Protein 9D2T (pdb70)

Sequence (659 aa):
EMKHYFILNFPQRPGALREFVNDVLGPQDDITKFEYLKSQNTGTVIIGIQLKDHDDLIQLKQRVNHFDPSNIYINENKMLYSLLIMKHYFILNFPQRPGALREFVNDVLGPQDDITKFEYGTVIIGIQLKDHDDLIQLKQRVNHFDPSNIYINENKMLYSLLIHEMKHYFILNFPQRPGALREFVNDVLGPQDDITKFEYLKKSTGTVIIGIQLKDHDDLIQLKQRVNHFDPSNIYINENKMLYSLLIRGSHEMKHYFILNFPQRPGALREFVNDVLGPQDDITKFEYTVIIGIQLKDHDDLIQLKQRVNHFDPSNIYINENKMLYSLLISHEMKHYFILNFPQRPGALREFVNDVLGPQDDITKFEYLKKSGTVIIGIQLKDHDDLIQLKQRVNHFDPSNIYINENKMLYSLLIHEMKHYFILNFPQRPGALREFVNDVLGPQDDITKFEYLTVIIGIQLKDHDDLIQLKQRVNHFDPSNIYINENKMLYSLLIMKHYFILNFPQRPGALREFVNDVLGPQDDITKFEYLKKSSGTVIIGIQLKDHDDLIQLKQRVNHFDPSNIYINENKMLYSLLIMKHYFILNFPQRPGALREFVNDVLGPQDDITKFEYLKKGTVIIGIQLKDHDDLIQLKQRVNHFDPSNIYINENKMLYSLLI

InterPro domains:
  IPR000634 Serine/threonine dehydratase, pyridoxal-phosphate-binding site [PS00165] (47-60)
  IPR001721 Threonine dehydratase, ACT-like domain [PF00585] (329-421)
  IPR001721 Threonine dehydratase, ACT-like domain [PS51672] (339-413)
  IPR001926 Tryptophan synthase beta chain-like, PALP domain [PF00291] (21-316)
  IPR011820 L-threonine dehydratase biosynthetic IlvA [TIGR02079] (10-422)
  IPR036052 Tryptophan synthase beta chain-like, PALP domain superfamily [G3DSA:3.40.50.1100] (18-317)
  IPR036052 Tryptophan synthase beta chain-like, PALP domain superfamily [G3DSA:3.40.50.1100] (55-154)
  IPR036052 Tryptophan synthase beta chain-like, PALP domain superfamily [SSF53686] (10-366)
  IPR038110 Threonine dehydratase, ACT-like domain superfamily [G3DSA:3.40.1020.10] (318-422)
  IPR045865 ACT-like domain [SSF55021] (339-417)
  IPR050147 Serine/Threonine Dehydratase [PTHR48078] (4-393)

Solvent-accessible surface area: 33801 Å² total; per-residue (Å²): 96,124,90,1,14,1,7,0,68,42,42,162,183,101,16,10,13,58,60,2,2,55,96,6,9,10,106,122,10,38,42,65,40,7,86,72,36,45,71,90,58,88,19,34,0,12,0,0,0,55,2,147,71,103,106,50,15,122,106,0,49,110,75,0,71,159,13,12,115,75,24,55,39,0,36,133,50,178,66,3,86,79,34,33,86,120,88,8,18,2,7,1,64,31,37,171,128,101,25,7,14,60,51,0,2,65,92,10,11,15,128,64,13,39,31,35,32,9,50,136,82,57,1,17,0,0,0,79,7,82,70,89,119,69,5,29,107,0,31,34,84,0,7,108,18,8,39,41,9,8,17,0,44,48,36,173,58,3,75,84,12,14,69,166,55,66,77,12,27,0,0,0,67,24,33,174,111,84,7,4,8,46,53,0,3,60,104,8,9,17,104,112,12,32,32,69,49,12,77,69,37,29,22,120,76,30,16,0,5,0,0,0,66,19,166,67,116,98,55,19,110,81,0,74,109,77,0,68,164,20,9,115,57,28,46,44,0,44,126,7,89,8,2,89,81,50,34,90,98,70,68,88,54,57,94,0,15,1,6,0,71,38,39,190,127,110,21,8,16,96,60,0,1,59,97,7,8,4,128,110,1,23,17,49,42,15,38,155,86,2,25,0,0,0,59,2,132,65,25,101,43,10,108,104,0,50,92,67,0,70,156,24,8,114,69,29,61,32,0,26,137,44,175,74,7,82,78,44,15,87,177,58,62,54,93,6,18,0,5,0,79,26,42,183,111,88,19,3,14,54,64,0,1,58,90,7,12,5,125,117,11,22,31,42,40,8,24,84,13,18,82,152,50,25,0,2,0,0,0,58,5,139,70,78,91,48,20,120,77,0,54,117,65,0,60,163,21,10,113,73,24,42,28,0,44,132,50,163,56,1,82,73,31,6,62,122,99,64,64,9,17,0,11,1,83,44,44,145,109,89,20,11,12,89,66,0,0,49,88,5,8,4,102,102,2,27,31,55,56,13,68,113,65,75,6,20,0,0,0,66,4,138,59,89,97,48,27,130,101,0,49,116,72,0,60,165,30,12,122,53,29,48,29,0,39,125,46,179,72,1,78,70,34,31,100,164,101,4,23,2,4,0,80,29,33,149,98,108,16,12,13,44,56,0,1,52,94,6,7,8,110,115,7,34,40,49,56,10,57,88,3,79,70,88,101,20,16,0,0,0,0,0,81,11,154,72,131,18,20,28,14,51,0,22,45,78,0,10,125,8,12,32,32,11,12,35,0,39,70,29,173,71,3,77,79,16,3,85,104,98,13,16,2,6,0,60,26,47,152,112,96,19,9,18,59,63,1,0,66,97,12,3,0,114,128,7,41,32,45,54,10,70,82,77,122,218,29,29,0,6,2,0,2,72,15,145,85,109,120,33,26,88,90,0,62,110,73,0,72,162,14,11,110,78,29,48,46,0,46,136,42,178,84,2,83,78,37,22,84

Organism: Staphylococcus aureus (strain NCTC 8325 / PS 47) (NCBI:txid93061)

Secondary structure (DSSP, 8-state):
--EEEEEEE---STTHHHHIIIIIS-TT-EEEEEEE----SS-EEEEEEE-S-GGGHHHHHHHHHHH-TT-EESTT-HHHHHHH-/-EEEEEEE--SSTTHHHHIIIIIS-SS-EEEEEE--EEEEEEE-S-GGGHHHHHHHHHHH-TT-EESTT-HHHHHHH-/----EEEEEE---STTHHHHIIIIIS-TT-EEEEEEE------EEEEEEE-S-GGGHHHHHHHHHHH-TT-EETTT-HHHHHHH-/--S---EEEEEE----STTHHHIIIIIIS-TT-EEEEEE--EEEEEE-S-TTHHHHHHHHHHHH-TT-EEGGG-HHHHHHH-/---SEEEEEEE---STTHHHHIIIIIS-SS-EEEEEEEEE---EEEEEEE-S-GGGHHHHHHHHHHH-TT-EETTT-HHHHHHT-/---EEEEEE----STTHHHHIIIIIS-TT-EEEEEEE--EEEEEE-SSGGGHHHHHHHHHHH-TT-EETTT-HHHHHHH-/-EEEEEEE--SSTTHHHHIIIIIS-SS-EEEEEEEE---EEEEEEE-SSTTSHHHHHHHHHHH-TT-EETTT-HHHHHHH-/-EEEEEEE---STTHHHHIIIIIS-TT-EEEEEEEEE----EEEEEEE-SSTTHHHHHHHHHHHH-TT-EETTT-HHHHHHH-

Radius of gyration: 34.33 Å; Cα contacts (8 Å, |Δi|>4): 1163; chains: 8; bounding box: 59×101×82 Å

Foldseek 3Di:
DQKWKKKAQADPPPCSVVCCPPPLDDPQKDKDAWAFDDDDPRGMTMIMMGDPDPVCVVVSVVSVCVRGVPMGTQVPPVVSVVVPD/DKWKKKFDQDPPPCRVVCCVPPLDDPPKDWPAWDCVITIIIIDDPDPVCVVVSVVSRCVRGVPMGTQVVDVVSVVVPD/DFDKWKKKAQQDPDPPSVVCCVPVLDDPQKDWDAWAADDPCSGITIIMMTHPDPVCVVVNVVSRCVRGVPMDGQVVDPVSVVVVD/DLWPDFKWKKQFDQDPDPCSVVCCVPVQDDPQKAWDDWAPVIMTIIGHPGSVCVVSNVVSRCVRGVPMDGQVVDPVSVVPVD/DDDQKWKKKAPQDPDPCLVVCCVPPLADPPKDWDAWAADDDCGIIITMIGDPDPVCVVVSVVSVCVSGVPMDTCVVPVVCVVVPD/DAQKWKKQAPFDPPPCRVVCCPVFLADPPKAWDDWDPVSTITIIGDPDPVCPVVSVVSVCVSPVPMDGQVVVPVSVVVPD/DKWKKWAPQDLDPCRVVCCCPPLNDPPKDKPDWAADDDDNHTIIIMIDDPDCVCVVSNVVSVCVSGVPMGTQVVPPVSVVVPD/DKWKKKADADPDPCSVVCCVPPLADPPKDWDDWDAVPCRIIITMIDDPDPPCVVSNVVSRCVRGVPMDTQVVDPVSVVVVD

Nearest PDB structures (foldseek):
  3ab4-assembly2_F  TM=6.503E-01  e=8.222E-02  Corynebacterium glutamicum
  6u9d-assembly2_T-2  TM=6.434E-01  e=9.968E-02  Saccharomyces cerevisiae
  6u9d-assembly2_S-2  TM=6.494E-01  e=3.375E-01  Saccharomyces cerevisiae
  6u9d-assembly1_O  TM=6.478E-01  e=3.599E-01  Saccharomyces cerevisiae
  8wm7-assembly1_F  TM=4.955E-01  e=3.375E-01  Nostoc sp. PCC 7120 = FACHB-418

Structure (mmCIF, N/CA/C/O backbone):
data_9D2T
#
_entry.id   9D2T
#
_cell.length_a   88.921
_cell.length_b   88.921
_cell.length_c   213.164
_cell.angle_alpha   90.000
_cell.angle_beta   90.000
_cell.angle_gamma   90.000
#
_symmetry.space_group_name_H-M   'I 41'
#
loop_
_entity.id
_entity.type
_entity.pdbx_description
1 polymer 'L-threonine dehydratase biosynthetic IlvA'
2 water water
#
loop_
_atom_site.group_PDB
_atom_site.id
_atom_site.type_symbol
_atom_site.label_atom_id
_atom_site.label_alt_id
_atom_site.label_comp_id
_atom_site.label_asym_id
_atom_site.label_entity_id
_atom_site.label_seq_id
_atom_site.pdbx_PDB_ins_code
_atom_site.Cartn_x
_atom_site.Cartn_y
_atom_site.Cartn_z
_atom_site.occupancy
_atom_site.B_iso_or_equiv
_atom_site.auth_seq_id
_atom_site.auth_comp_id
_atom_site.auth_asym_id
_atom_site.auth_atom_id
_ato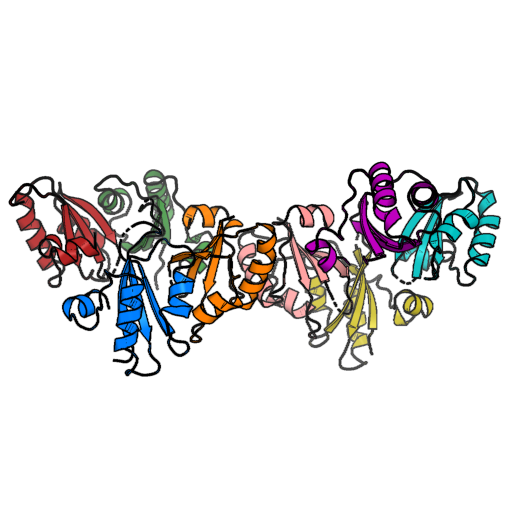m_site.pdbx_PDB_model_num
ATOM 1 N N . GLU A 1 21 ? 34.95688 13.79268 1.40753 1.000 98.51441 336 GLU A N 1
ATOM 2 C CA . GLU A 1 21 ? 34.37697 13.77713 2.74396 1.000 99.76543 336 GLU A CA 1
ATOM 3 C C . GLU A 1 21 ? 34.05520 12.35664 3.19842 1.000 110.69466 336 GLU A C 1
ATOM 4 O O . GLU A 1 21 ? 33.25589 11.66002 2.57349 1.000 116.56975 336 GLU A O 1
ATOM 6 N N . MET A 1 22 ? 34.68036 11.93504 4.29693 1.000 114.32799 337 MET A N 1
ATOM 7 C CA . MET A 1 22 ? 34.43621 10.61784 4.86903 1.000 116.68174 337 MET A CA 1
ATOM 8 C C . MET A 1 22 ? 33.40210 10.63551 5.98342 1.000 112.68561 337 MET A C 1
ATOM 9 O O . MET A 1 22 ? 32.92409 9.56878 6.38444 1.000 114.47191 337 MET A O 1
ATOM 14 N N . LYS A 1 23 ? 33.05277 11.81352 6.48721 1.000 100.27985 338 LYS A N 1
ATOM 15 C CA . LYS A 1 23 ? 32.03071 11.97642 7.51004 1.000 84.05607 338 LYS A CA 1
ATOM 16 C C . LYS A 1 23 ? 30.89469 12.79879 6.92265 1.000 73.88742 338 LYS A C 1
ATOM 17 O O . LYS A 1 23 ? 31.09632 13.95232 6.52672 1.000 59.74001 338 LYS A O 1
ATOM 23 N N . HIS A 1 24 ? 29.70969 12.20057 6.86153 1.000 70.14832 339 HIS A N 1
ATOM 24 C CA . HIS A 1 24 ? 28.53219 12.81980 6.27283 1.000 71.14727 339 HIS A CA 1
ATOM 25 C C . HIS A 1 24 ? 27.47906 13.03162 7.34791 1.000 67.31717 339 HIS A C 1
ATOM 26 O O . HIS A 1 24 ? 27.34383 12.21587 8.26441 1.000 67.06557 339 HIS A O 1
ATOM 33 N N . TYR A 1 25 ? 26.72540 14.11908 7.22157 1.000 62.67091 340 TYR A N 1
ATOM 34 C CA . TYR A 1 25 ? 25.76297 14.51983 8.23506 1.000 60.67427 340 TYR A CA 1
ATOM 35 C C . TYR A 1 25 ? 24.40208 14.74981 7.59837 1.000 58.06569 340 TYR A C 1
ATOM 36 O O . TYR A 1 25 ? 24.30042 15.35702 6.52859 1.000 58.46295 340 TYR A O 1
ATOM 45 N N . PHE A 1 26 ? 23.35884 14.26546 8.26829 1.000 57.64452 341 PHE A N 1
ATOM 46 C CA . PHE A 1 26 ? 21.99969 14.32234 7.75518 1.000 61.90807 341 PHE A CA 1
ATOM 47 C C . PHE A 1 26 ? 21.05580 14.84284 8.83127 1.000 72.86040 341 PHE A C 1
ATOM 48 O O . PHE A 1 26 ? 21.39116 14.88158 10.01848 1.000 89.92930 341 PHE A O 1
ATOM 56 N N . ILE A 1 27 ? 19.85966 15.23579 8.39592 1.000 66.38369 342 ILE A N 1
ATOM 57 C CA . ILE A 1 27 ? 18.77609 15.64035 9.28370 1.000 62.18309 342 ILE A CA 1
ATOM 58 C C . ILE A 1 27 ? 17.57297 14.75812 8.99154 1.000 61.66310 342 ILE A C 1
ATOM 59 O O . ILE A 1 27 ? 17.12849 14.67277 7.84166 1.000 65.94796 342 ILE A O 1
ATOM 64 N N . LEU A 1 28 ? 17.04575 14.10756 10.02653 1.000 56.79092 343 LEU A N 1
ATOM 65 C CA . LEU A 1 28 ? 15.94827 13.16568 9.86527 1.000 75.19144 343 LEU A CA 1
ATOM 66 C C . LEU A 1 28 ? 14.85819 13.42904 10.89175 1.000 81.69848 343 LEU A C 1
ATOM 67 O O . LEU A 1 28 ? 15.14245 13.68918 12.06529 1.000 79.69046 343 LEU A O 1
ATOM 72 N N . ASN A 1 29 ? 13.60985 13.36343 10.43406 1.000 79.90804 344 ASN A N 1
ATOM 73 C CA . ASN A 1 29 ? 12.44749 13.29859 11.31539 1.000 82.77761 344 ASN A CA 1
ATOM 74 C C . ASN A 1 29 ? 12.17269 11.82066 11.55002 1.000 78.33332 344 ASN A C 1
ATOM 75 O O . ASN A 1 29 ? 11.51986 11.16279 10.73633 1.000 84.69724 344 ASN A O 1
ATOM 80 N N . PHE A 1 30 ? 12.67981 11.30072 12.66094 1.000 71.42442 345 PHE A N 1
ATOM 81 C CA . PHE A 1 30 ? 12.74269 9.85992 12.86004 1.000 74.44534 345 PHE A CA 1
ATOM 82 C C . PHE A 1 30 ? 11.34740 9.24263 12.82096 1.000 77.44774 345 PHE A C 1
ATOM 83 O O . PHE A 1 30 ? 10.43311 9.74170 13.49193 1.000 88.63585 345 PHE A O 1
ATOM 91 N N . PRO A 1 31 ? 11.14278 8.17461 12.05257 1.000 73.40164 346 PRO A N 1
ATOM 92 C CA . PRO A 1 31 ? 9.81439 7.56029 11.97661 1.000 80.33721 346 PRO A CA 1
ATOM 93 C C . PRO A 1 31 ? 9.42763 6.89216 13.28557 1.000 93.52503 346 PRO A C 1
ATOM 94 O O . PRO A 1 31 ? 10.26677 6.35521 14.01283 1.000 105.00108 346 PRO A O 1
ATOM 98 N N . GLN A 1 32 ? 8.12904 6.93037 13.57752 1.000 95.57859 347 GLN A N 1
ATOM 99 C CA . GLN A 1 32 ? 7.58264 6.32078 14.78266 1.000 101.63021 347 GLN A CA 1
ATOM 100 C C . GLN A 1 32 ? 7.39168 4.81671 14.64740 1.000 99.73789 347 GLN A C 1
ATOM 101 O O . GLN A 1 32 ? 6.92106 4.18032 15.59706 1.000 106.18165 347 GLN A O 1
ATOM 107 N N . ARG A 1 33 ? 7.73593 4.24481 13.49853 1.000 92.77146 348 ARG A N 1
ATOM 108 C CA . ARG A 1 33 ? 7.66116 2.80315 13.32261 1.000 88.24021 348 ARG A CA 1
ATOM 109 C C . ARG A 1 33 ? 8.59829 2.12491 14.31696 1.000 95.33582 348 ARG A C 1
ATOM 110 O O . ARG A 1 33 ? 9.76192 2.53260 14.43893 1.000 97.40000 348 ARG A O 1
ATOM 118 N N . PRO A 1 34 ? 8.14086 1.10633 15.04351 1.000 101.36861 349 PRO A N 1
ATOM 119 C CA . PRO A 1 34 ? 9.00175 0.47819 16.05271 1.000 105.35097 349 PRO A CA 1
ATOM 120 C C . PRO A 1 34 ? 10.22950 -0.16445 15.42342 1.000 106.84062 349 PRO A C 1
ATOM 121 O O . PRO A 1 34 ? 10.18784 -0.67691 14.30293 1.000 116.02188 349 PRO A O 1
ATOM 125 N N . GLY A 1 35 ? 11.33543 -0.12753 16.16222 1.000 100.36624 350 GLY A N 1
ATOM 126 C CA . GLY A 1 35 ? 12.59006 -0.63433 15.64017 1.000 96.80036 350 GLY A CA 1
ATOM 127 C C . GLY A 1 35 ? 13.21485 0.24616 14.58275 1.000 92.19855 350 GLY A C 1
ATOM 128 O O . GLY A 1 35 ? 13.94399 -0.25324 13.71954 1.000 88.76201 350 GLY A O 1
ATOM 129 N N . ALA A 1 36 ? 12.94545 1.55319 14.62807 1.000 90.68593 351 ALA A N 1
ATOM 130 C CA . ALA A 1 36 ? 13.49249 2.46400 13.62835 1.000 81.14574 351 ALA A CA 1
ATOM 131 C C . ALA A 1 36 ? 15.00673 2.57496 13.74805 1.000 75.81377 351 ALA A C 1
ATOM 132 O O . ALA A 1 36 ? 15.71266 2.62820 12.73429 1.000 84.17220 351 ALA A O 1
ATOM 134 N N . LEU A 1 37 ? 15.52506 2.61302 14.97692 1.000 60.31651 352 LEU A N 1
ATOM 135 C CA . LEU A 1 37 ? 16.97078 2.67602 15.15796 1.000 64.40252 352 LEU A CA 1
ATOM 136 C C . LEU A 1 37 ? 17.63599 1.38938 14.68497 1.000 71.62888 352 LEU A C 1
ATOM 137 O O . LEU A 1 37 ? 18.72599 1.42453 14.10198 1.000 76.47975 352 LEU A O 1
ATOM 142 N N . ARG A 1 38 ? 16.99325 0.24366 14.92452 1.000 71.79047 353 ARG A N 1
ATOM 143 C CA . ARG A 1 38 ? 17.48649 -1.00861 14.36171 1.000 75.15812 353 ARG A CA 1
ATOM 144 C C . ARG A 1 38 ? 17.39385 -0.99263 12.84277 1.000 76.76284 353 ARG A C 1
ATOM 145 O O . ARG A 1 38 ? 18.29901 -1.47236 12.14884 1.000 91.22424 353 ARG A O 1
ATOM 153 N N . GLU A 1 39 ? 16.30238 -0.43714 12.31193 1.000 67.28367 354 GLU A N 1
ATOM 154 C CA . GLU A 1 39 ? 16.14282 -0.32174 10.86729 1.000 65.61878 354 GLU A CA 1
ATOM 155 C C . GLU A 1 39 ? 17.21404 0.57730 10.26701 1.000 64.48460 354 GLU A C 1
ATOM 156 O O . GLU A 1 39 ? 17.71585 0.31297 9.16832 1.000 69.33284 354 GLU A O 1
ATOM 162 N N . PHE A 1 40 ? 17.58265 1.64274 10.97865 1.000 62.07323 355 PHE A N 1
ATOM 163 C CA . PHE A 1 40 ? 18.60757 2.54716 10.47305 1.000 54.99440 355 PHE A CA 1
ATOM 164 C C . PHE A 1 40 ? 19.98757 1.90530 10.53221 1.000 65.19680 355 PHE A C 1
ATOM 165 O O . PHE A 1 40 ? 20.81449 2.11422 9.63693 1.000 68.06829 355 PHE A O 1
ATOM 173 N N . VAL A 1 41 ? 20.25077 1.11614 11.57417 1.000 64.62517 356 VAL A N 1
ATOM 174 C CA . VAL A 1 41 ? 21.57801 0.53959 11.76220 1.000 71.25060 356 VAL A CA 1
ATOM 175 C C . VAL A 1 41 ? 21.80722 -0.63598 10.81793 1.000 71.73658 356 VAL A C 1
ATOM 176 O O . VAL A 1 41 ? 22.88818 -0.77636 10.23529 1.000 75.77768 356 VAL A O 1
ATOM 180 N N . ASN A 1 42 ? 20.80620 -1.49669 10.64341 1.000 68.46215 357 ASN A N 1
ATOM 181 C CA . ASN A 1 42 ? 21.00377 -2.71157 9.86167 1.000 74.30019 357 ASN A CA 1
ATOM 182 C C . ASN A 1 42 ? 20.68107 -2.54256 8.38438 1.000 91.18596 357 ASN A C 1
ATOM 183 O O . ASN A 1 42 ? 21.26736 -3.24403 7.55147 1.000 100.90509 357 ASN A O 1
ATOM 188 N N . ASP A 1 43 ? 19.76817 -1.63856 8.03372 1.000 94.70487 358 ASP A N 1
ATOM 189 C CA . ASP A 1 43 ? 19.33673 -1.47321 6.65119 1.000 93.50694 358 ASP A CA 1
ATOM 190 C C . ASP A 1 43 ? 19.77772 -0.15129 6.04153 1.000 83.18446 358 ASP A C 1
ATOM 191 O O . ASP A 1 43 ? 20.31401 -0.13359 4.93009 1.000 82.44959 358 ASP A O 1
ATOM 196 N N . VAL A 1 44 ? 19.56424 0.96696 6.73825 1.000 78.28518 359 VAL A N 1
ATOM 197 C CA . VAL A 1 44 ? 19.98110 2.25526 6.20111 1.000 75.04989 359 VAL A CA 1
ATOM 198 C C . VAL A 1 44 ? 21.49000 2.43052 6.29495 1.000 67.24845 359 VAL A C 1
ATOM 199 O O . VAL A 1 44 ? 22.07482 3.20195 5.52331 1.000 67.12495 359 VAL A O 1
ATOM 203 N N . LEU A 1 45 ? 22.14029 1.71280 7.20503 1.000 67.28478 360 LEU A N 1
ATOM 204 C CA . LEU A 1 45 ? 23.58051 1.78354 7.39172 1.000 69.66284 360 LEU A CA 1
ATOM 205 C C . LEU A 1 45 ? 24.26219 0.56927 6.77517 1.000 75.12548 360 LEU A C 1
ATOM 206 O O . LEU A 1 45 ? 23.67959 -0.51594 6.68660 1.000 79.64985 360 LEU A O 1
ATOM 211 N N . GLY A 1 46 ? 25.51043 0.76306 6.35710 1.000 77.90135 361 GLY A N 1
ATOM 212 C CA . GLY A 1 46 ? 26.31941 -0.31643 5.84832 1.000 80.77937 361 GLY A CA 1
ATOM 213 C C . GLY A 1 46 ? 27.02447 -1.05085 6.96878 1.000 85.48757 361 GLY A C 1
ATOM 214 O O . GLY A 1 46 ? 27.17986 -0.53499 8.08040 1.000 79.03572 361 GLY A O 1
ATOM 215 N N . PRO A 1 47 ? 27.46405 -2.28156 6.69652 1.000 99.56817 362 PRO A N 1
ATOM 216 C CA . PRO A 1 47 ? 28.14586 -3.05376 7.74539 1.000 109.80631 362 PRO A CA 1
ATOM 217 C C . PRO A 1 47 ? 29.49809 -2.47919 8.12329 1.000 114.71451 362 PRO A C 1
ATOM 218 O O . PRO A 1 47 ? 29.92559 -2.63600 9.27342 1.000 124.50797 362 PRO A O 1
ATOM 222 N N . GLN A 1 48 ? 30.18389 -1.81834 7.19341 1.000 103.09893 363 GLN A N 1
ATOM 223 C CA . GLN A 1 48 ? 31.47278 -1.19692 7.45893 1.000 91.37683 363 GLN A CA 1
ATOM 224 C C . GLN A 1 48 ? 31.34972 0.28862 7.77550 1.000 85.62333 363 GLN A C 1
ATOM 225 O O . GLN A 1 48 ? 32.36965 0.97652 7.88748 1.000 85.74325 363 GLN A O 1
ATOM 231 N N . ASP A 1 49 ? 30.12989 0.79613 7.92271 1.000 80.54445 364 ASP A N 1
ATOM 232 C CA . ASP A 1 49 ? 29.88477 2.20752 8.17210 1.000 75.19305 364 ASP A CA 1
ATOM 233 C C . ASP A 1 49 ? 29.45634 2.41871 9.61764 1.000 69.58013 364 ASP A C 1
ATOM 234 O O . ASP A 1 49 ? 28.79708 1.56540 10.21864 1.000 71.02809 364 ASP A O 1
ATOM 239 N N . ASP A 1 50 ? 29.83204 3.57225 10.16827 1.000 66.67416 365 ASP A N 1
ATOM 240 C CA . ASP A 1 50 ? 29.59595 3.88566 11.56926 1.000 74.87637 365 ASP A CA 1
ATOM 241 C C . ASP A 1 50 ? 28.93949 5.25084 11.69846 1.000 76.52540 365 ASP A C 1
ATOM 242 O O . ASP A 1 50 ? 29.08437 6.11323 10.82877 1.000 78.82610 365 ASP A O 1
ATOM 247 N N . ILE A 1 51 ? 28.21918 5.43449 12.80107 1.000 82.20254 366 ILE A N 1
ATOM 248 C CA . ILE A 1 51 ? 27.56575 6.69582 13.13024 1.000 95.00080 366 ILE A CA 1
ATOM 249 C C . ILE A 1 51 ? 28.42725 7.44055 14.13971 1.000 95.18949 366 ILE A C 1
ATOM 250 O O . ILE A 1 51 ? 28.82458 6.87210 15.16289 1.000 105.29984 366 ILE A O 1
ATOM 255 N N . THR A 1 52 ? 28.71554 8.71382 13.85680 1.000 81.86185 367 THR A N 1
ATOM 256 C CA . THR A 1 52 ? 29.59184 9.51926 14.69909 1.000 74.64582 367 THR A CA 1
ATOM 257 C C . THR A 1 52 ? 28.86264 10.57874 15.51458 1.000 75.48022 367 THR A C 1
ATOM 258 O O . THR A 1 52 ? 29.48172 11.19151 16.39234 1.000 87.85898 367 THR A O 1
ATOM 262 N N . LYS A 1 53 ? 27.57961 10.81825 15.24934 1.000 70.29059 368 LYS A N 1
ATOM 263 C CA . LYS A 1 53 ? 26.83727 11.85818 15.95183 1.000 68.26595 368 LYS A CA 1
ATOM 264 C C . LYS A 1 53 ? 25.35494 11.52190 15.92659 1.000 71.01628 368 LYS A C 1
ATOM 265 O O . LYS A 1 53 ? 24.81662 11.16903 14.87502 1.000 75.52667 368 LYS A O 1
ATOM 271 N N . PHE A 1 54 ? 24.70083 11.63150 17.08601 1.000 74.27070 369 PHE A N 1
ATOM 272 C CA . PHE A 1 54 ? 23.26075 11.39074 17.21154 1.000 82.06747 369 PHE A CA 1
ATOM 273 C C . PHE A 1 54 ? 22.73804 12.40612 18.22909 1.000 87.44946 369 PHE A C 1
ATOM 274 O O . PHE A 1 54 ? 22.62538 12.11956 19.42291 1.000 89.12388 369 PHE A O 1
ATOM 282 N N . GLU A 1 55 ? 22.42537 13.60995 17.75049 1.000 101.88914 370 GLU A N 1
ATOM 283 C CA . GLU A 1 55 ? 22.05683 14.71680 18.62576 1.000 114.49956 370 GLU A CA 1
ATOM 284 C C . GLU A 1 55 ? 20.7457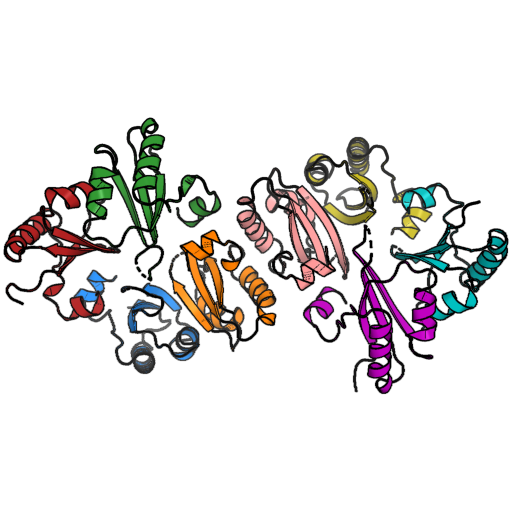1 15.32857 18.15566 1.000 112.75521 370 GLU A C 1
ATOM 285 O O . GLU A 1 55 ? 20.65284 15.81509 17.02404 1.000 123.71196 370 GLU A O 1
ATOM 291 N N . TYR A 1 56 ? 19.73462 15.29034 19.02137 1.000 104.11223 371 TYR A N 1
ATOM 292 C CA . TYR A 1 56 ? 18.46841 15.95259 18.74956 1.000 88.69678 371 TYR A CA 1
ATOM 293 C C . TYR A 1 56 ? 18.65379 17.46661 18.73188 1.000 73.77898 371 TYR A C 1
ATOM 294 O O . TYR A 1 56 ? 19.62318 18.00894 19.26554 1.000 65.74252 371 TYR A O 1
ATOM 303 N N . LEU A 1 57 ? 17.70374 18.14807 18.09128 1.000 79.16292 372 LEU A N 1
ATOM 304 C CA . LEU A 1 57 ? 17.68178 19.61109 18.03653 1.000 91.43762 372 LEU A CA 1
ATOM 305 C C . LEU A 1 57 ? 16.23994 20.01526 17.73738 1.000 99.79958 372 LEU A C 1
ATOM 306 O O . LEU A 1 57 ? 15.84949 20.10097 16.56850 1.000 102.16670 372 LEU A O 1
ATOM 308 N N . LYS A 1 58 ? 15.45655 20.24245 18.79039 1.000 105.60698 373 LYS A N 1
ATOM 309 C CA . LYS A 1 58 ? 14.04266 20.59348 18.64882 1.000 103.94240 373 LYS A CA 1
ATOM 310 C C . LYS A 1 58 ? 13.56337 21.46391 19.80924 1.000 111.82658 373 LYS A C 1
ATOM 311 O O . LYS A 1 58 ? 14.27409 21.66354 20.79699 1.000 117.05059 373 LYS A O 1
ATOM 313 N N . SER A 1 61 ? 10.26415 20.21018 23.27168 1.000 80.30170 376 SER A N 1
ATOM 314 C CA . SER A 1 61 ? 10.95035 19.01163 22.81035 1.000 84.98204 376 SER A CA 1
ATOM 315 C C . SER A 1 61 ? 10.32661 17.77695 23.43857 1.000 106.94186 376 SER A C 1
ATOM 316 O O . SER A 1 61 ? 9.53578 17.87475 24.38005 1.000 108.38275 376 SER A O 1
ATOM 318 N N . GLN A 1 62 ? 10.69530 16.61527 22.91812 1.000 122.11440 377 GLN A N 1
ATOM 319 C CA . GLN A 1 62 ? 10.16960 15.34437 23.39962 1.000 117.11859 377 GLN A CA 1
ATOM 320 C C . GLN A 1 62 ? 11.02935 14.24064 22.80443 1.000 121.63048 377 GLN A C 1
ATOM 321 O O . GLN A 1 62 ? 11.99246 14.50044 22.07538 1.000 122.84710 377 GLN A O 1
ATOM 327 N N . ASN A 1 63 ? 10.68079 12.99815 23.13841 1.000 128.46495 378 ASN A N 1
ATOM 328 C CA . ASN A 1 63 ? 11.35620 11.86734 22.52067 1.000 129.00028 378 ASN A CA 1
ATOM 329 C C . ASN A 1 63 ? 11.08239 11.83233 21.02539 1.000 122.09447 378 ASN A C 1
ATOM 330 O O . ASN A 1 63 ? 11.94150 11.41555 20.24125 1.000 122.20070 378 ASN A O 1
ATOM 335 N N . THR A 1 64 ? 9.89528 12.27014 20.61673 1.000 112.81461 379 THR A N 1
ATOM 336 C CA . THR A 1 64 ? 9.59210 12.50155 19.20981 1.000 99.00821 379 THR A CA 1
ATOM 337 C C . THR A 1 64 ? 10.23659 13.81530 18.78969 1.000 94.50128 379 THR A C 1
ATOM 338 O O . THR A 1 64 ? 9.80586 14.88952 19.22115 1.000 93.11450 379 THR A O 1
ATOM 342 N N . GLY A 1 65 ? 11.27239 13.73886 17.96016 1.000 89.22255 380 GLY A N 1
ATOM 343 C CA . GLY A 1 65 ? 12.02345 14.93380 17.63521 1.000 83.90201 380 GLY A CA 1
ATOM 344 C C . GLY A 1 65 ? 12.80313 14.77608 16.34944 1.000 76.35535 380 GLY A C 1
ATOM 345 O O . GLY A 1 65 ? 12.81448 13.71472 15.72219 1.000 70.75047 380 GLY A O 1
ATOM 346 N N . THR A 1 66 ? 13.45268 15.86858 15.96047 1.000 77.16823 381 THR A N 1
ATOM 347 C CA . THR A 1 66 ? 14.32522 15.90652 14.79599 1.000 80.16361 381 THR A CA 1
ATOM 348 C C . THR A 1 66 ? 15.76339 15.71177 15.25239 1.000 83.79780 381 THR A C 1
ATOM 349 O O . THR A 1 66 ? 16.23001 16.40626 16.15986 1.000 91.44034 381 THR A O 1
ATOM 353 N N . VAL A 1 67 ? 16.46532 14.77938 14.61771 1.000 80.09117 382 VAL A N 1
ATOM 354 C CA . VAL A 1 67 ? 17.79992 14.37479 15.04162 1.000 81.32545 382 VAL A CA 1
ATOM 355 C C . VAL A 1 67 ? 18.80562 14.73933 13.96159 1.000 82.31536 382 VAL A C 1
ATOM 356 O O . VAL A 1 67 ? 18.50409 14.65962 12.76698 1.000 82.43258 382 VAL A O 1
ATOM 360 N N . ILE A 1 68 ? 20.00416 15.12540 14.38541 1.000 83.96511 383 ILE A N 1
ATOM 361 C CA . ILE A 1 68 ? 21.12427 15.36612 13.48370 1.000 78.83073 383 ILE A CA 1
ATOM 362 C C . ILE A 1 68 ? 22.07083 14.18016 13.59153 1.000 78.61107 383 ILE A C 1
ATOM 363 O O . ILE A 1 68 ? 22.66368 13.94271 14.64991 1.000 86.90819 383 ILE A O 1
ATOM 368 N N . ILE A 1 69 ? 22.22400 13.44025 12.49969 1.000 70.45630 384 ILE A N 1
ATOM 369 C CA . ILE A 1 69 ? 23.00226 12.20882 12.48497 1.000 56.19437 384 ILE A CA 1
ATOM 370 C C . ILE A 1 69 ? 24.23615 12.40121 11.61569 1.000 56.61178 384 ILE A C 1
ATOM 371 O O . ILE A 1 69 ? 24.17366 13.03953 10.55716 1.000 57.74281 384 ILE A O 1
ATOM 376 N N . GLY A 1 70 ? 25.35838 11.84276 12.07071 1.000 56.61855 385 GLY A N 1
ATOM 377 C CA . GLY A 1 70 ? 26.59360 11.83428 11.31176 1.000 68.38660 385 GLY A CA 1
ATOM 378 C C . GLY A 1 70 ? 27.08503 10.42812 11.03665 1.000 72.65863 385 GLY A C 1
ATOM 379 O O . GLY A 1 70 ? 27.17381 9.61312 11.95887 1.000 84.35739 385 GLY A O 1
ATOM 380 N N . ILE A 1 71 ? 27.42017 10.13494 9.78025 1.000 68.04651 386 ILE A N 1
ATOM 381 C CA . ILE A 1 71 ? 27.76834 8.78820 9.34439 1.000 65.40878 386 ILE A CA 1
ATOM 382 C C . ILE A 1 71 ? 29.14662 8.80096 8.69981 1.000 68.90127 386 ILE A C 1
ATOM 383 O O . ILE A 1 71 ? 29.45903 9.68400 7.89493 1.000 66.85440 386 ILE A O 1
ATOM 388 N N . GLN A 1 72 ? 29.96602 7.81644 9.05638 1.000 71.36539 387 GLN A N 1
ATOM 389 C CA . GLN A 1 72 ? 31.26721 7.59308 8.44127 1.000 72.37528 387 GLN A CA 1
ATOM 390 C C . GLN A 1 72 ? 31.18514 6.37552 7.53101 1.000 68.86543 387 GLN A C 1
ATOM 391 O O . GLN A 1 72 ? 30.69860 5.31868 7.94532 1.000 68.85281 387 GLN A O 1
ATOM 397 N N . LEU A 1 73 ? 31.65597 6.52626 6.29692 1.000 59.04674 388 LEU A N 1
ATOM 398 C CA . LEU A 1 73 ? 31.61661 5.46368 5.30057 1.000 68.59845 388 LEU A CA 1
ATOM 399 C C . LEU A 1 73 ? 32.99294 4.82902 5.14028 1.000 79.16137 388 LEU A C 1
ATOM 400 O O . LEU A 1 73 ? 34.01421 5.52303 5.15353 1.000 79.67714 388 LEU A O 1
ATOM 405 N N . LYS A 1 74 ? 33.00924 3.50242 4.97766 1.000 89.46256 389 LYS A N 1
ATOM 406 C CA . LYS A 1 74 ? 34.24699 2.80351 4.64098 1.000 100.73498 389 LYS A CA 1
ATOM 407 C C . LYS A 1 74 ? 34.78628 3.26161 3.29176 1.000 101.71863 389 LYS A C 1
ATOM 408 O O . LYS A 1 74 ? 36.00088 3.41974 3.11725 1.000 114.01757 389 LYS A O 1
ATOM 414 N N . ASP A 1 75 ? 33.89771 3.46526 2.32280 1.000 94.18762 390 ASP A N 1
ATOM 415 C CA . ASP A 1 75 ? 34.26344 3.93808 0.99841 1.000 87.36795 390 ASP A CA 1
ATOM 416 C C . ASP A 1 75 ? 33.29669 5.03392 0.57380 1.000 82.23563 390 ASP A C 1
ATOM 417 O O . ASP A 1 75 ? 32.10689 4.99536 0.89911 1.000 79.77987 390 ASP A O 1
ATOM 422 N N . HIS A 1 76 ? 33.82887 6.01747 -0.15451 1.000 82.01862 391 HIS A N 1
ATOM 423 C CA . HIS A 1 76 ? 33.04300 7.15066 -0.62756 1.000 87.57335 391 HIS A CA 1
ATOM 424 C C . HIS A 1 76 ? 32.07624 6.77928 -1.74460 1.000 87.00466 391 HIS A C 1
ATOM 425 O O . HIS A 1 76 ? 31.08443 7.49017 -1.94835 1.000 90.36351 391 HIS A O 1
ATOM 432 N N . ASP A 1 77 ? 32.33867 5.68674 -2.46742 1.000 86.48148 392 ASP A N 1
ATOM 433 C CA . ASP A 1 77 ? 31.47592 5.29355 -3.57621 1.000 91.35626 392 ASP A CA 1
ATOM 434 C C . ASP A 1 77 ? 30.07018 4.93396 -3.11899 1.000 83.88166 392 ASP A C 1
ATOM 435 O O . ASP A 1 77 ? 29.14539 4.93235 -3.93873 1.000 82.24711 392 ASP A O 1
ATOM 440 N N . ASP A 1 78 ? 29.89185 4.62749 -1.83692 1.000 80.46834 393 ASP A N 1
ATOM 441 C CA . ASP A 1 78 ? 28.60885 4.21270 -1.29011 1.000 81.06475 393 ASP A CA 1
ATOM 442 C C . ASP A 1 78 ? 27.75492 5.38633 -0.82839 1.000 73.15453 393 ASP A C 1
ATOM 443 O O . ASP A 1 78 ? 26.72039 5.16735 -0.19132 1.000 78.41239 393 ASP A O 1
ATOM 448 N N . LEU A 1 79 ? 28.16499 6.62190 -1.12356 1.000 66.19179 394 LEU A N 1
ATOM 449 C CA . LEU A 1 79 ? 27.43391 7.78097 -0.62157 1.000 68.08002 394 LEU A CA 1
ATOM 450 C C . LEU A 1 79 ? 26.12179 7.97431 -1.36947 1.000 71.53285 394 LEU A C 1
ATOM 451 O O . LEU A 1 79 ? 25.07803 8.21445 -0.75260 1.000 75.29321 394 LEU A O 1
ATOM 456 N N . ILE A 1 80 ? 26.15740 7.88482 -2.70149 1.000 70.41043 395 ILE A N 1
ATOM 457 C CA . ILE A 1 80 ? 24.94400 8.06830 -3.49556 1.000 72.02181 395 ILE A CA 1
ATOM 458 C C . ILE A 1 80 ? 23.88120 7.05945 -3.07967 1.000 73.74746 395 ILE A C 1
ATOM 459 O O . ILE A 1 80 ? 22.71465 7.40924 -2.86648 1.000 86.41050 395 ILE A O 1
ATOM 464 N N . GLN A 1 81 ? 24.27246 5.79172 -2.94330 1.000 68.19585 396 GLN A N 1
ATOM 465 C CA . GLN A 1 81 ? 23.31466 4.77298 -2.53130 1.000 68.02251 396 GLN A CA 1
ATOM 466 C C . GLN A 1 81 ? 22.88819 4.96381 -1.08281 1.000 74.87993 396 GLN A C 1
ATOM 467 O O . GLN A 1 81 ? 21.75870 4.61548 -0.72019 1.000 88.09885 396 GLN A O 1
ATOM 473 N N . LEU A 1 82 ? 23.76906 5.52114 -0.24891 1.000 73.71212 397 LEU A N 1
ATOM 474 C CA . LEU A 1 82 ? 23.40536 5.80561 1.13480 1.000 69.66385 397 LEU A CA 1
ATOM 475 C C . LEU A 1 82 ? 22.30909 6.85895 1.20352 1.000 69.85731 397 LEU A C 1
ATOM 476 O O . LEU A 1 82 ? 21.34744 6.72190 1.96838 1.000 78.62091 397 LEU A O 1
ATOM 481 N N . LYS A 1 83 ? 22.44604 7.92694 0.41218 1.000 65.02312 398 LYS A N 1
ATOM 482 C CA . LYS A 1 83 ? 21.43208 8.97661 0.39251 1.000 63.32444 398 LYS A CA 1
ATOM 483 C C . LYS A 1 83 ? 20.06466 8.41539 0.02634 1.000 64.29833 398 LYS A C 1
ATOM 484 O O . LYS A 1 83 ? 19.04748 8.80758 0.60928 1.000 67.80037 398 LYS A O 1
ATOM 490 N N . GLN A 1 84 ? 20.02303 7.48869 -0.93382 1.000 68.68110 399 GLN A N 1
ATOM 491 C CA . GLN A 1 84 ? 18.75534 6.88623 -1.33286 1.000 73.05510 399 GLN A CA 1
ATOM 492 C C . GLN A 1 84 ? 18.16639 6.04325 -0.20917 1.000 65.70657 399 GLN A C 1
ATOM 493 O O . GLN A 1 84 ? 16.94534 6.02724 -0.01272 1.000 63.95735 399 GLN A O 1
ATOM 499 N N . ARG A 1 85 ? 19.01694 5.33357 0.53670 1.000 58.90566 400 ARG A N 1
ATOM 500 C CA . ARG A 1 85 ? 18.52927 4.57295 1.68205 1.000 60.01115 400 ARG A CA 1
ATOM 501 C C . ARG A 1 85 ? 17.98805 5.49813 2.76451 1.000 68.30987 400 ARG A C 1
ATOM 502 O O . ARG A 1 85 ? 16.98713 5.17941 3.41755 1.000 75.23289 400 ARG A O 1
ATOM 510 N N . VAL A 1 86 ? 18.63726 6.64744 2.96971 1.000 66.08599 401 VAL A N 1
ATOM 511 C CA . VAL A 1 86 ? 18.13145 7.62161 3.93082 1.000 64.05611 401 VAL A CA 1
ATOM 512 C C . VAL A 1 86 ? 16.83579 8.24351 3.42842 1.000 73.09339 401 VAL A C 1
ATOM 513 O O . VAL A 1 86 ? 15.93811 8.55526 4.22103 1.000 84.59222 401 VAL A O 1
ATOM 517 N N . ASN A 1 87 ? 16.70959 8.42778 2.11248 1.000 72.47217 402 ASN A N 1
ATOM 518 C CA . ASN A 1 87 ? 15.47636 8.97473 1.55717 1.000 58.90750 402 ASN A CA 1
ATOM 519 C C . ASN A 1 87 ? 14.31182 8.01056 1.74434 1.000 69.55424 402 ASN A C 1
ATOM 520 O O . ASN A 1 87 ? 13.17995 8.43775 1.99675 1.000 82.54710 402 ASN A O 1
ATOM 525 N N . HIS A 1 88 ? 14.56764 6.70587 1.63150 1.000 62.78848 403 HIS A N 1
ATOM 526 C CA . HIS A 1 88 ? 13.50828 5.73443 1.87606 1.000 62.94611 403 HIS A CA 1
ATOM 527 C C . HIS A 1 88 ? 13.14417 5.66968 3.35483 1.000 62.08967 403 HIS A C 1
ATOM 528 O O . HIS A 1 88 ? 11.99760 5.36313 3.69722 1.000 67.44082 403 HIS A O 1
ATOM 535 N N . PHE A 1 89 ? 14.10200 5.96456 4.23764 1.000 60.26171 404 PHE A N 1
ATOM 536 C CA . PHE A 1 89 ? 13.86749 5.96048 5.67892 1.000 65.84712 404 PHE A CA 1
ATOM 537 C C . PHE A 1 89 ? 13.08434 7.18739 6.12882 1.000 77.35202 404 PHE A C 1
ATOM 538 O O . PHE A 1 89 ? 12.15249 7.07013 6.93522 1.000 89.38789 404 PHE A O 1
ATOM 546 N N . ASP A 1 90 ? 13.45402 8.36609 5.62839 1.000 78.04179 405 ASP A N 1
ATOM 547 C CA . ASP A 1 90 ? 12.75922 9.60984 5.95393 1.000 70.33975 405 ASP A CA 1
ATOM 548 C C . ASP A 1 90 ? 12.74723 10.46983 4.70020 1.000 58.14922 405 ASP A C 1
ATOM 549 O O . ASP A 1 90 ? 13.71080 11.19022 4.41615 1.000 58.24681 405 ASP A O 1
ATOM 554 N N . PRO A 1 91 ? 11.66888 10.40692 3.91521 1.000 68.75320 406 PRO A N 1
ATOM 555 C CA . PRO A 1 91 ? 11.64499 11.13451 2.63356 1.000 71.32981 406 PRO A CA 1
ATOM 556 C C . PRO A 1 91 ? 11.91518 12.62137 2.75865 1.000 78.24146 406 PRO A C 1
ATOM 557 O O . PRO A 1 91 ? 12.40610 13.23576 1.80294 1.000 87.29144 406 PRO A O 1
ATOM 561 N N . SER A 1 92 ? 11.61766 13.22228 3.90816 1.000 78.09978 407 SER A N 1
ATOM 562 C CA . SER A 1 92 ? 11.92132 14.62395 4.14636 1.000 80.93122 407 SER A CA 1
ATOM 563 C C . SER A 1 92 ? 13.28328 14.82286 4.80082 1.000 71.52061 407 SER A C 1
ATOM 564 O O . SER A 1 92 ? 13.49680 15.83927 5.47060 1.000 68.66714 407 SER A O 1
ATOM 567 N N . ASN A 1 93 ? 14.20526 13.88021 4.62465 1.000 72.01935 408 ASN A N 1
ATOM 568 C CA . ASN A 1 93 ? 15.53720 14.04221 5.18193 1.000 66.62471 408 ASN A CA 1
ATOM 569 C C . ASN A 1 93 ? 16.28975 15.14809 4.44759 1.000 79.86246 408 ASN A C 1
ATOM 570 O O . ASN A 1 93 ? 15.92162 15.56635 3.34625 1.000 90.94438 408 ASN A O 1
ATOM 575 N N . ILE A 1 94 ? 17.36689 15.61787 5.07393 1.000 86.71705 409 ILE A N 1
ATOM 576 C CA . ILE A 1 94 ? 18.14558 16.73877 4.55885 1.000 94.90976 409 ILE A CA 1
ATOM 577 C C . ILE A 1 94 ? 19.62512 16.40744 4.69365 1.000 96.73892 409 ILE A C 1
ATOM 578 O O . ILE A 1 94 ? 20.09861 16.09870 5.79302 1.000 113.70213 409 ILE A O 1
ATOM 583 N N . TYR A 1 95 ? 20.35260 16.47286 3.58246 1.000 80.69878 410 TYR A N 1
ATOM 584 C CA . TYR A 1 95 ? 21.79365 16.26266 3.57578 1.000 70.04107 410 TYR A CA 1
ATOM 585 C C . TYR A 1 95 ? 22.47556 17.58942 3.88608 1.000 71.74119 410 TYR A C 1
ATOM 586 O O . TYR A 1 95 ? 22.27964 18.57569 3.16831 1.000 72.95567 410 TYR A O 1
ATOM 595 N N . ILE A 1 96 ? 23.26726 17.61441 4.95843 1.000 80.55817 411 ILE A N 1
ATOM 596 C CA . ILE A 1 96 ? 23.79464 18.88098 5.45489 1.000 84.76263 411 ILE A CA 1
ATOM 597 C C . ILE A 1 96 ? 25.07774 19.28341 4.73651 1.000 83.54589 411 ILE A C 1
ATOM 598 O O . ILE A 1 96 ? 25.33096 20.47713 4.54123 1.000 92.16168 411 ILE A O 1
ATOM 603 N N . ASN A 1 97 ? 25.89851 18.31418 4.32418 1.000 80.27552 412 ASN A N 1
ATOM 604 C CA . ASN A 1 97 ? 27.22426 18.62269 3.79599 1.000 82.34891 412 ASN A CA 1
ATOM 605 C C . ASN A 1 97 ? 27.18093 19.45585 2.51787 1.000 100.42128 412 ASN A C 1
ATOM 606 O O . ASN A 1 97 ? 28.19966 20.04704 2.14803 1.000 102.45143 412 ASN A O 1
ATOM 611 N N . GLU A 1 98 ? 26.03902 19.52715 1.83479 1.000 114.73319 413 GLU A N 1
ATOM 612 C CA . GLU A 1 98 ? 25.92538 20.31078 0.61154 1.000 115.78676 413 GLU A CA 1
ATOM 613 C C . GLU A 1 98 ? 25.24689 21.65910 0.83272 1.000 104.38743 413 GLU A C 1
ATOM 614 O O . GLU A 1 98 ? 24.77964 22.27567 -0.12961 1.000 119.86027 413 GLU A O 1
ATOM 620 N N . ASN A 1 99 ? 25.19038 22.13203 2.07497 1.000 90.51325 414 ASN A N 1
ATOM 621 C CA . ASN A 1 99 ? 24.71518 23.47618 2.39060 1.000 87.22029 414 ASN A CA 1
ATOM 622 C C . ASN A 1 99 ? 25.68669 24.07890 3.39392 1.000 87.55079 414 ASN A C 1
ATOM 623 O O . ASN A 1 99 ? 25.74229 23.63691 4.54542 1.000 90.76481 414 ASN A O 1
ATOM 628 N N . LYS A 1 100 ? 26.45208 25.08411 2.96098 1.000 90.72039 415 LYS A N 1
ATOM 629 C CA . LYS A 1 100 ? 27.48280 25.64214 3.83103 1.000 104.99827 415 LYS A CA 1
ATOM 630 C C . LYS A 1 100 ? 26.87030 26.32352 5.04765 1.000 109.13571 415 LYS A C 1
ATOM 631 O O . LYS A 1 100 ? 27.46024 26.31308 6.13473 1.000 113.16093 415 LYS A O 1
ATOM 637 N N . MET A 1 101 ? 25.68120 26.91152 4.88712 1.000 110.02808 416 MET A N 1
ATOM 638 C CA . MET A 1 101 ? 25.02917 27.59239 6.00335 1.000 116.76526 416 MET A CA 1
ATOM 639 C C . MET A 1 101 ? 24.68857 26.61494 7.12070 1.000 104.86022 416 MET A C 1
ATOM 640 O O . MET A 1 101 ? 24.96026 26.87922 8.29749 1.000 102.57325 416 MET A O 1
ATOM 645 N N . LEU A 1 102 ? 24.08777 25.47638 6.77053 1.000 96.04516 417 LEU A N 1
ATOM 646 C CA . LEU A 1 102 ? 23.73580 24.49126 7.78759 1.000 88.56183 417 LEU A CA 1
ATOM 647 C C . LEU A 1 102 ? 24.97476 23.80728 8.35046 1.000 76.83629 417 LEU A C 1
ATOM 648 O O . LEU A 1 102 ? 25.03123 23.50663 9.54916 1.000 73.66974 417 LEU A O 1
ATOM 653 N N . TYR A 1 103 ? 25.97517 23.54844 7.50222 1.000 70.05787 418 TYR A N 1
ATOM 654 C CA . TYR A 1 103 ? 27.20185 22.92166 7.98458 1.000 74.09218 418 TYR A CA 1
ATOM 655 C C . TYR A 1 103 ? 27.91643 23.81970 8.98575 1.000 75.94091 418 TYR A C 1
ATOM 656 O O . TYR A 1 103 ? 28.43065 23.34097 10.00325 1.000 89.88450 418 TYR A O 1
ATOM 665 N N . SER A 1 104 ? 27.95883 25.12641 8.71584 1.000 68.63127 419 SER A N 1
ATOM 666 C CA . SER A 1 104 ? 28.61818 26.04328 9.63864 1.000 70.17647 419 SER A CA 1
ATOM 667 C C . SER A 1 104 ? 27.82157 26.19594 10.92588 1.000 77.11332 419 SER A C 1
ATOM 668 O O . SER A 1 104 ? 28.39865 26.33787 12.00977 1.000 81.15212 419 SER A O 1
ATOM 671 N N . LEU A 1 105 ? 26.49290 26.15869 10.82847 1.000 76.80980 420 LEU A N 1
ATOM 672 C CA . LEU A 1 105 ? 25.65159 26.41810 11.99114 1.000 83.82627 420 LEU A CA 1
ATOM 673 C C . LEU A 1 105 ? 25.49226 25.18878 12.87592 1.000 88.48083 420 LEU A C 1
ATOM 674 O O . LEU A 1 105 ? 25.45268 25.31320 14.10350 1.000 86.74330 420 LEU A O 1
ATOM 679 N N . LEU A 1 106 ? 25.38298 24.00219 12.27980 1.000 93.30227 421 LEU A N 1
ATOM 680 C CA . LEU A 1 106 ? 25.04606 22.79620 13.02298 1.000 95.21570 421 LEU A CA 1
ATOM 681 C C . LEU A 1 106 ? 26.25037 21.92332 13.34945 1.000 113.73498 421 LEU A C 1
ATOM 682 O O . LEU A 1 106 ? 26.13612 21.03886 14.20451 1.000 120.73839 421 LEU A O 1
ATOM 687 N N . ILE A 1 107 ? 27.39067 22.14175 12.70316 1.000 129.72378 422 ILE A N 1
ATOM 688 C CA . ILE A 1 107 ? 28.54084 21.26737 12.89508 1.000 150.30235 422 ILE A CA 1
ATOM 689 C C . ILE A 1 107 ? 29.77086 22.05377 13.32692 1.000 161.21405 422 ILE A C 1
ATOM 690 O O . ILE A 1 107 ? 30.33317 21.80176 14.39260 1.000 166.64347 422 ILE A O 1
ATOM 696 N N . MET B 1 22 ? 7.25360 -2.30329 31.71616 1.000 70.01494 337 MET B N 1
ATOM 697 C CA . MET B 1 22 ? 7.46960 -2.76019 30.35050 1.000 81.55368 337 MET B CA 1
ATOM 698 C C . MET B 1 22 ? 8.49040 -1.89341 29.62596 1.000 91.65703 337 MET B C 1
ATOM 699 O O . MET B 1 22 ? 9.1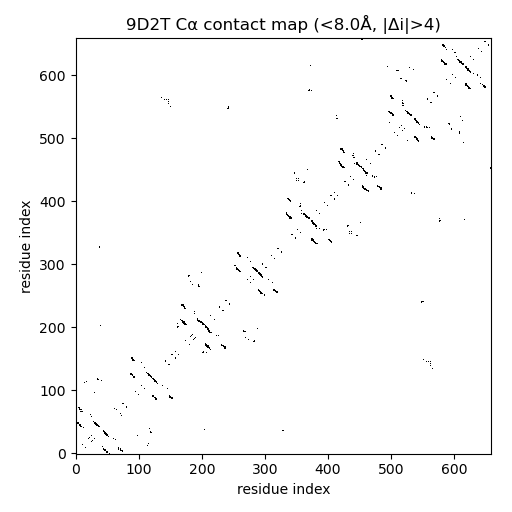7072 -2.36062 28.71369 1.000 91.61652 337 MET B O 1
ATOM 704 N N . LYS B 1 23 ? 8.58784 -0.62804 30.02799 1.000 95.96793 338 LYS B N 1
ATOM 705 C CA . LYS B 1 23 ? 9.59695 0.29445 29.51671 1.000 84.97467 338 LYS B CA 1
ATOM 706 C C . LYS B 1 23 ? 10.68730 0.43407 30.57230 1.000 72.99826 338 LYS B C 1
ATOM 707 O O . LYS B 1 23 ? 10.43629 0.94266 31.67066 1.000 69.18485 338 LYS B O 1
ATOM 713 N N . HIS B 1 24 ? 11.89357 -0.01500 30.23932 1.000 72.12307 339 HIS B N 1
ATOM 714 C CA . HIS B 1 24 ? 13.00767 -0.04481 31.17474 1.000 76.43201 339 HIS B CA 1
ATOM 715 C C . HIS B 1 24 ? 14.13326 0.82169 30.63371 1.000 78.02423 339 HIS B C 1
ATOM 716 O O . HIS B 1 24 ? 14.48992 0.72195 29.45447 1.000 84.30983 339 HIS B O 1
ATOM 723 N N . TYR B 1 25 ? 14.69158 1.66102 31.49970 1.000 70.29490 340 TYR B N 1
ATOM 724 C CA . TYR B 1 25 ? 15.62799 2.70073 31.10401 1.000 68.49898 340 TYR B CA 1
ATOM 725 C C . TYR B 1 25 ? 16.98311 2.45687 31.74974 1.000 74.24862 340 TYR B C 1
ATOM 726 O O . TYR B 1 25 ? 17.06289 2.02401 32.90319 1.000 76.60450 340 TYR B O 1
ATOM 735 N N . PHE B 1 26 ? 18.04494 2.74271 31.00091 1.000 75.67124 341 PHE B N 1
ATOM 736 C CA . PHE B 1 26 ? 19.41370 2.56697 31.46014 1.000 69.54085 341 PHE B CA 1
ATOM 737 C C . PHE B 1 26 ? 20.21513 3.82693 31.16617 1.000 70.11574 341 PHE B C 1
ATOM 738 O O . PHE B 1 26 ? 19.77157 4.72108 30.44119 1.000 70.00363 341 PHE B O 1
ATOM 746 N N . ILE B 1 27 ? 21.41425 3.88229 31.74184 1.000 74.45843 342 ILE B N 1
ATOM 747 C CA . ILE B 1 27 ? 22.40375 4.91440 31.45095 1.000 75.59150 342 ILE B CA 1
ATOM 748 C C . ILE B 1 27 ? 23.73679 4.21630 31.22935 1.000 81.97010 342 ILE B C 1
ATOM 749 O O . ILE B 1 27 ? 24.24759 3.55004 32.13759 1.000 94.98400 342 ILE B O 1
ATOM 754 N N . LEU B 1 28 ? 24.30210 4.36908 30.03487 1.000 75.77741 343 LEU B N 1
ATOM 755 C CA . LEU B 1 28 ? 25.52046 3.66592 29.66414 1.000 83.22208 343 LEU B CA 1
ATOM 756 C C . LEU B 1 28 ? 26.58633 4.65054 29.20707 1.000 82.56907 343 LEU B C 1
ATOM 757 O O . LEU B 1 28 ? 26.31618 5.82269 28.93305 1.000 79.19935 343 LEU B O 1
ATOM 762 N N . ASN B 1 29 ? 27.81356 4.14421 29.12634 1.000 85.20221 344 ASN B N 1
ATOM 763 C CA . ASN B 1 29 ? 28.94191 4.84186 28.51635 1.000 86.96409 344 ASN B CA 1
ATOM 764 C C . ASN B 1 29 ? 29.35319 4.01187 27.30582 1.000 74.82073 344 ASN B C 1
ATOM 765 O O . ASN B 1 29 ? 30.09951 3.03656 27.44192 1.000 68.72142 344 ASN B O 1
ATOM 770 N N . PHE B 1 30 ? 28.85356 4.38909 26.13384 1.000 71.72610 345 PHE B N 1
ATOM 771 C CA . PHE B 1 30 ? 29.10521 3.61278 24.92833 1.000 76.80350 345 PHE B CA 1
ATOM 772 C C . PHE B 1 30 ? 30.60103 3.56915 24.62778 1.000 81.65818 345 PHE B C 1
ATOM 773 O O . PHE B 1 30 ? 31.26769 4.61141 24.67649 1.000 82.71856 345 PHE B O 1
ATOM 781 N N . PRO B 1 31 ? 31.16457 2.39645 24.33852 1.000 88.23211 346 PRO B N 1
ATOM 782 C CA . PRO B 1 31 ? 32.58917 2.33513 23.99487 1.000 90.15506 346 PRO B CA 1
ATOM 783 C C . PRO B 1 31 ? 32.88077 3.11677 22.72435 1.000 94.97146 346 PRO B C 1
ATOM 784 O O . PRO B 1 31 ? 32.10539 3.09395 21.76620 1.000 101.69682 346 PRO B O 1
ATOM 788 N N . GLN B 1 32 ? 34.01313 3.82488 22.73128 1.000 97.85138 347 GLN B N 1
ATOM 789 C CA . GLN B 1 32 ? 34.48944 4.52282 21.54277 1.000 101.11285 347 GLN B CA 1
ATOM 790 C C . GLN B 1 32 ? 34.85230 3.56821 20.41538 1.000 95.98310 347 GLN B C 1
ATOM 791 O O . GLN B 1 32 ? 35.09620 4.02569 19.29244 1.000 94.96637 347 GLN B O 1
ATOM 797 N N . ARG B 1 33 ? 34.90199 2.27190 20.69872 1.000 92.74048 348 ARG B N 1
ATOM 798 C CA . ARG B 1 33 ? 35.15320 1.26706 19.67888 1.000 99.81801 348 ARG B CA 1
ATOM 799 C C . ARG B 1 33 ? 34.10204 1.37079 18.57307 1.000 99.44708 348 ARG B C 1
ATOM 800 O O . ARG B 1 33 ? 32.90065 1.39324 18.86952 1.000 100.82134 348 ARG B O 1
ATOM 808 N N . PRO B 1 34 ? 34.51281 1.44443 17.30811 1.000 98.94528 349 PRO B N 1
ATOM 809 C CA . PRO B 1 34 ? 33.53954 1.62491 16.22468 1.000 98.78117 349 PRO B CA 1
ATOM 810 C C . PRO B 1 34 ? 32.58839 0.44431 16.10462 1.000 101.53630 349 PRO B C 1
ATOM 811 O O . PRO B 1 34 ? 32.88110 -0.67730 16.52272 1.000 100.51455 349 PRO B O 1
ATOM 815 N N . GLY B 1 35 ? 31.43399 0.70997 15.49462 1.000 102.09639 350 GLY B N 1
ATOM 816 C CA . GLY B 1 35 ? 30.41537 -0.31351 15.34309 1.000 99.12928 350 GLY B CA 1
ATOM 817 C C . GLY B 1 35 ? 29.80485 -0.78765 16.64031 1.000 100.23283 350 GLY B C 1
ATOM 818 O O . GLY B 1 35 ? 29.24938 -1.88830 16.68953 1.000 104.61205 350 GLY B O 1
ATOM 819 N N . ALA B 1 36 ? 29.89285 0.01896 17.69923 1.000 94.56998 351 ALA B N 1
ATOM 820 C CA . ALA B 1 36 ? 29.37655 -0.39942 18.99639 1.000 88.58145 351 ALA B CA 1
ATOM 821 C C . ALA B 1 36 ? 27.85448 -0.43812 18.99680 1.000 86.66735 351 ALA B C 1
ATOM 822 O O . ALA B 1 36 ? 27.24932 -1.37932 19.52285 1.000 87.76264 351 ALA B O 1
ATOM 824 N N . LEU B 1 37 ? 27.21544 0.57558 18.40904 1.000 77.50788 352 LEU B N 1
ATOM 825 C CA . LEU B 1 37 ? 25.75766 0.59386 18.37720 1.000 66.97817 352 LEU B CA 1
ATOM 826 C C . LEU B 1 37 ? 25.21674 -0.53094 17.50498 1.000 67.85741 352 LEU B C 1
ATOM 827 O O . LEU B 1 37 ? 24.17464 -1.12208 17.81509 1.000 76.24403 352 LEU B O 1
ATOM 832 N N . ARG B 1 38 ? 25.91553 -0.84445 16.41104 1.000 64.76037 353 ARG B N 1
ATOM 833 C CA . ARG B 1 38 ? 25.56347 -2.02322 15.62887 1.000 71.85742 353 ARG B CA 1
ATOM 834 C C . ARG B 1 38 ? 25.70461 -3.28627 16.46731 1.000 72.63536 353 ARG B C 1
ATOM 835 O O . ARG B 1 38 ? 24.88494 -4.20807 16.36722 1.000 73.99250 353 ARG B O 1
ATOM 843 N N . GLU B 1 39 ? 26.73955 -3.34219 17.30765 1.000 72.93616 354 GLU B N 1
ATOM 844 C CA . GLU B 1 39 ? 26.88935 -4.47202 18.21720 1.000 73.18269 354 GLU B CA 1
ATOM 845 C C . GLU B 1 39 ? 25.78901 -4.47205 19.26976 1.000 72.22868 354 GLU B C 1
ATOM 846 O O . GLU B 1 39 ? 25.28254 -5.53275 19.65315 1.000 80.59740 354 GLU B O 1
ATOM 852 N N . PHE B 1 40 ? 25.39415 -3.28679 19.73580 1.000 63.54315 355 PHE B N 1
ATOM 853 C CA . PHE B 1 40 ? 24.35300 -3.19549 20.75343 1.000 55.70514 355 PHE B CA 1
ATOM 854 C C . PHE B 1 40 ? 23.00109 -3.63356 20.20146 1.000 58.18382 355 PHE B C 1
ATOM 855 O O . PHE B 1 40 ? 22.26187 -4.37366 20.86060 1.000 70.22389 355 PHE B O 1
ATOM 863 N N . VAL B 1 41 ? 22.65865 -3.18104 18.99299 1.000 59.86143 356 VAL B N 1
ATOM 864 C CA . VAL B 1 41 ? 21.35462 -3.49732 18.41624 1.000 70.22504 356 VAL B CA 1
ATOM 865 C C . VAL B 1 41 ? 21.25039 -4.98264 18.09225 1.000 80.13988 356 VAL B C 1
ATOM 866 O O . VAL B 1 41 ? 20.23270 -5.62726 18.37920 1.000 81.09199 356 VAL B O 1
ATOM 870 N N . ASN B 1 42 ? 22.29688 -5.54590 17.48684 1.000 88.08013 357 ASN B N 1
ATOM 871 C CA . ASN B 1 42 ? 22.21672 -6.90994 16.98350 1.000 93.59415 357 ASN B CA 1
ATOM 872 C C . ASN B 1 42 ? 22.52438 -7.96000 18.04305 1.000 90.77109 357 ASN B C 1
ATOM 873 O O . ASN B 1 42 ? 22.07869 -9.10561 17.90756 1.000 99.37778 357 ASN B O 1
ATOM 878 N N . ASP B 1 43 ? 23.27119 -7.60957 19.08659 1.000 81.41386 358 ASP B N 1
ATOM 879 C CA . ASP B 1 43 ? 23.67877 -8.57847 20.09527 1.000 77.39587 358 ASP B CA 1
ATOM 880 C C . ASP B 1 43 ? 23.06425 -8.31668 21.46021 1.000 76.31614 358 ASP B C 1
ATOM 881 O O . ASP B 1 43 ? 22.51776 -9.23581 22.07684 1.000 78.84387 358 ASP B O 1
ATOM 886 N N . VAL B 1 44 ? 23.14400 -7.08007 21.95455 1.000 72.72358 359 VAL B N 1
ATOM 887 C CA . VAL B 1 44 ? 22.70994 -6.80851 23.32053 1.000 75.29258 359 VAL B CA 1
ATOM 888 C C . VAL B 1 44 ? 21.19193 -6.85128 23.43281 1.000 84.95506 359 VAL B C 1
ATOM 889 O O . VAL B 1 44 ? 20.65042 -7.22990 24.47908 1.000 90.79782 359 VAL B O 1
ATOM 893 N N . LEU B 1 45 ? 20.48228 -6.48449 22.37207 1.000 93.32316 360 LEU B N 1
ATOM 894 C CA . LEU B 1 45 ? 19.03000 -6.42937 22.38334 1.000 107.98122 360 LEU B CA 1
ATOM 895 C C . LEU B 1 45 ? 18.43440 -7.60158 21.61607 1.000 116.39157 360 LEU B C 1
ATOM 896 O O . LEU B 1 45 ? 19.07828 -8.20815 20.75573 1.000 123.96340 360 LEU B O 1
ATOM 901 N N . GLY B 1 46 ? 17.18216 -7.90932 21.94255 1.000 116.66140 361 GLY B N 1
ATOM 902 C CA . GLY B 1 46 ? 16.46726 -8.98320 21.30001 1.000 118.38109 361 GLY B CA 1
ATOM 903 C C . GLY B 1 46 ? 15.74926 -8.52202 20.04983 1.000 119.98926 361 GLY B C 1
ATOM 904 O O . GLY B 1 46 ? 15.69788 -7.32839 19.73509 1.000 123.02472 361 GLY B O 1
ATOM 905 N N . PRO B 1 47 ? 15.17163 -9.47199 19.31013 1.000 116.25576 362 PRO B N 1
ATOM 906 C CA . PRO B 1 47 ? 14.49447 -9.09650 18.05890 1.000 111.95140 362 PRO B CA 1
ATOM 907 C C . PRO B 1 47 ? 13.22030 -8.30315 18.28172 1.000 101.50445 362 PRO B C 1
ATOM 908 O O . PRO B 1 47 ? 12.92867 -7.38253 17.50826 1.000 99.55389 362 PRO B O 1
ATOM 912 N N . GLN B 1 48 ? 12.44943 -8.62757 19.31764 1.000 98.54155 363 GLN B N 1
ATOM 913 C CA . GLN B 1 48 ? 11.21016 -7.91399 19.59251 1.000 100.96334 363 GLN B CA 1
ATOM 914 C C . GLN B 1 48 ? 11.41104 -6.67827 20.45908 1.000 97.77394 363 GLN B C 1
ATOM 915 O O . GLN B 1 48 ? 10.47457 -5.88512 20.60341 1.000 97.87746 363 GLN B O 1
ATOM 917 N N . ASP B 1 49 ? 12.59722 -6.49458 21.03240 1.000 90.97688 364 ASP B N 1
ATOM 918 C CA . ASP B 1 49 ? 12.87480 -5.32107 21.84743 1.000 89.08136 364 ASP B CA 1
ATOM 919 C C . ASP B 1 49 ? 13.14355 -4.11085 20.96352 1.000 97.48699 364 ASP B C 1
ATOM 920 O O . ASP B 1 49 ? 13.76299 -4.22304 19.90166 1.000 101.46354 364 ASP B O 1
ATOM 925 N N . ASP B 1 50 ? 12.67356 -2.94799 21.41052 1.000 97.37850 365 ASP B N 1
ATOM 926 C CA . ASP B 1 50 ? 12.74037 -1.72191 20.62955 1.000 85.87660 365 ASP B CA 1
ATOM 927 C C . ASP B 1 50 ? 13.27705 -0.58924 21.48952 1.000 70.76986 365 ASP B C 1
ATOM 928 O O . ASP B 1 50 ? 12.87816 -0.43528 22.64728 1.000 69.53138 365 ASP B O 1
ATOM 933 N N . ILE B 1 51 ? 14.17523 0.20399 20.91406 1.000 62.92341 366 ILE B N 1
ATOM 934 C CA . ILE B 1 51 ? 14.73339 1.36604 21.59780 1.000 58.00352 366 ILE B CA 1
ATOM 935 C C . ILE B 1 51 ? 13.74419 2.51897 21.49474 1.000 64.45098 366 ILE B C 1
ATOM 936 O O . ILE B 1 51 ? 13.38695 2.94555 20.39230 1.000 70.84039 366 ILE B O 1
ATOM 941 N N . THR B 1 52 ? 13.31196 3.03744 22.64275 1.000 66.17878 367 THR B N 1
ATOM 942 C CA . THR B 1 52 ? 12.34010 4.12110 22.67377 1.000 70.35378 367 THR B CA 1
ATOM 943 C C . THR B 1 52 ? 12.96253 5.47686 22.98579 1.000 75.90213 367 THR B C 1
ATOM 944 O O . THR B 1 52 ? 12.27012 6.49525 22.88738 1.000 90.88224 367 THR B O 1
ATOM 948 N N . LYS B 1 53 ? 14.24001 5.51562 23.35808 1.000 64.97094 368 LYS B N 1
ATOM 949 C CA . LYS B 1 53 ? 14.91020 6.75828 23.71099 1.000 68.14217 368 LYS B CA 1
ATOM 950 C C . LYS B 1 53 ? 16.40674 6.59431 23.48751 1.000 68.68354 368 LYS B C 1
ATOM 951 O O . LYS B 1 53 ? 16.95812 5.50672 23.68776 1.000 71.74658 368 LYS B O 1
ATOM 957 N N . PHE B 1 54 ? 17.05552 7.68049 23.05249 1.000 72.85843 369 PHE B N 1
ATOM 958 C CA . PHE B 1 54 ? 18.49142 7.66121 22.79923 1.000 88.39922 369 PHE B CA 1
ATOM 959 C C . PHE B 1 54 ? 18.95015 9.12421 22.82700 1.000 87.44646 369 PHE B C 1
ATOM 960 O O . PHE B 1 54 ? 19.14455 9.78947 21.79537 1.000 86.02055 369 PHE B O 1
ATOM 968 N N . GLU B 1 55 ? 19.13061 9.63017 24.04786 1.000 98.52313 370 GLU B N 1
ATOM 969 C CA . GLU B 1 55 ? 19.48702 11.01540 24.30893 1.000 110.66391 370 GLU B CA 1
ATOM 970 C C . GLU B 1 55 ? 20.81173 11.06060 25.05754 1.000 104.10387 370 GLU B C 1
ATOM 971 O O . GLU B 1 55 ? 21.02470 10.30572 26.01387 1.000 102.97853 370 GLU B O 1
ATOM 977 N N . TYR B 1 56 ? 21.70848 11.92577 24.59179 1.000 101.00448 371 TYR B N 1
ATOM 978 C CA . TYR B 1 56 ? 22.99768 12.15935 25.23479 1.000 92.58304 371 TYR B CA 1
ATOM 979 C C . TYR B 1 56 ? 22.84771 13.02917 26.47780 1.000 83.15722 371 TYR B C 1
ATOM 980 O O . TYR B 1 56 ? 22.39078 12.56123 27.52078 1.000 79.47194 371 TYR B O 1
ATOM 989 N N . GLY B 1 65 ? 30.94382 9.96142 27.39567 1.000 124.21865 380 GLY B N 1
ATOM 990 C CA . GLY B 1 65 ? 29.80105 9.92913 26.50126 1.000 119.58447 380 GLY B CA 1
ATOM 991 C C . GLY B 1 65 ? 28.59971 9.20485 27.07686 1.000 115.98260 380 GLY B C 1
ATOM 992 O O . GLY B 1 65 ? 28.22395 8.13251 26.60329 1.000 112.11819 380 GLY B O 1
ATOM 993 N N . THR B 1 66 ? 27.99405 9.79731 28.10223 1.000 118.73823 381 THR B N 1
ATOM 994 C CA . THR B 1 66 ? 26.83332 9.19465 28.74308 1.000 127.63422 381 THR B CA 1
ATOM 995 C C . THR B 1 66 ? 25.62091 9.25183 27.81973 1.000 121.67429 381 THR B C 1
ATOM 996 O O . THR B 1 66 ? 25.33320 10.28355 27.20604 1.000 123.86312 381 THR B O 1
ATOM 1000 N N . VAL B 1 67 ? 24.91486 8.12697 27.71471 1.000 111.10383 382 VAL B N 1
ATOM 1001 C CA . VAL B 1 67 ? 23.74663 8.00058 26.85068 1.000 88.81811 382 VAL B CA 1
ATOM 1002 C C . VAL B 1 67 ? 22.58682 7.46391 27.67675 1.000 83.26640 382 VAL B C 1
ATOM 1003 O O . VAL B 1 67 ? 22.70920 6.41059 28.31315 1.000 90.92985 382 VAL B O 1
ATOM 1007 N N . ILE B 1 68 ? 21.46986 8.18328 27.66708 1.000 72.47298 383 ILE B N 1
ATOM 1008 C CA . ILE B 1 68 ? 20.21814 7.70531 28.24186 1.000 63.52308 383 ILE B CA 1
ATOM 1009 C C . ILE B 1 68 ? 19.45330 6.95834 27.16068 1.000 65.74000 383 ILE B C 1
ATOM 1010 O O . ILE B 1 68 ? 19.33708 7.43471 26.02727 1.000 79.69225 383 ILE B O 1
ATOM 1015 N N . ILE B 1 69 ? 18.92641 5.78622 27.50274 1.000 62.11990 384 ILE B N 1
ATOM 1016 C CA . ILE B 1 69 ? 18.25153 4.92603 26.53807 1.000 67.84666 384 ILE B CA 1
ATOM 1017 C C . ILE B 1 69 ? 17.06762 4.24763 27.21395 1.000 65.13937 384 ILE B C 1
ATOM 1018 O O . ILE B 1 69 ? 17.19498 3.72564 28.32744 1.000 66.16786 384 ILE B O 1
ATOM 1023 N N . GLY B 1 70 ? 15.91819 4.26101 26.54808 1.000 65.14364 385 GLY B N 1
ATOM 1024 C CA . GLY B 1 70 ? 14.73446 3.55459 27.00725 1.000 64.32262 385 GLY B CA 1
ATOM 1025 C C . GLY B 1 70 ? 14.38722 2.43031 26.04382 1.000 66.62425 385 GLY B C 1
ATOM 1026 O O . GLY B 1 70 ? 14.31538 2.64122 24.83180 1.000 72.97932 385 GLY B O 1
ATOM 1027 N N . ILE B 1 71 ? 14.18058 1.24031 26.60270 1.000 64.65649 386 ILE B N 1
ATOM 1028 C CA . ILE B 1 71 ? 13.92123 0.03194 25.82914 1.000 59.24414 386 ILE B CA 1
ATOM 1029 C C . ILE B 1 71 ? 12.60321 -0.57069 26.29009 1.000 61.53731 386 ILE B C 1
ATOM 1030 O O . ILE B 1 71 ? 12.40046 -0.79318 27.48906 1.000 64.56363 386 ILE B O 1
ATOM 1035 N N . GLN B 1 72 ? 11.71360 -0.83417 25.33863 1.000 59.07122 387 GLN B N 1
ATOM 1036 C CA . GLN B 1 72 ? 10.42939 -1.45560 25.62567 1.000 68.87497 387 GLN B CA 1
ATOM 1037 C C . GLN B 1 72 ? 10.53544 -2.96180 25.42966 1.000 79.22254 387 GLN B C 1
ATOM 1038 O O . GLN B 1 72 ? 11.14492 -3.43500 24.46397 1.000 80.62771 387 GLN B O 1
ATOM 1044 N N . LEU B 1 73 ? 9.95204 -3.71011 26.36209 1.000 79.45284 388 LEU B N 1
ATOM 1045 C CA . LEU B 1 73 ? 10.03847 -5.16471 26.38391 1.000 77.56272 388 LEU B CA 1
ATOM 1046 C C . LEU B 1 73 ? 8.66852 -5.76842 26.11252 1.000 80.04512 388 LEU B C 1
ATOM 1047 O O . LEU B 1 73 ? 7.66567 -5.32082 26.68002 1.000 78.33583 388 LEU B O 1
ATOM 1052 N N . LYS B 1 74 ? 8.63176 -6.79282 25.25592 1.000 83.94890 389 LYS B N 1
ATOM 1053 C CA . LYS B 1 74 ? 7.37361 -7.47873 24.98424 1.000 89.60808 389 LYS B CA 1
ATOM 1054 C C . LYS B 1 74 ? 6.89764 -8.26757 26.19572 1.000 106.90929 389 LYS B C 1
ATOM 1055 O O . LYS B 1 74 ? 5.68846 -8.45208 26.38235 1.000 120.47097 389 LYS B O 1
ATOM 1057 N N . ASP B 1 75 ? 7.82763 -8.73784 27.02328 1.000 103.40200 390 ASP B N 1
ATOM 1058 C CA . ASP B 1 75 ? 7.50431 -9.50060 28.21776 1.000 94.78900 390 ASP B CA 1
ATOM 1059 C C . ASP B 1 75 ? 8.45115 -9.09365 29.33327 1.000 88.27766 390 ASP B C 1
ATOM 1060 O O . ASP B 1 75 ? 9.64892 -8.89963 29.10643 1.000 85.05462 390 ASP B O 1
ATOM 1065 N N . HIS B 1 76 ? 7.90229 -8.96924 30.54006 1.000 86.78471 391 HIS B N 1
ATOM 1066 C CA . HIS B 1 76 ? 8.71147 -8.60025 31.69114 1.000 82.29005 391 HIS B CA 1
ATOM 1067 C C . HIS B 1 76 ? 9.66306 -9.71435 32.11231 1.000 83.24914 391 HIS B C 1
ATOM 1068 O O . HIS B 1 76 ? 10.62420 -9.44710 32.84052 1.000 81.78442 391 HIS B O 1
ATOM 1075 N N . ASP B 1 77 ? 9.42344 -10.95187 31.67178 1.000 88.51902 392 ASP B N 1
ATOM 1076 C CA . ASP B 1 77 ? 10.28494 -12.07208 32.03863 1.000 90.75717 392 ASP B CA 1
ATOM 1077 C C . ASP B 1 77 ? 11.62049 -12.05680 31.31372 1.000 83.87138 392 ASP B C 1
ATOM 1078 O O . ASP B 1 77 ? 12.45436 -12.93009 31.57896 1.000 78.85660 392 ASP B O 1
ATOM 1083 N N . ASP B 1 78 ? 11.83804 -11.10846 30.40614 1.000 87.47219 393 ASP B N 1
ATOM 1084 C CA . ASP B 1 78 ? 13.08658 -10.99260 29.66968 1.000 90.74580 393 ASP B CA 1
ATOM 1085 C C . ASP B 1 78 ? 13.98370 -9.88301 30.19881 1.000 74.72416 393 ASP B C 1
ATOM 1086 O O . ASP B 1 78 ? 15.04000 -9.62829 29.61340 1.000 73.11793 393 ASP B O 1
ATOM 1091 N N . LEU B 1 79 ? 13.59406 -9.22170 31.29006 1.000 61.38258 394 LEU B N 1
ATOM 1092 C CA . LEU B 1 79 ? 14.33550 -8.05024 31.74526 1.000 59.37493 394 LEU B CA 1
ATOM 1093 C C . LEU B 1 79 ? 15.66334 -8.43645 32.38370 1.000 62.66050 394 LEU B C 1
ATOM 1094 O O . LEU B 1 79 ? 16.68509 -7.78423 32.14048 1.000 67.35021 394 LEU B O 1
ATOM 1099 N N . ILE B 1 80 ? 15.66995 -9.48987 33.20241 1.000 62.73250 395 ILE B N 1
ATOM 1100 C CA . ILE B 1 80 ? 16.87629 -9.84839 33.94439 1.000 64.14652 395 ILE B CA 1
ATOM 1101 C C . ILE B 1 80 ? 18.00709 -10.20912 32.98901 1.000 73.98816 395 ILE B C 1
ATOM 1102 O O . ILE B 1 80 ? 19.15323 -9.77726 33.16825 1.000 77.72352 395 ILE B O 1
ATOM 1107 N N . GLN B 1 81 ? 17.70114 -10.98637 31.94800 1.000 86.47551 396 GLN B N 1
ATOM 1108 C CA . GLN B 1 81 ? 18.73153 -11.36818 30.98827 1.000 99.66146 396 GLN B CA 1
ATOM 1109 C C . GLN B 1 81 ? 19.22968 -10.15979 30.20647 1.000 91.05827 396 GLN B C 1
ATOM 1110 O O . GLN B 1 81 ? 20.41395 -10.08179 29.86033 1.000 93.18178 396 GLN B O 1
ATOM 1116 N N . LEU B 1 82 ? 18.34332 -9.20397 29.92474 1.000 84.28115 397 LEU B N 1
ATOM 1117 C CA . LEU B 1 82 ? 18.77866 -7.96699 29.28730 1.000 76.01776 397 LEU B CA 1
ATOM 1118 C C . LEU B 1 82 ? 19.73779 -7.19777 30.18581 1.000 71.05198 397 LEU B C 1
ATOM 1119 O O . LEU B 1 82 ? 20.74885 -6.66324 29.71348 1.000 72.10955 397 LEU B O 1
ATOM 1124 N N . LYS B 1 83 ? 19.43636 -7.13502 31.48696 1.000 59.60926 398 LYS B N 1
ATOM 1125 C CA . LYS B 1 83 ? 20.33956 -6.48181 32.42916 1.000 56.59268 398 LYS B CA 1
ATOM 1126 C C . LYS B 1 83 ? 21.73220 -7.09631 32.37454 1.000 60.38460 398 LYS B C 1
ATOM 1127 O O . LYS B 1 83 ? 22.73647 -6.37550 32.39125 1.000 56.11680 398 LYS B O 1
ATOM 1133 N N . GLN B 1 84 ? 21.81291 -8.42639 32.29333 1.000 63.13422 399 GLN B N 1
ATOM 1134 C CA . GLN B 1 84 ? 23.11381 -9.08526 32.24311 1.000 68.78011 399 GLN B CA 1
ATOM 1135 C C . GLN B 1 84 ? 23.87093 -8.70493 30.97736 1.000 77.99311 399 GLN B C 1
ATOM 1136 O O . GLN B 1 84 ? 25.07634 -8.43394 31.01949 1.000 89.15961 399 GLN B O 1
ATOM 1142 N N . ARG B 1 85 ? 23.17621 -8.67707 29.83649 1.000 82.63670 400 ARG B N 1
ATOM 1143 C CA . ARG B 1 85 ? 23.83895 -8.33318 28.58227 1.000 86.52741 400 ARG B CA 1
ATOM 1144 C C . ARG B 1 85 ? 24.32774 -6.89167 28.59433 1.000 82.48882 400 ARG B C 1
ATOM 1145 O O . ARG B 1 85 ? 25.37506 -6.57882 28.01646 1.000 90.73107 400 ARG B O 1
ATOM 1153 N N . VAL B 1 86 ? 23.58248 -5.99884 29.24727 1.000 67.06740 401 VAL B N 1
ATOM 1154 C CA . VAL B 1 86 ? 24.00930 -4.60723 29.33937 1.000 61.26518 401 VAL B CA 1
ATOM 1155 C C . VAL B 1 86 ? 25.26741 -4.49097 30.19320 1.000 67.16552 401 VAL B C 1
ATOM 1156 O O . VAL B 1 86 ? 26.15600 -3.67891 29.90666 1.000 68.42675 401 VAL B O 1
ATOM 1160 N N . ASN B 1 87 ? 25.37488 -5.31135 31.24244 1.000 66.84611 402 ASN B N 1
ATOM 1161 C CA . ASN B 1 87 ? 26.57766 -5.29322 32.06867 1.000 62.48726 402 ASN B CA 1
ATOM 1162 C C . ASN B 1 87 ? 27.79993 -5.74964 31.28472 1.000 78.29489 402 ASN B C 1
ATOM 1163 O O . ASN B 1 87 ? 28.91653 -5.29152 31.55359 1.000 91.00911 402 ASN B O 1
ATOM 1168 N N . HIS B 1 88 ? 27.61157 -6.64984 30.31668 1.000 84.63074 403 HIS B N 1
ATOM 1169 C CA . HIS B 1 88 ? 28.72413 -7.06688 29.47015 1.000 85.28961 403 HIS B CA 1
ATOM 1170 C C . HIS B 1 88 ? 29.14293 -5.94985 28.52449 1.000 72.02478 403 HIS B C 1
ATOM 1171 O O . HIS B 1 88 ? 30.33999 -5.71849 28.31768 1.000 68.70778 403 HIS B O 1
ATOM 1178 N N . PHE B 1 89 ? 28.17022 -5.24828 27.94091 1.000 63.41230 404 PHE B N 1
ATOM 1179 C CA . PHE B 1 89 ? 28.48637 -4.16248 27.01998 1.000 63.02100 404 PHE B CA 1
ATOM 1180 C C . PHE B 1 89 ? 29.15018 -3.00440 27.75246 1.000 67.47328 404 PHE B C 1
ATOM 1181 O O . PHE B 1 89 ? 30.20673 -2.51443 27.33663 1.000 70.08403 404 PHE B O 1
ATOM 1189 N N . ASP B 1 90 ? 28.54670 -2.55815 28.85018 1.000 72.30439 405 ASP B N 1
ATOM 1190 C CA . ASP B 1 90 ? 29.10163 -1.48768 29.67482 1.000 76.61450 405 ASP B CA 1
ATOM 1191 C C . ASP B 1 90 ? 28.96399 -1.87168 31.14117 1.000 71.73957 405 ASP B C 1
ATOM 1192 O O . ASP B 1 90 ? 27.85367 -1.81412 31.69837 1.000 64.51169 405 ASP B O 1
ATOM 1197 N N . PRO B 1 91 ? 30.05362 -2.28051 31.79573 1.000 73.50042 406 PRO B N 1
ATOM 1198 C CA . PRO B 1 91 ? 29.98518 -2.52379 33.24516 1.000 74.68898 406 PRO B CA 1
ATOM 1199 C C . PRO B 1 91 ? 29.62474 -1.28409 34.03768 1.000 81.50405 406 PRO B C 1
ATOM 1200 O O . PRO B 1 91 ? 29.16388 -1.40487 35.17888 1.000 90.67140 406 PRO B O 1
ATOM 1204 N N . SER B 1 92 ? 29.81482 -0.09739 33.46876 1.000 81.13127 407 SER B N 1
ATOM 1205 C CA . SER B 1 92 ? 29.40897 1.15059 34.09672 1.000 81.64403 407 SER B CA 1
ATOM 1206 C C . SER B 1 92 ? 27.92605 1.44691 33.91081 1.000 84.02136 407 SER B C 1
ATOM 1207 O O . SER B 1 92 ? 27.50678 2.58784 34.13078 1.000 82.27103 407 SER B O 1
ATOM 1210 N N . ASN B 1 93 ? 27.13155 0.45550 33.51198 1.000 84.35952 408 ASN B N 1
ATOM 1211 C CA . ASN B 1 93 ? 25.71834 0.68643 33.25197 1.000 71.94677 408 ASN B CA 1
ATOM 1212 C C . ASN B 1 93 ? 24.98364 1.03645 34.53963 1.000 62.86533 408 ASN B C 1
ATOM 1213 O O . ASN B 1 93 ? 25.35306 0.60373 35.63460 1.000 67.79996 408 ASN B O 1
ATOM 1218 N N . ILE B 1 94 ? 23.93012 1.83530 34.39702 1.000 57.95319 409 ILE B N 1
ATOM 1219 C CA . ILE B 1 94 ? 23.13634 2.31647 35.52108 1.000 60.30093 409 ILE B CA 1
ATOM 1220 C C . ILE B 1 94 ? 21.67142 2.12172 35.15924 1.000 57.26188 409 ILE B C 1
ATOM 1221 O O . ILE B 1 94 ? 21.15662 2.79723 34.26043 1.000 57.96855 409 ILE B O 1
ATOM 1226 N N . TYR B 1 95 ? 20.99821 1.20847 35.85182 1.000 56.75129 410 TYR B N 1
ATOM 1227 C CA . TYR B 1 95 ? 19.57303 0.99783 35.63043 1.000 55.53476 410 TYR B CA 1
ATOM 1228 C C . TYR B 1 95 ? 18.79753 2.12520 36.30174 1.000 56.53282 410 TYR B C 1
ATOM 1229 O O . TYR B 1 95 ? 18.96848 2.37572 37.49989 1.000 64.44807 410 TYR B O 1
ATOM 1238 N N . ILE B 1 96 ? 17.94962 2.80543 35.53042 1.000 57.09696 411 ILE B N 1
ATOM 1239 C CA . ILE B 1 96 ? 17.30034 4.01652 36.02069 1.000 62.80963 411 ILE B CA 1
ATOM 1240 C C . ILE B 1 96 ? 16.13892 3.67879 36.94457 1.000 69.03918 411 ILE B C 1
ATOM 1241 O O . ILE B 1 96 ? 15.95856 4.30871 37.99247 1.000 68.83805 411 ILE B O 1
ATOM 1246 N N . ASN B 1 97 ? 15.33988 2.67591 36.57625 1.000 71.294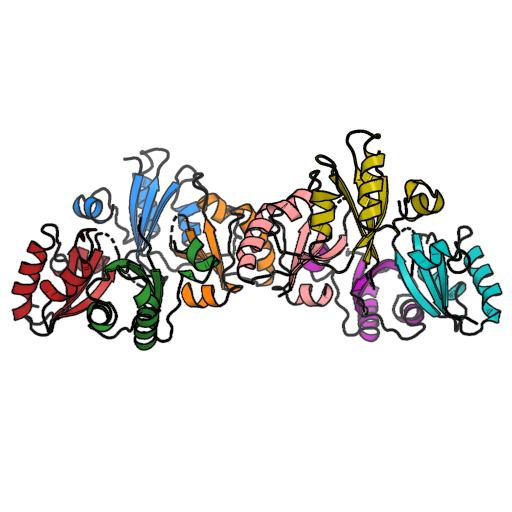03 412 ASN B N 1
ATOM 1247 C CA . ASN B 1 97 ? 14.08468 2.41798 37.27421 1.000 71.98729 412 ASN B CA 1
ATOM 1248 C C . ASN B 1 97 ? 14.28112 2.05431 38.74031 1.000 81.65329 412 ASN B C 1
ATOM 1249 O O . ASN B 1 97 ? 13.32336 2.13532 39.51671 1.000 86.16969 412 ASN B O 1
ATOM 1254 N N . GLU B 1 98 ? 15.49165 1.65768 39.13884 1.000 84.21003 413 GLU B N 1
ATOM 1255 C CA . GLU B 1 98 ? 15.73173 1.30267 40.53225 1.000 91.93724 413 GLU B CA 1
ATOM 1256 C C . GLU B 1 98 ? 15.84511 2.53295 41.42070 1.000 94.39821 413 GLU B C 1
ATOM 1257 O O . GLU B 1 98 ? 15.45245 2.48404 42.59205 1.000 99.49200 413 GLU B O 1
ATOM 1263 N N . ASN B 1 99 ? 16.36685 3.63484 40.89094 1.000 91.63427 414 ASN B N 1
ATOM 1264 C CA . ASN B 1 99 ? 16.44611 4.89184 41.62189 1.000 92.59805 414 ASN B CA 1
ATOM 1265 C C . ASN B 1 99 ? 15.28449 5.78086 41.19364 1.000 92.74126 414 ASN B C 1
ATOM 1266 O O . ASN B 1 99 ? 15.17264 6.14345 40.01718 1.000 99.40052 414 ASN B O 1
ATOM 1271 N N . LYS B 1 100 ? 14.42151 6.12483 42.15103 1.000 92.12661 415 LYS B N 1
ATOM 1272 C CA . LYS B 1 100 ? 13.24330 6.92538 41.83528 1.000 94.23459 415 LYS B CA 1
ATOM 1273 C C . LYS B 1 100 ? 13.62034 8.35053 41.44798 1.000 84.81013 415 LYS B C 1
ATOM 1274 O O . LYS B 1 100 ? 12.97623 8.95308 40.58095 1.000 79.31068 415 LYS B O 1
ATOM 1280 N N . MET B 1 101 ? 14.65650 8.90853 42.07794 1.000 81.36537 416 MET B N 1
ATOM 1281 C CA . MET B 1 101 ? 15.05018 10.28110 41.77285 1.000 83.90382 416 MET B CA 1
ATOM 1282 C C . MET B 1 101 ? 15.56737 10.40240 40.34466 1.000 77.20676 416 MET B C 1
ATOM 1283 O O . MET B 1 101 ? 15.19260 11.33108 39.61828 1.000 82.11469 416 MET B O 1
ATOM 1288 N N . LEU B 1 102 ? 16.43040 9.47157 39.92339 1.000 66.35291 417 LEU B N 1
ATOM 1289 C CA . LEU B 1 102 ? 16.88976 9.46900 38.53779 1.000 60.95002 417 LEU B CA 1
ATOM 1290 C C . LEU B 1 102 ? 15.72087 9.31029 37.57707 1.000 66.78492 417 LEU B C 1
ATOM 1291 O O . LEU B 1 102 ? 15.70252 9.91885 36.50107 1.000 68.69733 417 LEU B O 1
ATOM 1296 N N . TYR B 1 103 ? 14.73365 8.49555 37.95157 1.000 69.75601 418 TYR B N 1
ATOM 1297 C CA . TYR B 1 103 ? 13.57204 8.29359 37.09348 1.000 68.36911 418 TYR B CA 1
ATOM 1298 C C . TYR B 1 103 ? 12.76352 9.57850 36.96317 1.000 67.14349 418 TYR B C 1
ATOM 1299 O O . TYR B 1 103 ? 12.35070 9.95852 35.86064 1.000 74.19180 418 TYR B O 1
ATOM 1308 N N . SER B 1 104 ? 12.54079 10.27084 38.08399 1.000 67.54409 419 SER B N 1
ATOM 1309 C CA . SER B 1 104 ? 11.79966 11.52686 38.04220 1.000 75.31833 419 SER B CA 1
ATOM 1310 C C . SER B 1 104 ? 12.58061 12.60379 37.29875 1.000 82.56548 419 SER B C 1
ATOM 1311 O O . SER B 1 104 ? 11.99494 13.41054 36.56842 1.000 88.58883 419 SER B O 1
ATOM 1314 N N . LEU B 1 105 ? 13.90577 12.62315 37.45363 1.000 83.28651 420 LEU B N 1
ATOM 1315 C CA . LEU B 1 105 ? 14.70438 13.66633 36.81461 1.000 88.64129 420 LEU B CA 1
ATOM 1316 C C . LEU B 1 105 ? 14.89668 13.39381 35.32644 1.000 84.67887 420 LEU B C 1
ATOM 1317 O O . LEU B 1 105 ? 14.73471 14.29304 34.49580 1.000 85.67704 420 LEU B O 1
ATOM 1322 N N . LEU B 1 106 ? 15.25142 12.16264 34.96821 1.000 81.12483 421 LEU B N 1
ATOM 1323 C CA . LEU B 1 106 ? 15.58876 11.84283 33.58479 1.000 85.78213 421 LEU B CA 1
ATOM 1324 C C . LEU B 1 106 ? 14.36967 11.50854 32.73478 1.000 84.03719 421 LEU B C 1
ATOM 1325 O O . LEU B 1 106 ? 14.31465 11.90720 31.56660 1.000 88.33923 421 LEU B O 1
ATOM 1330 N N . ILE B 1 107 ? 13.40566 10.76693 33.27832 1.000 79.84655 422 ILE B N 1
ATOM 1331 C CA . ILE B 1 107 ? 12.27920 10.29328 32.47875 1.000 84.14696 422 ILE B CA 1
ATOM 1332 C C . ILE B 1 107 ? 11.00623 11.06691 32.79346 1.000 87.98732 422 ILE B C 1
ATOM 1333 O O . ILE B 1 107 ? 10.03398 10.50615 33.30834 1.000 88.84135 422 ILE B O 1
ATOM 1339 N N . HIS C 1 20 ? 41.24298 26.63120 42.78855 1.000 130.60923 335 HIS C N 1
ATOM 1340 C CA . HIS C 1 20 ? 41.26475 27.99522 42.27383 1.000 134.14202 335 HIS C CA 1
ATOM 1341 C C . HIS C 1 20 ? 39.87631 28.62384 42.33014 1.000 137.69009 335 HIS C C 1
ATOM 1342 O O . HIS C 1 20 ? 39.74088 29.83971 42.46739 1.000 140.62577 335 HIS C O 1
ATOM 1344 N N . GLU C 1 21 ? 38.84715 27.78635 42.22539 1.000 133.88024 336 GLU C N 1
ATOM 1345 C CA . GLU C 1 21 ? 37.47054 28.25970 42.25540 1.000 130.03078 336 GLU C CA 1
ATOM 1346 C C . GLU C 1 21 ? 36.55688 27.09833 42.61540 1.000 123.46085 336 GLU C C 1
ATOM 1347 O O . GLU C 1 21 ? 36.89910 25.92991 42.41590 1.000 123.11198 336 GLU C O 1
ATOM 1349 N N . MET C 1 22 ? 35.38445 27.44009 43.14776 1.000 115.92123 337 MET C N 1
ATOM 1350 C CA . MET C 1 22 ? 34.37205 26.46570 43.52811 1.000 107.50074 337 MET C CA 1
ATOM 1351 C C . MET C 1 22 ? 33.03193 26.86802 42.93091 1.000 101.50489 337 MET C C 1
ATOM 1352 O O . MET C 1 22 ? 32.69725 28.05500 42.87827 1.000 107.68398 337 MET C O 1
ATOM 1354 N N . LYS C 1 23 ? 32.26861 25.87583 42.48001 1.000 84.53576 338 LYS C N 1
ATOM 1355 C CA . LYS C 1 23 ? 30.97454 26.10856 41.85879 1.000 78.03381 338 LYS C CA 1
ATOM 1356 C C . LYS C 1 23 ? 29.93130 25.21117 42.50793 1.000 79.57382 338 LYS C C 1
ATOM 1357 O O . LYS C 1 23 ? 30.24919 24.16218 43.07374 1.000 80.36757 338 LYS C O 1
ATOM 1363 N N . HIS C 1 24 ? 28.67241 25.63722 42.41316 1.000 80.00887 339 HIS C N 1
ATOM 1364 C CA . HIS C 1 24 ? 27.54814 24.92450 43.01018 1.000 82.73331 339 HIS C CA 1
ATOM 1365 C C . HIS C 1 24 ? 26.50043 24.68274 41.93566 1.000 87.09071 339 HIS C C 1
ATOM 1366 O O . HIS C 1 24 ? 26.05125 25.62959 41.28316 1.000 85.52034 339 HIS C O 1
ATOM 1373 N N . TYR C 1 25 ? 26.11453 23.42450 41.75328 1.000 84.39617 340 TYR C N 1
ATOM 1374 C CA . TYR C 1 25 ? 25.16917 23.03491 40.71917 1.000 66.35260 340 TYR C CA 1
ATOM 1375 C C . TYR C 1 25 ? 23.84816 22.62469 41.35511 1.000 61.10854 340 TYR C C 1
ATOM 1376 O O . TYR C 1 25 ? 23.82593 21.90928 42.36145 1.000 68.52462 340 TYR C O 1
ATOM 1385 N N . PHE C 1 26 ? 22.74992 23.08919 40.76643 1.000 60.88091 341 PHE C N 1
ATOM 1386 C CA . PHE C 1 26 ? 21.41422 22.82902 41.27620 1.000 62.66941 341 PHE C CA 1
ATOM 1387 C C . PHE C 1 26 ? 20.53841 22.29386 40.15511 1.000 62.37498 341 PHE C C 1
ATOM 1388 O O . PHE C 1 26 ? 20.74945 22.60255 38.97989 1.000 65.82548 341 PHE C O 1
ATOM 1396 N N . ILE C 1 27 ? 19.54933 21.48939 40.53197 1.000 59.33579 342 ILE C N 1
ATOM 1397 C CA . ILE C 1 27 ? 18.49856 21.04057 39.62502 1.000 68.71882 342 ILE C CA 1
ATOM 1398 C C . ILE C 1 27 ? 17.21472 21.75693 40.01817 1.000 69.37279 342 ILE C C 1
ATOM 1399 O O . ILE C 1 27 ? 16.76834 21.65940 41.16938 1.000 71.14438 342 ILE C O 1
ATOM 1404 N N . LEU C 1 28 ? 16.62296 22.47889 39.06743 1.000 63.66917 343 LEU C N 1
ATOM 1405 C CA . LEU C 1 28 ? 15.41034 23.24245 39.32161 1.000 74.99995 343 LEU C CA 1
ATOM 1406 C C . LEU C 1 28 ? 14.36007 22.90682 38.27715 1.000 81.17814 343 LEU C C 1
ATOM 1407 O O . LEU C 1 28 ? 14.66651 22.84031 37.08220 1.000 80.98052 343 LEU C O 1
ATOM 1412 N N . ASN C 1 29 ? 13.12538 22.69440 38.73088 1.000 90.70142 344 ASN C N 1
ATOM 1413 C CA . ASN C 1 29 ? 11.97377 22.63421 37.83423 1.000 100.07456 344 ASN C CA 1
ATOM 1414 C C . ASN C 1 29 ? 11.57233 24.07313 37.53034 1.000 94.58414 344 ASN C C 1
ATOM 1415 O O . ASN C 1 29 ? 10.66689 24.64634 38.14119 1.000 91.86643 344 ASN C O 1
ATOM 1420 N N . PHE C 1 30 ? 12.28172 24.66325 36.57369 1.000 91.67396 345 PHE C N 1
ATOM 1421 C CA . PHE C 1 30 ? 12.15048 26.08743 36.30147 1.000 86.72868 345 PHE C CA 1
ATOM 1422 C C . PHE C 1 30 ? 10.71506 26.42065 35.90313 1.000 79.64174 345 PHE C C 1
ATOM 1423 O O . PHE C 1 30 ? 10.15611 25.76682 35.01098 1.000 75.15456 345 PHE C O 1
ATOM 1431 N N . PRO C 1 31 ? 10.08488 27.40495 36.54314 1.000 82.10946 346 PRO C N 1
ATOM 1432 C CA . PRO C 1 31 ? 8.69524 27.73475 36.20604 1.000 84.47396 346 PRO C CA 1
ATOM 1433 C C . PRO C 1 31 ? 8.56161 28.17973 34.75723 1.000 88.32096 346 PRO C C 1
ATOM 1434 O O . PRO C 1 31 ? 9.40646 28.90403 34.22689 1.000 90.16970 346 PRO C O 1
ATOM 1438 N N . GLN C 1 32 ? 7.48100 27.73227 34.11739 1.000 93.86678 347 GLN C N 1
ATOM 1439 C CA . GLN C 1 32 ? 7.21359 28.05937 32.72214 1.000 104.34481 347 GLN C CA 1
ATOM 1440 C C . GLN C 1 32 ? 6.77613 29.50647 32.52954 1.000 103.27612 347 GLN C C 1
ATOM 1441 O O . GLN C 1 32 ? 6.56335 29.92498 31.38574 1.000 104.12207 347 GLN C O 1
ATOM 1447 N N . ARG C 1 33 ? 6.64556 30.27546 33.60651 1.000 100.49744 348 ARG C N 1
ATOM 1448 C CA . ARG C 1 33 ? 6.20242 31.65469 33.48485 1.000 103.83507 348 ARG C CA 1
ATOM 1449 C C . ARG C 1 33 ? 7.24554 32.48372 32.73777 1.000 118.71293 348 ARG C C 1
ATOM 1450 O O . ARG C 1 33 ? 8.45075 32.27008 32.90738 1.000 125.94342 348 ARG C O 1
ATOM 1458 N N . PRO C 1 34 ? 6.81642 33.42072 31.89565 1.000 126.56474 349 PRO C N 1
ATOM 1459 C CA . PRO C 1 34 ? 7.77694 34.28255 31.19963 1.000 124.43955 349 PRO C CA 1
ATOM 1460 C C . PRO C 1 34 ? 8.51771 35.18581 32.17135 1.000 110.52373 349 PRO C C 1
ATOM 1461 O O . PRO C 1 34 ? 7.98766 35.59331 33.20870 1.000 104.75813 349 PRO C O 1
ATOM 1465 N N . GLY C 1 35 ? 9.76242 35.50042 31.81793 1.000 104.51387 350 GLY C N 1
ATOM 1466 C CA . GLY C 1 35 ? 10.58088 36.32672 32.67861 1.000 104.86282 350 GLY C CA 1
ATOM 1467 C C . GLY C 1 35 ? 11.09872 35.64043 33.91823 1.000 105.07859 350 GLY C C 1
ATOM 1468 O O . GLY C 1 35 ? 11.59357 36.31777 34.82283 1.000 115.05134 350 GLY C O 1
ATOM 1469 N N . ALA C 1 36 ? 11.00192 34.31199 33.98730 1.000 94.62401 351 ALA C N 1
ATOM 1470 C CA . ALA C 1 36 ? 11.47858 33.58774 35.15975 1.000 86.25462 351 ALA C CA 1
ATOM 1471 C C . ALA C 1 36 ? 12.99745 33.63172 35.27280 1.000 82.64925 351 ALA C C 1
ATOM 1472 O O . ALA C 1 36 ? 13.53664 33.59596 36.38502 1.000 82.42804 351 ALA C O 1
ATOM 1474 N N . LEU C 1 37 ? 13.70378 33.71066 34.14351 1.000 73.31151 352 LEU C N 1
ATOM 1475 C CA . LEU C 1 37 ? 15.16133 33.74330 34.19733 1.000 74.84578 352 LEU C CA 1
ATOM 1476 C C . LEU C 1 37 ? 15.66477 35.06513 34.76173 1.000 75.75124 352 LEU C C 1
ATOM 1477 O O . LEU C 1 37 ? 16.65300 35.08799 35.50681 1.000 80.96259 352 LEU C O 1
ATOM 1482 N N . ARG C 1 38 ? 14.99135 36.17257 34.43097 1.000 65.96473 353 ARG C N 1
ATOM 1483 C CA . ARG C 1 38 ? 15.36368 37.45807 35.01117 1.000 78.10270 353 ARG C CA 1
ATOM 1484 C C . ARG C 1 38 ? 15.19093 37.44504 36.52426 1.000 72.92054 353 ARG C C 1
ATOM 1485 O O . ARG C 1 38 ? 15.99259 38.04086 37.25416 1.000 78.81534 353 ARG C O 1
ATOM 1493 N N . GLU C 1 39 ? 14.15450 36.76102 37.01491 1.000 66.94879 354 GLU C N 1
ATOM 1494 C CA . GLU C 1 39 ? 13.94727 36.67366 38.45606 1.000 77.90769 354 GLU C CA 1
ATOM 1495 C C . GLU C 1 39 ? 15.06836 35.88943 39.12361 1.000 75.08988 354 GLU C C 1
ATOM 1496 O O . GLU C 1 39 ? 15.55243 36.27264 40.19509 1.000 78.60347 354 GLU C O 1
ATOM 1502 N N . PHE C 1 40 ? 15.50056 34.79106 38.49942 1.000 66.02648 355 PHE C N 1
ATOM 1503 C CA . PHE C 1 40 ? 16.58653 33.99927 39.06697 1.000 65.72109 355 PHE C CA 1
ATOM 1504 C C . PHE C 1 40 ? 17.89966 34.77106 39.04715 1.000 78.57963 355 PHE C C 1
ATOM 1505 O O . PHE C 1 40 ? 18.69756 34.68043 39.98785 1.000 80.42255 355 PHE C O 1
ATOM 1513 N N . VAL C 1 41 ? 18.14369 35.53206 37.97943 1.000 66.57622 356 VAL C N 1
ATOM 1514 C CA . VAL C 1 41 ? 19.39320 36.27690 37.86788 1.000 73.37507 356 VAL C CA 1
ATOM 1515 C C . VAL C 1 41 ? 19.41652 37.44071 38.85091 1.000 77.57700 356 VAL C C 1
ATOM 1516 O O . VAL C 1 41 ? 20.43640 37.70186 39.50019 1.000 74.83570 356 VAL C O 1
ATOM 1520 N N . ASN C 1 42 ? 18.29872 38.15373 38.98326 1.000 80.12242 357 ASN C N 1
ATOM 1521 C CA . ASN C 1 42 ? 18.25681 39.35802 39.80751 1.000 81.08499 357 ASN C CA 1
ATOM 1522 C C . ASN C 1 42 ? 17.83924 39.05444 41.24436 1.000 81.17013 357 ASN C C 1
ATOM 1523 O O . ASN C 1 42 ? 18.56248 39.38218 42.19019 1.000 81.73232 357 ASN C O 1
ATOM 1528 N N . ASP C 1 43 ? 16.67468 38.42699 41.41959 1.000 80.50943 358 ASP C N 1
ATOM 1529 C CA . ASP C 1 43 ? 16.12646 38.23209 42.75777 1.000 85.29665 358 ASP C CA 1
ATOM 1530 C C . ASP C 1 43 ? 16.80074 37.07787 43.49134 1.000 94.28947 358 ASP C C 1
ATOM 1531 O O . ASP C 1 43 ? 17.06190 37.17618 44.69533 1.000 113.80398 358 ASP C O 1
ATOM 1536 N N . VAL C 1 44 ? 17.08567 35.98184 42.79356 1.000 86.84935 359 VAL C N 1
ATOM 1537 C CA . VAL C 1 44 ? 17.64385 34.79803 43.44201 1.000 78.07835 359 VAL C CA 1
ATOM 1538 C C . VAL C 1 44 ? 19.16010 34.88449 43.55933 1.000 84.44837 359 VAL C C 1
ATOM 1539 O O . VAL C 1 44 ? 19.73174 34.49670 44.58138 1.000 95.01059 359 VAL C O 1
ATOM 1543 N N . LEU C 1 45 ? 19.83070 35.39501 42.53271 1.000 84.78132 360 LEU C N 1
ATOM 1544 C CA . LEU C 1 45 ? 21.28433 35.43603 42.49346 1.000 89.03971 360 LEU C CA 1
ATOM 1545 C C . LEU C 1 45 ? 21.79225 36.79000 42.96941 1.000 100.20014 360 LEU C C 1
ATOM 1546 O O . LEU C 1 45 ? 21.23491 37.83355 42.61709 1.000 111.21295 360 LEU C O 1
ATOM 1551 N N . GLY C 1 46 ? 22.85477 36.76634 43.76997 1.000 99.88692 361 GLY C N 1
ATOM 1552 C CA . GLY C 1 46 ? 23.50995 37.97907 44.19423 1.000 100.42169 361 GLY C CA 1
ATOM 1553 C C . GLY C 1 46 ? 24.25228 38.63038 43.04600 1.000 100.53381 361 GLY C C 1
ATOM 1554 O O . GLY C 1 46 ? 24.60542 37.97901 42.05769 1.000 103.94168 361 GLY C O 1
ATOM 1555 N N . PRO C 1 47 ? 24.50233 39.93707 43.15267 1.000 95.67793 362 PRO C N 1
ATOM 1556 C CA . PRO C 1 47 ? 25.18585 40.63685 42.05331 1.000 93.59599 362 PRO C CA 1
ATOM 1557 C C . PRO C 1 47 ? 26.61227 40.16869 41.83806 1.000 91.07617 362 PRO C C 1
ATOM 1558 O O . PRO C 1 47 ? 27.10238 40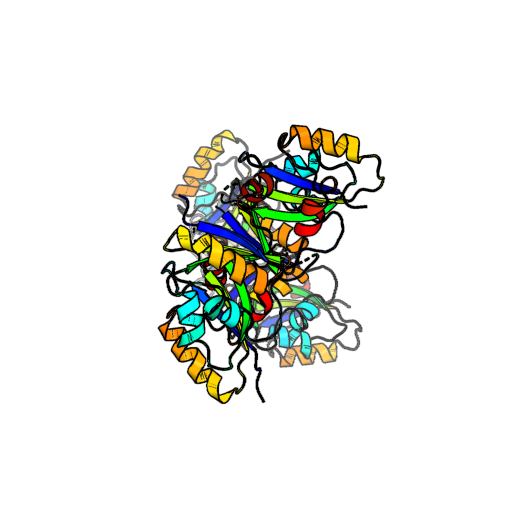.20632 40.70255 1.000 94.19421 362 PRO C O 1
ATOM 1562 N N . GLN C 1 48 ? 27.29371 39.72307 42.89448 1.000 92.31912 363 GLN C N 1
ATOM 1563 C CA . GLN C 1 48 ? 28.65446 39.22098 42.76136 1.000 97.02694 363 GLN C CA 1
ATOM 1564 C C . GLN C 1 48 ? 28.70234 37.79129 42.23784 1.000 94.04168 363 GLN C C 1
ATOM 1565 O O . GLN C 1 48 ? 29.74602 37.36452 41.73241 1.000 95.87942 363 GLN C O 1
ATOM 1571 N N . ASP C 1 49 ? 27.60618 37.04779 42.34223 1.000 88.89793 364 ASP C N 1
ATOM 1572 C CA . ASP C 1 49 ? 27.57141 35.65929 41.91063 1.000 87.07376 364 ASP C CA 1
ATOM 1573 C C . ASP C 1 49 ? 27.24060 35.56756 40.42512 1.000 94.78689 364 ASP C C 1
ATOM 1574 O O . ASP C 1 49 ? 26.52627 36.40943 39.87406 1.000 100.09879 364 ASP C O 1
ATOM 1579 N N . ASP C 1 50 ? 27.76770 34.52939 39.77861 1.000 94.67784 365 ASP C N 1
ATOM 1580 C CA . ASP C 1 50 ? 27.61506 34.35347 38.34259 1.000 92.94097 365 ASP C CA 1
ATOM 1581 C C . ASP C 1 50 ? 27.19847 32.92406 38.02605 1.000 81.70808 365 ASP C C 1
ATOM 1582 O O . ASP C 1 50 ? 27.42726 31.99699 38.80704 1.000 79.57679 365 ASP C O 1
ATOM 1587 N N . ILE C 1 51 ? 26.58471 32.76001 36.85581 1.000 79.69927 366 ILE C N 1
ATOM 1588 C CA . ILE C 1 51 ? 26.11462 31.46560 36.37522 1.000 78.97341 366 ILE C CA 1
ATOM 1589 C C . ILE C 1 51 ? 27.13820 30.91015 35.39663 1.000 92.16700 366 ILE C C 1
ATOM 1590 O O . ILE C 1 51 ? 27.62123 31.63098 34.51383 1.000 100.14725 366 ILE C O 1
ATOM 1595 N N . THR C 1 52 ? 27.46690 29.62654 35.54732 1.000 96.29560 367 THR C N 1
ATOM 1596 C CA . THR C 1 52 ? 28.45684 28.97950 34.70228 1.000 99.75104 367 THR C CA 1
ATOM 1597 C C . THR C 1 52 ? 27.90400 27.84042 33.85674 1.000 93.76812 367 THR C C 1
ATOM 1598 O O . THR C 1 52 ? 28.62660 27.33776 32.98901 1.000 98.86923 367 THR C O 1
ATOM 1602 N N . LYS C 1 53 ? 26.65718 27.42379 34.06660 1.000 83.01929 368 LYS C N 1
ATOM 1603 C CA . LYS C 1 53 ? 26.12308 26.27045 33.34534 1.000 72.90316 368 LYS C CA 1
ATOM 1604 C C . LYS C 1 53 ? 24.60581 26.30218 33.41805 1.000 69.57951 368 LYS C C 1
ATOM 1605 O O . LYS C 1 53 ? 24.04234 26.33875 34.51560 1.000 70.15058 368 LYS C O 1
ATOM 1611 N N . PHE C 1 54 ? 23.95090 26.29651 32.25716 1.000 65.94920 369 PHE C N 1
ATOM 1612 C CA . PHE C 1 54 ? 22.49175 26.27067 32.15355 1.000 70.02631 369 PHE C CA 1
ATOM 1613 C C . PHE C 1 54 ? 22.14679 25.25182 31.07281 1.000 75.05509 369 PHE C C 1
ATOM 1614 O O . PHE C 1 54 ? 22.15640 25.57358 29.88109 1.000 84.42606 369 PHE C O 1
ATOM 1622 N N . GLU C 1 55 ? 21.84783 24.02505 31.49141 1.000 68.63024 370 GLU C N 1
ATOM 1623 C CA . GLU C 1 55 ? 21.63829 22.91053 30.57869 1.000 72.79072 370 GLU C CA 1
ATOM 1624 C C . GLU C 1 55 ? 20.39382 22.14407 30.99078 1.000 78.71659 370 GLU C C 1
ATOM 1625 O O . GLU C 1 55 ? 20.20779 21.84663 32.17463 1.000 68.19852 370 GLU C O 1
ATOM 1631 N N . TYR C 1 56 ? 19.55054 21.83092 30.01015 1.000 100.33923 371 TYR C N 1
ATOM 1632 C CA . TYR C 1 56 ? 18.30355 21.12570 30.25577 1.000 116.25257 371 TYR C CA 1
ATOM 1633 C C . TYR C 1 56 ? 18.54230 19.62834 30.39662 1.000 129.29925 371 TYR C C 1
ATOM 1634 O O . TYR C 1 56 ? 19.51066 19.07767 29.86542 1.000 134.48082 371 TYR C O 1
ATOM 1643 N N . LEU C 1 57 ? 17.62969 18.96821 31.11009 1.000 132.12606 372 LEU C N 1
ATOM 1644 C CA . LEU C 1 57 ? 17.65871 17.52347 31.29498 1.000 129.69633 372 LEU C CA 1
ATOM 1645 C C . LEU C 1 57 ? 16.46044 16.80808 30.69890 1.000 129.11855 372 LEU C C 1
ATOM 1646 O O . LEU C 1 57 ? 16.58220 15.64378 30.31705 1.000 131.01333 372 LEU C O 1
ATOM 1651 N N . LYS C 1 58 ? 15.31034 17.46640 30.61450 1.000 127.76852 373 LYS C N 1
ATOM 1652 C CA . LYS C 1 58 ? 14.12919 16.82587 30.05876 1.000 129.14463 373 LYS C CA 1
ATOM 1653 C C . LYS C 1 58 ? 13.14052 17.89641 29.62719 1.000 131.99981 373 LYS C C 1
ATOM 1654 O O . LYS C 1 58 ? 13.32435 19.08720 29.88424 1.000 133.04309 373 LYS C O 1
ATOM 1656 N N . LYS C 1 59 ? 12.08015 17.44735 28.96585 1.000 129.55167 374 LYS C N 1
ATOM 1657 C CA . LYS C 1 59 ? 11.01893 18.33157 28.51957 1.000 118.77927 374 LYS C CA 1
ATOM 1658 C C . LYS C 1 59 ? 9.70196 17.56857 28.53683 1.000 117.69478 374 LYS C C 1
ATOM 1659 O O . LYS C 1 59 ? 9.67417 16.33692 28.43175 1.000 121.21153 374 LYS C O 1
ATOM 1661 N N . SER C 1 60 ? 8.61456 18.32249 28.68040 1.000 112.89944 375 SER C N 1
ATOM 1662 C CA . SER C 1 60 ? 7.25851 17.78099 28.75219 1.000 104.60867 375 SER C CA 1
ATOM 1663 C C . SER C 1 60 ? 7.13151 16.75813 29.87692 1.000 107.53688 375 SER C C 1
ATOM 1664 O O . SER C 1 60 ? 7.54798 17.00835 31.00854 1.000 111.86420 375 SER C O 1
ATOM 1666 N N . THR C 1 64 ? 10.17588 21.45261 29.08198 1.000 156.82486 379 THR C N 1
ATOM 1667 C CA . THR C 1 64 ? 11.36382 22.22633 29.42589 1.000 155.85577 379 THR C CA 1
ATOM 1668 C C . THR C 1 64 ? 11.44463 22.43739 30.93877 1.000 143.87129 379 THR C C 1
ATOM 1669 O O . THR C 1 64 ? 11.67802 23.54641 31.41229 1.000 145.05886 379 THR C O 1
ATOM 1673 N N . GLY C 1 65 ? 11.25985 21.35174 31.68771 1.000 129.82262 380 GLY C N 1
ATOM 1674 C CA . GLY C 1 65 ? 11.10612 21.45058 33.12606 1.000 120.47466 380 GLY C CA 1
ATOM 1675 C C . GLY C 1 65 ? 12.39782 21.50566 33.91448 1.000 110.99664 380 GLY C C 1
ATOM 1676 O O . GLY C 1 65 ? 12.63442 22.46215 34.65393 1.000 115.53939 380 GLY C O 1
ATOM 1677 N N . THR C 1 66 ? 13.24205 20.48885 33.77089 1.000 94.54064 381 THR C N 1
ATOM 1678 C CA . THR C 1 66 ? 14.40761 20.30795 34.62955 1.000 87.94067 381 THR C CA 1
ATOM 1679 C C . THR C 1 66 ? 15.65871 20.87771 33.97095 1.000 84.64034 381 THR C C 1
ATOM 1680 O O . THR C 1 66 ? 15.93600 20.59687 32.80361 1.000 88.79322 381 THR C O 1
ATOM 1684 N N . VAL C 1 67 ? 16.41287 21.66543 34.73172 1.000 79.13853 382 VAL C N 1
ATOM 1685 C CA . VAL C 1 67 ? 17.62302 22.32272 34.26385 1.000 79.53751 382 VAL C CA 1
ATOM 1686 C C . VAL C 1 67 ? 18.69918 22.17928 35.32484 1.000 74.49781 382 VAL C C 1
ATOM 1687 O O . VAL C 1 67 ? 18.41997 22.19950 36.52725 1.000 78.03305 382 VAL C O 1
ATOM 1691 N N . ILE C 1 68 ? 19.93925 22.04105 34.86854 1.000 69.60326 383 ILE C N 1
ATOM 1692 C CA . ILE C 1 68 ? 21.11377 22.07401 35.73100 1.000 66.84140 383 ILE C CA 1
ATOM 1693 C C . ILE C 1 68 ? 21.68946 23.48117 35.68615 1.000 64.78983 383 ILE C C 1
ATOM 1694 O O . ILE C 1 68 ? 22.11020 23.95005 34.62319 1.000 71.04643 383 ILE C O 1
ATOM 1699 N N . ILE C 1 69 ? 21.73840 24.14706 36.83620 1.000 62.96971 384 ILE C N 1
ATOM 1700 C CA . ILE C 1 69 ? 22.22855 25.51769 36.93366 1.000 67.98253 384 ILE C CA 1
ATOM 1701 C C . ILE C 1 69 ? 23.45272 25.52941 37.83740 1.000 72.39412 384 ILE C C 1
ATOM 1702 O O . ILE C 1 69 ? 23.35355 25.21238 39.02861 1.000 77.88764 384 ILE C O 1
ATOM 1707 N N . GLY C 1 70 ? 24.60150 25.90146 37.27551 1.000 70.90853 385 GLY C N 1
ATOM 1708 C CA . GLY C 1 70 ? 25.83751 26.00189 38.03199 1.000 73.99992 385 GLY C CA 1
ATOM 1709 C C . GLY C 1 70 ? 26.13872 27.45105 38.38745 1.000 73.65967 385 GLY C C 1
ATOM 1710 O O . GLY C 1 70 ? 26.06498 28.33615 37.53468 1.000 81.43455 385 GLY C O 1
ATOM 1711 N N . ILE C 1 71 ? 26.48289 27.66926 39.65421 1.000 70.95912 386 ILE C N 1
ATOM 1712 C CA . ILE C 1 71 ? 26.68701 29.00714 40.19791 1.000 73.51598 386 ILE C CA 1
ATOM 1713 C C . ILE C 1 71 ? 28.05201 29.07522 40.86882 1.000 74.71839 386 ILE C C 1
ATOM 1714 O O . ILE C 1 71 ? 28.46227 28.13594 41.55980 1.000 75.95962 386 ILE C O 1
ATOM 1719 N N . GLN C 1 72 ? 28.75187 30.19295 40.66811 1.000 74.96588 387 GLN C N 1
ATOM 1720 C CA . GLN C 1 72 ? 30.02956 30.46537 41.32114 1.000 80.73260 387 GLN C CA 1
ATOM 1721 C C . GLN C 1 72 ? 29.86043 31.68829 42.21285 1.000 86.84992 387 GLN C C 1
ATOM 1722 O O . GLN C 1 72 ? 29.63383 32.79740 41.71718 1.000 87.52982 387 GLN C O 1
ATOM 1728 N N . LEU C 1 73 ? 29.96920 31.48394 43.52202 1.000 89.83470 388 LEU C N 1
ATOM 1729 C CA . LEU C 1 73 ? 29.81769 32.54608 44.50610 1.000 98.31288 388 LEU C CA 1
ATOM 1730 C C . LEU C 1 73 ? 31.18658 33.07795 44.91193 1.000 100.19861 388 LEU C C 1
ATOM 1731 O O . LEU C 1 73 ? 32.13050 32.30702 45.10520 1.000 105.31368 388 LEU C O 1
ATOM 1736 N N . LYS C 1 74 ? 31.29091 34.40233 45.04282 1.000 97.59550 389 LYS C N 1
ATOM 1737 C CA . LYS C 1 74 ? 32.51941 34.99736 45.55966 1.000 99.96259 389 LYS C CA 1
ATOM 1738 C C . LYS C 1 74 ? 32.62782 34.84092 47.07051 1.000 101.12381 389 LYS C C 1
ATOM 1739 O O . LYS C 1 74 ? 33.74114 34.81041 47.61047 1.000 101.66520 389 LYS C O 1
ATOM 1745 N N . ASP C 1 75 ? 31.49271 34.74433 47.76028 1.000 104.16745 390 ASP C N 1
ATOM 1746 C CA . ASP C 1 75 ? 31.45046 34.55841 49.20525 1.000 111.99147 390 ASP C CA 1
ATOM 1747 C C . ASP C 1 75 ? 30.74991 33.23575 49.49180 1.000 104.67200 390 ASP C C 1
ATOM 1748 O O . ASP C 1 75 ? 29.52946 33.12340 49.32340 1.000 100.13462 390 ASP C O 1
ATOM 1753 N N . HIS C 1 76 ? 31.52695 32.23597 49.92280 1.000 104.28695 391 HIS C N 1
ATOM 1754 C CA . HIS C 1 76 ? 30.95607 30.93519 50.25624 1.000 106.78326 391 HIS C CA 1
ATOM 1755 C C . HIS C 1 76 ? 29.99739 31.03339 51.43328 1.000 104.34713 391 HIS C C 1
ATOM 1756 O O . HIS C 1 76 ? 29.10644 30.18969 51.58015 1.000 104.81650 391 HIS C O 1
ATOM 1763 N N . ASP C 1 77 ? 30.16208 32.05237 52.28074 1.000 103.31137 392 ASP C N 1
ATOM 1764 C CA . ASP C 1 77 ? 29.30698 32.18635 53.45416 1.000 103.79436 392 ASP C CA 1
ATOM 1765 C C . ASP C 1 77 ? 27.87270 32.52356 53.07706 1.000 101.60948 392 ASP C C 1
ATOM 1766 O O . ASP C 1 77 ? 26.96305 32.32833 53.89140 1.000 101.46152 392 ASP C O 1
ATOM 1771 N N . ASP C 1 78 ? 27.65115 33.03057 51.86586 1.000 97.21898 393 ASP C N 1
ATOM 1772 C CA . ASP C 1 78 ? 26.30934 33.33514 51.38883 1.000 93.89514 393 ASP C CA 1
ATOM 1773 C C . ASP C 1 78 ? 25.60315 32.12620 50.79370 1.000 90.45309 393 ASP C C 1
ATOM 1774 O O . ASP C 1 78 ? 24.49092 32.27585 50.27701 1.000 97.29750 393 ASP C O 1
ATOM 1779 N N . LEU C 1 79 ? 26.21586 30.94105 50.85116 1.000 78.94604 394 LEU C N 1
ATOM 1780 C CA . LEU C 1 79 ? 25.61244 29.76695 50.23137 1.000 76.20915 394 LEU C CA 1
ATOM 1781 C C . LEU C 1 79 ? 24.31537 29.37912 50.92895 1.000 84.12052 394 LEU C C 1
ATOM 1782 O O . LEU C 1 79 ? 23.36215 28.93585 50.27795 1.000 86.07401 394 LEU C O 1
ATOM 1787 N N . ILE C 1 80 ? 24.25631 29.54824 52.25271 1.000 90.03263 395 ILE C N 1
ATOM 1788 C CA . ILE C 1 80 ? 23.05321 29.18309 52.99634 1.000 93.98839 395 ILE C CA 1
ATOM 1789 C C . ILE C 1 80 ? 21.87362 30.04558 52.56121 1.000 97.10671 395 ILE C C 1
ATOM 1790 O O . ILE C 1 80 ? 20.75090 29.55122 52.39729 1.000 88.69621 395 ILE C O 1
ATOM 1795 N N . GLN C 1 81 ? 22.10699 31.34624 52.36342 1.000 109.56896 396 GLN C N 1
ATOM 1796 C CA . GLN C 1 81 ? 21.03503 32.22287 51.90060 1.000 114.55139 396 GLN C CA 1
ATOM 1797 C C . GLN C 1 81 ? 20.65452 31.91098 50.45824 1.000 106.93041 396 GLN C C 1
ATOM 1798 O O . GLN C 1 81 ? 19.48207 32.02255 50.07933 1.000 108.23215 396 GLN C O 1
ATOM 1804 N N . LEU C 1 82 ? 21.63325 31.51400 49.64239 1.000 95.45925 397 LEU C N 1
ATOM 1805 C CA . LEU C 1 82 ? 21.35572 31.17504 48.25048 1.000 85.98078 397 LEU C CA 1
ATOM 1806 C C . LEU C 1 82 ? 20.37894 30.01184 48.15194 1.000 78.01411 397 LEU C C 1
ATOM 1807 O O . LEU C 1 82 ? 19.40002 30.07106 47.39907 1.000 74.84528 397 LEU C O 1
ATOM 1812 N N . LYS C 1 83 ? 20.62791 28.94486 48.91505 1.000 66.47864 398 LYS C N 1
ATOM 1813 C CA . LYS C 1 83 ? 19.74786 27.78420 48.87106 1.000 65.54189 398 LYS C CA 1
ATOM 1814 C C . LYS C 1 83 ? 18.32833 28.14745 49.27993 1.000 71.45850 398 LYS C C 1
ATOM 1815 O O . LYS C 1 83 ? 17.36838 27.57119 48.75977 1.000 77.81505 398 LYS C O 1
ATOM 1821 N N . GLN C 1 84 ? 18.17035 29.11012 50.18910 1.000 69.79696 399 GLN C N 1
ATOM 1822 C CA . GLN C 1 84 ? 16.83049 29.55555 50.55757 1.000 73.86099 399 GLN C CA 1
ATOM 1823 C C . GLN C 1 84 ? 16.12608 30.21208 49.37675 1.000 72.89932 399 GLN C C 1
ATOM 1824 O O . GLN C 1 84 ? 14.98944 29.85309 49.04284 1.000 77.60112 399 GLN C O 1
ATOM 1830 N N . ARG C 1 85 ? 16.79313 31.17430 48.72788 1.000 72.49685 400 ARG C N 1
ATOM 1831 C CA . ARG C 1 85 ? 16.19563 31.84404 47.57885 1.000 71.96852 400 ARG C CA 1
ATOM 1832 C C . ARG C 1 85 ? 15.93426 30.86600 46.44220 1.000 68.37058 400 ARG C C 1
ATOM 1833 O O . ARG C 1 85 ? 14.97994 31.04570 45.67478 1.000 69.28718 400 ARG C O 1
ATOM 1841 N N . VAL C 1 86 ? 16.76877 29.83138 46.31406 1.000 65.35141 401 VAL C N 1
ATOM 1842 C CA . VAL C 1 86 ? 16.49033 28.78007 45.34224 1.000 64.31859 401 VAL C CA 1
ATOM 1843 C C . VAL C 1 86 ? 15.30529 27.94267 45.80446 1.000 73.95644 401 VAL C C 1
ATOM 1844 O O . VAL C 1 86 ? 14.50150 27.47246 44.98987 1.000 73.68444 401 VAL C O 1
ATOM 1848 N N . ASN C 1 87 ? 15.16054 27.76852 47.12044 1.000 73.77533 402 ASN C N 1
ATOM 1849 C CA . ASN C 1 87 ? 14.02946 27.01271 47.64578 1.000 68.59063 402 ASN C CA 1
ATOM 1850 C C . ASN C 1 87 ? 12.72383 27.77274 47.46594 1.000 65.57389 402 ASN C C 1
ATOM 1851 O O . ASN C 1 87 ? 11.69155 27.17331 47.14644 1.000 64.96342 402 ASN C O 1
ATOM 1856 N N . HIS C 1 88 ? 12.74494 29.09104 47.66525 1.000 65.05690 403 HIS C N 1
ATOM 1857 C CA . HIS C 1 88 ? 11.53828 29.87435 47.43115 1.000 65.46289 403 HIS C CA 1
ATOM 1858 C C . HIS C 1 88 ? 11.22495 29.96475 45.94369 1.000 78.45513 403 HIS C C 1
ATOM 1859 O O . HIS C 1 88 ? 10.05301 29.95242 45.54860 1.000 78.94569 403 HIS C O 1
ATOM 1866 N N . PHE C 1 89 ? 12.25984 30.06135 45.10645 1.000 64.79943 404 PHE C N 1
ATOM 1867 C CA . PHE C 1 89 ? 12.05859 30.06830 43.66129 1.000 66.18991 404 PHE C CA 1
ATOM 1868 C C . PHE C 1 89 ? 11.44672 28.75269 43.19873 1.000 63.40496 404 PHE C C 1
ATOM 1869 O O . PHE C 1 89 ? 10.38576 28.72801 42.56283 1.000 65.37322 404 PHE C O 1
ATOM 1877 N N . ASP C 1 90 ? 12.10675 27.64494 43.51405 1.000 73.90935 405 ASP C N 1
ATOM 1878 C CA . ASP C 1 90 ? 11.59513 26.31156 43.21068 1.000 61.94448 405 ASP C CA 1
ATOM 1879 C C . ASP C 1 90 ? 11.71221 25.45480 44.46051 1.000 71.00827 405 ASP C C 1
ATOM 1880 O O . ASP C 1 90 ? 12.83731 25.03974 44.81463 1.000 71.28647 405 ASP C O 1
ATOM 1885 N N . PRO C 1 91 ? 10.61088 25.17262 45.16044 1.000 70.39955 406 PRO C N 1
ATOM 1886 C CA . PRO C 1 91 ? 10.68556 24.24072 46.29652 1.000 67.65843 406 PRO C CA 1
ATOM 1887 C C . PRO C 1 91 ? 11.14706 22.85375 45.89899 1.000 65.59142 406 PRO C C 1
ATOM 1888 O O . PRO C 1 91 ? 11.53511 22.07303 46.77498 1.000 74.91560 406 PRO C O 1
ATOM 1892 N N . SER C 1 92 ? 11.12802 22.52455 44.60600 1.000 63.04120 407 SER C N 1
ATOM 1893 C CA . SER C 1 92 ? 11.63865 21.25761 44.10497 1.000 71.49409 407 SER C CA 1
ATOM 1894 C C . SER C 1 92 ? 13.14614 21.28166 43.88127 1.000 78.57765 407 SER C C 1
ATOM 1895 O O . SER C 1 92 ? 13.66790 20.43578 43.14543 1.000 85.63387 407 SER C O 1
ATOM 1898 N N . ASN C 1 93 ? 13.84950 22.23052 44.49579 1.000 76.22106 408 ASN C N 1
ATOM 1899 C CA . ASN C 1 93 ? 15.28173 22.37130 44.27326 1.000 77.56777 408 ASN C CA 1
ATOM 1900 C C . ASN C 1 93 ? 16.03756 21.15470 44.79190 1.000 74.21431 408 ASN C C 1
ATOM 1901 O O . ASN C 1 93 ? 15.70726 20.59484 45.84076 1.000 77.73323 408 ASN C O 1
ATOM 1906 N N . ILE C 1 94 ? 17.05771 20.74451 44.04156 1.000 70.00299 409 ILE C N 1
ATOM 1907 C CA . ILE C 1 94 ? 17.91718 19.62526 44.40803 1.000 70.69902 409 ILE C CA 1
ATOM 1908 C C . ILE C 1 94 ? 19.36211 20.09366 44.31456 1.000 71.98323 409 ILE C C 1
ATOM 1909 O O . ILE C 1 94 ? 19.83429 20.44600 43.22709 1.000 70.60215 409 ILE C O 1
ATOM 1914 N N . TYR C 1 95 ? 20.05980 20.10246 45.44751 1.000 74.72766 410 TYR C N 1
ATOM 1915 C CA . TYR C 1 95 ? 21.46517 20.49230 45.48267 1.000 82.26222 410 TYR C CA 1
ATOM 1916 C C . TYR C 1 95 ? 22.29969 19.31835 44.98633 1.000 92.51880 410 TYR C C 1
ATOM 1917 O O . TYR C 1 95 ? 22.44622 18.30957 45.68342 1.000 93.47324 410 TYR C O 1
ATOM 1926 N N . ILE C 1 96 ? 22.84513 19.44767 43.77560 1.000 101.72714 411 ILE C N 1
ATOM 1927 C CA . ILE C 1 96 ? 23.55995 18.33849 43.14940 1.000 107.72531 411 ILE C CA 1
ATOM 1928 C C . ILE C 1 96 ? 24.83075 17.99797 43.91478 1.000 115.77531 411 ILE C C 1
ATOM 1929 O O . ILE C 1 96 ? 25.24456 16.83209 43.95997 1.000 127.68495 411 ILE C O 1
ATOM 1934 N N . ASN C 1 97 ? 25.46506 18.99686 44.53404 1.000 116.15910 412 ASN C N 1
ATOM 1935 C CA . ASN C 1 97 ? 26.76970 18.77666 45.15090 1.000 113.94379 412 ASN C CA 1
ATOM 1936 C C . ASN C 1 97 ? 26.69165 17.81481 46.32909 1.000 126.56414 412 ASN C C 1
ATOM 1937 O O . ASN C 1 97 ? 27.68458 17.15354 46.65572 1.000 118.25930 412 ASN C O 1
ATOM 1942 N N . GLU C 1 98 ? 25.52985 17.72059 46.97725 1.000 152.89890 413 GLU C N 1
ATOM 1943 C CA . GLU C 1 98 ? 25.38641 16.80597 48.10517 1.000 161.53304 413 GLU C CA 1
ATOM 1944 C C . GLU C 1 98 ? 25.39975 15.35370 47.64083 1.000 160.78875 413 GLU C C 1
ATOM 1945 O O . GLU C 1 98 ? 26.15160 14.52848 48.17214 1.000 177.54042 413 GLU C O 1
ATOM 1951 N N . ASN C 1 99 ? 24.57252 15.02276 46.65251 1.000 139.24715 414 ASN C N 1
ATOM 1952 C CA . ASN C 1 99 ? 24.46594 13.64536 46.19726 1.000 116.85360 414 ASN C CA 1
ATOM 1953 C C . ASN C 1 99 ? 25.72219 13.23603 45.43730 1.000 98.55929 414 ASN C C 1
ATOM 1954 O O . ASN C 1 99 ? 26.15068 13.91824 44.50194 1.000 91.65432 414 ASN C O 1
ATOM 1959 N N . LYS C 1 100 ? 26.30636 12.10699 45.84077 1.000 88.71107 415 LYS C N 1
ATOM 1960 C CA . LYS C 1 100 ? 27.53060 11.62579 45.20905 1.000 85.23059 415 LYS C CA 1
ATOM 1961 C C . LYS C 1 100 ? 27.26403 11.16352 43.78317 1.000 78.59055 415 LYS C C 1
ATOM 1962 O O . LYS C 1 100 ? 28.01486 11.49852 42.85963 1.000 81.86092 415 LYS C O 1
ATOM 1968 N N . MET C 1 101 ? 26.19510 10.38897 43.58487 1.000 72.80939 416 MET C N 1
ATOM 1969 C CA . MET C 1 101 ? 25.89760 9.88046 42.25113 1.000 80.83764 416 MET C CA 1
ATOM 1970 C C . MET C 1 101 ? 25.50774 11.00838 41.30365 1.000 79.12359 416 MET C C 1
ATOM 1971 O O . MET C 1 101 ? 25.81637 10.95548 40.10745 1.000 81.86894 416 MET C O 1
ATOM 1976 N N . LEU C 1 102 ? 24.83528 12.04094 41.81744 1.000 74.50011 417 LEU C N 1
ATOM 1977 C CA . LEU C 1 102 ? 24.40737 13.13242 40.95065 1.000 75.97508 417 LEU C CA 1
ATOM 1978 C C . LEU C 1 102 ? 25.59141 13.97859 40.50733 1.000 67.29178 417 LEU C C 1
ATOM 1979 O O . LEU C 1 102 ? 25.66171 14.39655 39.34609 1.000 66.85124 417 LEU C O 1
ATOM 1984 N N . TYR C 1 103 ? 26.53468 14.23547 41.41459 1.000 58.32946 418 TYR C N 1
ATOM 1985 C CA . TYR C 1 103 ? 27.68538 15.06077 41.06655 1.000 77.61840 418 TYR C CA 1
ATOM 1986 C C . TYR C 1 103 ? 28.56193 14.36727 40.03053 1.000 84.62114 418 TYR C C 1
ATOM 1987 O O . TYR C 1 103 ? 28.98318 14.98265 39.04504 1.000 81.06351 418 TYR C O 1
ATOM 1996 N N . SER C 1 104 ? 28.84240 13.07807 40.23425 1.000 97.07837 419 SER C N 1
ATOM 1997 C CA . SER C 1 104 ? 29.70525 12.35601 39.30434 1.000 107.79909 419 SER C CA 1
ATOM 1998 C C . SER C 1 104 ? 29.04718 12.21017 37.93856 1.000 97.15633 419 SER C C 1
ATOM 1999 O O . SER C 1 104 ? 29.70668 12.35709 36.90246 1.000 95.87212 419 SER C O 1
ATOM 2002 N N . LEU C 1 105 ? 27.74380 11.92854 37.91712 1.000 91.35587 420 LEU C N 1
ATOM 2003 C CA . LEU C 1 105 ? 27.05504 11.70953 36.64972 1.000 93.29582 420 LEU C CA 1
ATOM 2004 C C . LEU C 1 105 ? 26.86808 13.00979 35.87667 1.000 82.77126 420 LEU C C 1
ATOM 2005 O O . LEU C 1 105 ? 26.99711 13.02875 34.64745 1.000 77.66121 420 LEU C O 1
ATOM 2010 N N . LEU C 1 106 ? 26.56464 14.10575 36.57178 1.000 74.34271 421 LEU C N 1
ATOM 2011 C CA . LEU C 1 106 ? 26.19427 15.34942 35.90897 1.000 73.14935 421 LEU C CA 1
ATOM 2012 C C . LEU C 1 106 ? 27.33262 16.35600 35.80467 1.000 79.73310 421 LEU C C 1
ATOM 2013 O O . LEU C 1 106 ? 27.15125 17.40086 35.17098 1.000 84.62293 421 LEU C O 1
ATOM 2018 N N . ILE C 1 107 ? 28.48759 16.08169 36.40049 1.000 84.17873 422 ILE C N 1
ATOM 2019 C CA . ILE C 1 107 ? 29.61317 17.00662 36.31087 1.000 98.16267 422 ILE C CA 1
A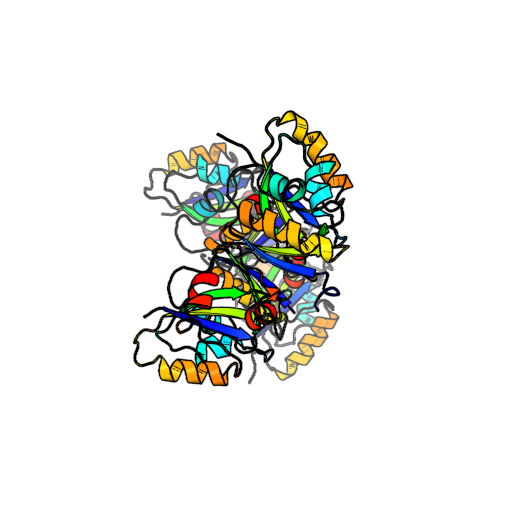TOM 2020 C C . ILE C 1 107 ? 30.84421 16.27617 35.78908 1.000 114.32567 422 ILE C C 1
ATOM 2021 O O . ILE C 1 107 ? 31.55548 16.76822 34.91215 1.000 119.13304 422 ILE C O 1
ATOM 2027 N N . ARG D 1 17 ? 3.30982 40.17704 9.14647 1.000 119.09799 332 ARG D N 1
ATOM 2028 C CA . ARG D 1 17 ? 3.94756 40.21630 10.45666 1.000 121.37780 332 ARG D CA 1
ATOM 2029 C C . ARG D 1 17 ? 4.82772 41.45334 10.60581 1.000 127.14897 332 ARG D C 1
ATOM 2030 O O . ARG D 1 17 ? 5.88425 41.39999 11.23596 1.000 131.92981 332 ARG D O 1
ATOM 2032 N N . GLY D 1 18 ? 4.38351 42.56916 10.02405 1.000 127.95667 333 GLY D N 1
ATOM 2033 C CA . GLY D 1 18 ? 5.16355 43.79350 10.10559 1.000 135.38261 333 GLY D CA 1
ATOM 2034 C C . GLY D 1 18 ? 5.22372 44.36334 11.50936 1.000 140.69144 333 GLY D C 1
ATOM 2035 O O . GLY D 1 18 ? 6.23945 44.93667 11.91231 1.000 148.70510 333 GLY D O 1
ATOM 2036 N N . SER D 1 19 ? 4.13534 44.21879 12.27509 1.000 134.37525 334 SER D N 1
ATOM 2037 C CA . SER D 1 19 ? 4.14075 44.70964 13.64903 1.000 130.77901 334 SER D CA 1
ATOM 2038 C C . SER D 1 19 ? 3.27573 43.86539 14.57984 1.000 131.88490 334 SER D C 1
ATOM 2039 O O . SER D 1 19 ? 2.88926 44.35221 15.64899 1.000 138.04093 334 SER D O 1
ATOM 2041 N N . HIS D 1 20 ? 2.97245 42.62062 14.21704 1.000 126.62818 335 HIS D N 1
ATOM 2042 C CA . HIS D 1 20 ? 2.10137 41.76918 15.01211 1.000 115.93786 335 HIS D CA 1
ATOM 2043 C C . HIS D 1 20 ? 2.78912 40.51208 15.53120 1.000 107.33107 335 HIS D C 1
ATOM 2044 O O . HIS D 1 20 ? 2.15580 39.73153 16.25219 1.000 103.80092 335 HIS D O 1
ATOM 2046 N N . GLU D 1 21 ? 4.05679 40.29000 15.19192 1.000 104.20710 336 GLU D N 1
ATOM 2047 C CA . GLU D 1 21 ? 4.82347 39.16142 15.70637 1.000 103.64014 336 GLU D CA 1
ATOM 2048 C C . GLU D 1 21 ? 5.60267 39.61636 16.93563 1.000 101.99853 336 GLU D C 1
ATOM 2049 O O . GLU D 1 21 ? 6.38895 40.56780 16.86367 1.000 104.68398 336 GLU D O 1
ATOM 2055 N N . MET D 1 22 ? 5.36694 38.94848 18.06535 1.000 94.32691 337 MET D N 1
ATOM 2056 C CA . MET D 1 22 ? 5.98266 39.32204 19.32959 1.000 87.28754 337 MET D CA 1
ATOM 2057 C C . MET D 1 22 ? 7.03648 38.33629 19.81112 1.000 81.40186 337 MET D C 1
ATOM 2058 O O . MET D 1 22 ? 7.83038 38.69010 20.68802 1.000 81.09120 337 MET D O 1
ATOM 2063 N N . LYS D 1 23 ? 7.07179 37.12257 19.27087 1.000 79.17391 338 LYS D N 1
ATOM 2064 C CA . LYS D 1 23 ? 8.10028 36.14644 19.60768 1.000 83.34203 338 LYS D CA 1
ATOM 2065 C C . LYS D 1 23 ? 9.18482 36.17885 18.53841 1.000 80.97969 338 LYS D C 1
ATOM 2066 O O . LYS D 1 23 ? 8.90870 35.93064 17.35949 1.000 82.43208 338 LYS D O 1
ATOM 2072 N N . HIS D 1 24 ? 10.41280 36.47949 18.95384 1.000 75.07725 339 HIS D N 1
ATOM 2073 C CA . HIS D 1 24 ? 11.55005 36.59460 18.05356 1.000 71.60624 339 HIS D CA 1
ATOM 2074 C C . HIS D 1 24 ? 12.70227 35.76235 18.59048 1.000 64.49510 339 HIS D C 1
ATOM 2075 O O . HIS D 1 24 ? 12.95114 35.73713 19.79934 1.000 64.41487 339 HIS D O 1
ATOM 2082 N N . TYR D 1 25 ? 13.40684 35.08894 17.68611 1.000 64.98725 340 TYR D N 1
ATOM 2083 C CA . TYR D 1 25 ? 14.41930 34.11465 18.05928 1.000 71.36606 340 TYR D CA 1
ATOM 2084 C C . TYR D 1 25 ? 15.75152 34.46974 17.41737 1.000 73.11560 340 TYR D C 1
ATOM 2085 O O . TYR D 1 25 ? 15.80158 34.98418 16.29702 1.000 79.06059 340 TYR D O 1
ATOM 2094 N N . PHE D 1 26 ? 16.83267 34.18572 18.14384 1.000 73.89276 341 PHE D N 1
ATOM 2095 C CA . PHE D 1 26 ? 18.17832 34.53300 17.71244 1.000 77.70698 341 PHE D CA 1
ATOM 2096 C C . PHE D 1 26 ? 19.13499 33.39826 18.05322 1.000 72.08831 341 PHE D C 1
ATOM 2097 O O . PHE D 1 26 ? 18.88731 32.59795 18.95809 1.000 62.47651 341 PHE D O 1
ATOM 2105 N N . ILE D 1 27 ? 20.24178 33.34445 17.31595 1.000 73.29373 342 ILE D N 1
ATOM 2106 C CA . ILE D 1 27 ? 21.34124 32.41987 17.58058 1.000 68.89158 342 ILE D CA 1
ATOM 2107 C C . ILE D 1 27 ? 22.56582 33.26130 17.90672 1.000 74.34764 342 ILE D C 1
ATOM 2108 O O . ILE D 1 27 ? 23.07282 33.98878 17.04324 1.000 79.56078 342 ILE D O 1
ATOM 2113 N N . LEU D 1 28 ? 23.04797 33.16169 19.14233 1.000 77.87717 343 LEU D N 1
ATOM 2114 C CA . LEU D 1 28 ? 24.17040 33.96173 19.60619 1.000 89.28414 343 LEU D CA 1
ATOM 2115 C C . LEU D 1 28 ? 25.31071 33.07341 20.08198 1.000 89.44926 343 LEU D C 1
ATOM 2116 O O . LEU D 1 28 ? 25.09399 31.95915 20.56861 1.000 89.90957 343 LEU D O 1
ATOM 2121 N N . ASN D 1 29 ? 26.53172 33.58708 19.94005 1.000 90.91184 344 ASN D N 1
ATOM 2122 C CA . ASN D 1 29 ? 27.72168 32.98342 20.53428 1.000 94.85092 344 ASN D CA 1
ATOM 2123 C C . ASN D 1 29 ? 27.97781 33.70031 21.85612 1.000 94.79255 344 ASN D C 1
ATOM 2124 O O . ASN D 1 29 ? 28.55420 34.79114 21.88319 1.000 95.32808 344 ASN D O 1
ATOM 2129 N N . PHE D 1 30 ? 27.54148 33.08662 22.94866 1.000 91.90972 345 PHE D N 1
ATOM 2130 C CA . PHE D 1 30 ? 27.66013 33.71488 24.25900 1.000 87.35310 345 PHE D CA 1
ATOM 2131 C C . PHE D 1 30 ? 29.12334 33.80106 24.67517 1.000 87.04668 345 PHE D C 1
ATOM 2132 O O . PHE D 1 30 ? 29.83721 32.79302 24.62459 1.000 89.89199 345 PHE D O 1
ATOM 2140 N N . PRO D 1 31 ? 29.60684 34.97278 25.07914 1.000 84.34377 346 PRO D N 1
ATOM 2141 C CA . PRO D 1 31 ? 30.96756 35.06026 25.62288 1.000 90.41738 346 PRO D CA 1
ATOM 2142 C C . PRO D 1 31 ? 31.08575 34.26539 26.91572 1.000 102.69508 346 PRO D C 1
ATOM 2143 O O . PRO D 1 31 ? 30.28707 34.42966 27.84016 1.000 106.41242 346 PRO D O 1
ATOM 2147 N N . GLN D 1 32 ? 32.09297 33.39437 26.97919 1.000 111.84562 347 GLN D N 1
ATOM 2148 C CA . GLN D 1 32 ? 32.21809 32.58213 28.19397 1.000 122.51431 347 GLN D CA 1
ATOM 2149 C C . GLN D 1 32 ? 32.79380 33.35455 29.38172 1.000 135.76533 347 GLN D C 1
ATOM 2150 O O . GLN D 1 32 ? 33.25397 32.71344 30.34030 1.000 132.91437 347 GLN D O 1
ATOM 2156 N N . ARG D 1 33 ? 32.78456 34.67971 29.33153 1.000 148.97645 348 ARG D N 1
ATOM 2157 C CA . ARG D 1 33 ? 33.21954 35.50568 30.44250 1.000 147.63514 348 ARG D CA 1
ATOM 2158 C C . ARG D 1 33 ? 32.13945 35.53256 31.51946 1.000 149.51978 348 ARG D C 1
ATOM 2159 O O . ARG D 1 33 ? 30.96321 35.27817 31.23932 1.000 160.40902 348 ARG D O 1
ATOM 2167 N N . PRO D 1 34 ? 32.51093 35.81669 32.76484 1.000 132.44243 349 PRO D N 1
ATOM 2168 C CA . PRO D 1 34 ? 31.51622 35.81214 33.84063 1.000 119.98695 349 PRO D CA 1
ATOM 2169 C C . PRO D 1 34 ? 30.49950 36.93088 33.68299 1.000 107.93627 349 PRO D C 1
ATOM 2170 O O . PRO D 1 34 ? 30.76652 37.96477 33.06488 1.000 114.43215 349 PRO D O 1
ATOM 2174 N N . GLY D 1 35 ? 29.31188 36.70293 34.24980 1.000 92.34020 350 GLY D N 1
ATOM 2175 C CA . GLY D 1 35 ? 28.23149 37.67564 34.19420 1.000 86.11666 350 GLY D CA 1
ATOM 2176 C C . GLY D 1 35 ? 27.62499 37.91714 32.82993 1.000 86.97982 350 GLY D C 1
ATOM 2177 O O . GLY D 1 35 ? 26.91051 38.90859 32.66232 1.000 96.30872 350 GLY D O 1
ATOM 2178 N N . ALA D 1 36 ? 27.87733 37.04723 31.84706 1.000 78.39068 351 ALA D N 1
ATOM 2179 C CA . ALA D 1 36 ? 27.31972 37.27316 30.51672 1.000 81.89545 351 ALA D CA 1
ATOM 2180 C C . ALA D 1 36 ? 25.79685 37.18976 30.53015 1.000 79.07151 351 ALA D C 1
ATOM 2181 O O . ALA D 1 36 ? 25.11850 38.00122 29.88740 1.000 77.63128 351 ALA D O 1
ATOM 2183 N N . LEU D 1 37 ? 25.23931 36.22041 31.26226 1.000 76.26050 352 LEU D N 1
ATOM 2184 C CA . LEU D 1 37 ? 23.78749 36.09113 31.31758 1.000 77.77538 352 LEU D CA 1
ATOM 2185 C C . LEU D 1 37 ? 23.15284 37.25094 32.07276 1.000 80.76249 352 LEU D C 1
ATOM 2186 O O . LEU D 1 37 ? 22.04786 37.68373 31.72345 1.000 86.05036 352 LEU D O 1
ATOM 2191 N N . ARG D 1 38 ? 23.83083 37.76816 33.10081 1.000 80.28206 353 ARG D N 1
ATOM 2192 C CA . ARG D 1 38 ? 23.33683 38.96592 33.77052 1.000 81.34333 353 ARG D CA 1
ATOM 2193 C C . ARG D 1 38 ? 23.42610 40.17526 32.85089 1.000 83.94084 353 ARG D C 1
ATOM 2194 O O . ARG D 1 38 ? 22.54771 41.04612 32.86783 1.000 97.46261 353 ARG D O 1
ATOM 2202 N N . GLU D 1 39 ? 24.48187 40.24007 32.03833 1.000 78.70931 354 GLU D N 1
ATOM 2203 C CA . GLU D 1 39 ? 24.60665 41.31722 31.06465 1.000 78.44134 354 GLU D CA 1
ATOM 2204 C C . GLU D 1 39 ? 23.51786 41.21998 30.00552 1.000 77.92601 354 GLU D C 1
ATOM 2205 O O . GLU D 1 39 ? 22.98289 42.23942 29.55464 1.000 81.51568 354 GLU D O 1
ATOM 2211 N N . PHE D 1 40 ? 23.16670 39.99664 29.60695 1.000 71.15708 355 PHE D N 1
ATOM 2212 C CA . PHE D 1 40 ? 22.13500 39.81616 28.59262 1.000 76.26598 355 PHE D CA 1
ATOM 2213 C C . PHE D 1 40 ? 20.74390 40.06972 29.16399 1.000 85.71964 355 PHE D C 1
ATOM 2214 O O . PHE D 1 40 ? 19.88259 40.64121 28.48499 1.000 96.45901 355 PHE D O 1
ATOM 2222 N N . VAL D 1 41 ? 20.50718 39.65813 30.41184 1.000 80.15927 356 VAL D N 1
ATOM 2223 C CA . VAL D 1 41 ? 19.17190 39.76884 30.99385 1.000 81.17450 356 VAL D CA 1
ATOM 2224 C C . VAL D 1 41 ? 18.82527 41.22456 31.28086 1.000 87.02535 356 VAL D C 1
ATOM 2225 O O . VAL D 1 41 ? 17.68421 41.65713 31.07937 1.000 96.81237 356 VAL D O 1
ATOM 2229 N N . ASN D 1 42 ? 19.79802 42.00477 31.74503 1.000 81.01540 357 ASN D N 1
ATOM 2230 C CA . ASN D 1 42 ? 19.55847 43.38193 32.15648 1.000 79.74064 357 ASN D CA 1
ATOM 2231 C C . ASN D 1 42 ? 19.90083 44.39358 31.07079 1.000 83.98273 357 ASN D C 1
ATOM 2232 O O . ASN D 1 42 ? 19.07439 45.24787 30.74255 1.000 82.98981 357 ASN D O 1
ATOM 2237 N N . ASP D 1 43 ? 21.10526 44.31691 30.50331 1.000 87.57928 358 ASP D N 1
ATOM 2238 C CA . ASP D 1 43 ? 21.54027 45.35091 29.56993 1.000 94.82045 358 ASP D CA 1
ATOM 2239 C C . ASP D 1 43 ? 20.93869 45.16227 28.18209 1.000 88.00976 358 ASP D C 1
ATOM 2240 O O . ASP D 1 43 ? 20.57412 46.14282 27.52389 1.000 92.65354 358 ASP D O 1
ATOM 2245 N N . VAL D 1 44 ? 20.83049 43.92019 27.71691 1.000 83.45402 359 VAL D N 1
ATOM 2246 C CA . VAL D 1 44 ? 20.37673 43.68095 26.35194 1.000 80.70173 359 VAL D CA 1
ATOM 2247 C C . VAL D 1 44 ? 18.85482 43.72981 26.26513 1.000 79.33908 359 VAL D C 1
ATOM 2248 O O . VAL D 1 44 ? 18.28981 44.38012 25.37896 1.000 84.00844 359 VAL D O 1
ATOM 2252 N N . LEU D 1 45 ? 18.16818 43.05504 27.18091 1.000 74.72571 360 LEU D N 1
ATOM 2253 C CA . LEU D 1 45 ? 16.72151 42.94118 27.09833 1.000 73.89429 360 LEU D CA 1
ATOM 2254 C C . LEU D 1 45 ? 16.03484 44.20854 27.59722 1.000 78.78951 360 LEU D C 1
ATOM 2255 O O . LEU D 1 45 ? 16.59263 44.99600 28.36706 1.000 88.82943 360 LEU D O 1
ATOM 2260 N N . GLY D 1 46 ? 14.79740 44.39094 27.14494 1.000 80.42952 361 GLY D N 1
ATOM 2261 C CA . GLY D 1 46 ? 13.98277 45.50302 27.56593 1.000 78.00657 361 GLY D CA 1
ATOM 2262 C C . GLY D 1 46 ? 13.18641 45.17620 28.81167 1.000 83.74399 361 GLY D C 1
ATOM 2263 O O . GLY D 1 46 ? 13.11063 44.02243 29.24473 1.000 95.34302 361 GLY D O 1
ATOM 2264 N N . PRO D 1 47 ? 12.57526 46.19714 29.41741 1.000 80.92909 362 PRO D N 1
ATOM 2265 C CA . PRO D 1 47 ? 11.79627 45.95375 30.64166 1.000 78.86189 362 PRO D CA 1
ATOM 2266 C C . PRO D 1 47 ? 10.57755 45.07808 30.41528 1.000 83.02616 362 PRO D C 1
ATOM 2267 O O . PRO D 1 47 ? 10.21372 44.30218 31.30735 1.000 89.53310 362 PRO D O 1
ATOM 2271 N N . GLN D 1 48 ? 9.93711 45.17010 29.25255 1.000 86.85192 363 GLN D N 1
ATOM 2272 C CA . GLN D 1 48 ? 8.75706 44.37249 28.95516 1.000 92.85199 363 GLN D CA 1
ATOM 2273 C C . GLN D 1 48 ? 9.05356 43.20630 28.02177 1.000 90.76711 363 GLN D C 1
ATOM 2274 O O . GLN D 1 48 ? 8.11870 42.58181 27.51106 1.000 93.96563 363 GLN D O 1
ATOM 2280 N N . ASP D 1 49 ? 10.32580 42.89376 27.79460 1.000 83.84818 364 ASP D N 1
ATOM 2281 C CA . ASP D 1 49 ? 10.72285 41.78704 26.93434 1.000 73.84659 364 ASP D CA 1
ATOM 2282 C C . ASP D 1 49 ? 11.09599 40.59546 27.80753 1.000 75.40979 364 ASP D C 1
ATOM 2283 O O . ASP D 1 49 ? 12.00083 40.69301 28.64354 1.000 68.19252 364 ASP D O 1
ATOM 2288 N N . ASP D 1 50 ? 10.40345 39.47743 27.61048 1.000 83.47380 365 ASP D N 1
ATOM 2289 C CA . ASP D 1 50 ? 10.55165 38.29752 28.44964 1.000 93.72389 365 ASP D CA 1
ATOM 2290 C C . ASP D 1 50 ? 11.16394 37.15411 27.65182 1.000 93.88020 365 ASP D C 1
ATOM 2291 O O . ASP D 1 50 ? 10.80164 36.92829 26.49279 1.000 105.92012 365 ASP D O 1
ATOM 2296 N N . ILE D 1 51 ? 12.08902 36.42972 28.28427 1.000 87.14634 366 ILE D N 1
ATOM 2297 C CA . ILE D 1 51 ? 12.72692 35.28971 27.63796 1.000 83.05427 366 ILE D CA 1
ATOM 2298 C C . ILE D 1 51 ? 11.75355 34.12256 27.57083 1.000 80.30261 366 ILE D C 1
ATOM 2299 O O . ILE D 1 51 ? 11.04264 33.82262 28.53951 1.000 79.27885 366 ILE D O 1
ATOM 2304 N N . THR D 1 52 ? 11.71984 33.45179 26.41957 1.000 82.58592 367 THR D N 1
ATOM 2305 C CA . THR D 1 52 ? 10.87763 32.28284 26.23375 1.000 84.77155 367 THR D CA 1
ATOM 2306 C C . THR D 1 52 ? 11.64416 31.02587 25.85076 1.000 74.39758 367 THR D C 1
ATOM 2307 O O . THR D 1 52 ? 11.03446 29.95252 25.78558 1.000 69.72027 367 THR D O 1
ATOM 2311 N N . LYS D 1 53 ? 12.94889 31.11563 25.60307 1.000 75.96992 368 LYS D N 1
ATOM 2312 C CA . LYS D 1 53 ? 13.70369 29.95112 25.16510 1.000 61.15991 368 LYS D CA 1
ATOM 2313 C C . LYS D 1 53 ? 15.18749 30.19986 25.39057 1.000 61.24608 368 LYS D C 1
ATOM 2314 O O . LYS D 1 53 ? 15.66131 31.32976 25.24829 1.000 61.84257 368 LYS D O 1
ATOM 2320 N N . PHE D 1 54 ? 15.91078 29.13371 25.74393 1.000 60.96010 369 PHE D N 1
ATOM 2321 C CA . PHE D 1 54 ? 17.35864 29.21512 25.93410 1.000 71.39268 369 PHE D CA 1
ATOM 2322 C C . PHE D 1 54 ? 17.89941 27.78569 25.87510 1.000 84.60479 369 PHE D C 1
ATOM 2323 O O . PHE D 1 54 ? 17.87000 27.07316 26.88171 1.000 95.01342 369 PHE D O 1
ATOM 2331 N N . GLU D 1 55 ? 18.38484 27.38228 24.70112 1.000 93.00174 370 GLU D N 1
ATOM 2332 C CA . GLU D 1 55 ? 18.91866 26.04160 24.50372 1.000 104.21078 370 GLU D CA 1
ATOM 2333 C C . GLU D 1 55 ? 20.19194 26.10305 23.67367 1.000 96.91914 370 GLU D C 1
ATOM 2334 O O . GLU D 1 55 ? 20.30569 26.91867 22.75450 1.000 97.72194 370 GLU D O 1
ATOM 2340 N N . TYR D 1 56 ? 21.14340 25.23336 24.00177 1.000 93.98578 371 TYR D N 1
ATOM 2341 C CA . TYR D 1 56 ? 22.39239 25.13724 23.25248 1.000 94.79517 371 TYR D CA 1
ATOM 2342 C C . TYR D 1 56 ? 22.17076 24.48182 21.89303 1.000 93.95033 371 TYR D C 1
ATOM 2343 O O . TYR D 1 56 ? 21.17396 23.79176 21.68067 1.000 90.83555 371 TYR D O 1
ATOM 2352 N N . THR D 1 66 ? 27.27968 28.35349 21.03910 1.000 92.51539 381 THR D N 1
ATOM 2353 C CA . THR D 1 66 ? 26.10337 28.50663 20.18911 1.000 92.99700 381 THR D CA 1
ATOM 2354 C C . THR D 1 66 ? 24.82768 28.19268 20.96245 1.000 89.06481 381 THR D C 1
ATOM 2355 O O . THR D 1 66 ? 24.60330 27.05302 21.36899 1.000 75.38491 38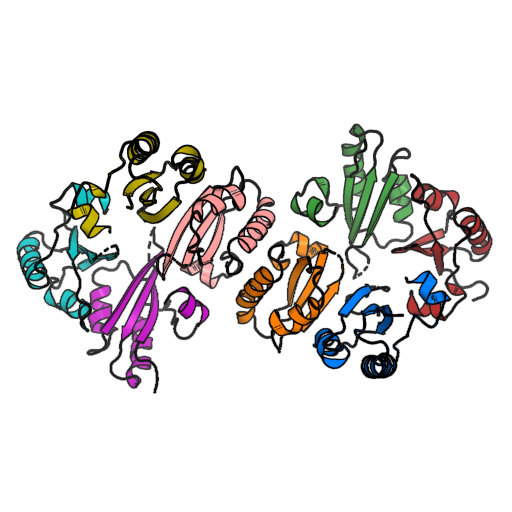1 THR D O 1
ATOM 2359 N N . VAL D 1 67 ? 23.99318 29.21140 21.15773 1.000 94.59728 382 VAL D N 1
ATOM 2360 C CA . VAL D 1 67 ? 22.76669 29.09132 21.93796 1.000 87.36505 382 VAL D CA 1
ATOM 2361 C C . VAL D 1 67 ? 21.62747 29.75010 21.17399 1.000 81.38729 382 VAL D C 1
ATOM 2362 O O . VAL D 1 67 ? 21.78272 30.85029 20.63420 1.000 95.38208 382 VAL D O 1
ATOM 2366 N N . ILE D 1 68 ? 20.47979 29.07704 21.13510 1.000 71.43111 383 ILE D N 1
ATOM 2367 C CA . ILE D 1 68 ? 19.26029 29.61482 20.54330 1.000 77.99199 383 ILE D CA 1
ATOM 2368 C C . ILE D 1 68 ? 18.42076 30.22814 21.65495 1.000 71.78565 383 ILE D C 1
ATOM 2369 O O . ILE D 1 68 ? 18.15558 29.57605 22.67239 1.000 80.90121 383 ILE D O 1
ATOM 2374 N N . ILE D 1 69 ? 17.99990 31.47793 21.46659 1.000 61.84015 384 ILE D N 1
ATOM 2375 C CA . ILE D 1 69 ? 17.27971 32.22888 22.48848 1.000 70.53146 384 ILE D CA 1
ATOM 2376 C C . ILE D 1 69 ? 16.01168 32.81656 21.88533 1.000 74.46921 384 ILE D C 1
ATOM 2377 O O . ILE D 1 69 ? 16.02295 33.31117 20.75310 1.000 73.52531 384 ILE D O 1
ATOM 2382 N N . GLY D 1 70 ? 14.92056 32.76907 22.64796 1.000 75.94708 385 GLY D N 1
ATOM 2383 C CA . GLY D 1 70 ? 13.67136 33.37933 22.23733 1.000 76.17270 385 GLY D CA 1
ATOM 2384 C C . GLY D 1 70 ? 13.18752 34.42673 23.21836 1.000 71.69903 385 GLY D C 1
ATOM 2385 O O . GLY D 1 70 ? 13.15808 34.18655 24.42879 1.000 69.76301 385 GLY D O 1
ATOM 2386 N N . ILE D 1 71 ? 12.81009 35.59585 22.70886 1.000 68.74079 386 ILE D N 1
ATOM 2387 C CA . ILE D 1 71 ? 12.34899 36.70644 23.53087 1.000 70.58202 386 ILE D CA 1
ATOM 2388 C C . ILE D 1 71 ? 10.98190 37.14366 23.02965 1.000 75.48517 386 ILE D C 1
ATOM 2389 O O . ILE D 1 71 ? 10.76227 37.25011 21.81805 1.000 81.45091 386 ILE D O 1
ATOM 2394 N N . GLN D 1 72 ? 10.06101 37.39095 23.96059 1.000 74.75011 387 GLN D N 1
ATOM 2395 C CA . GLN D 1 72 ? 8.72993 37.89249 23.63685 1.000 76.04431 387 GLN D CA 1
ATOM 2396 C C . GLN D 1 72 ? 8.64218 39.35451 24.05118 1.000 74.93202 387 GLN D C 1
ATOM 2397 O O . GLN D 1 72 ? 8.73774 39.67802 25.24050 1.000 80.01726 387 GLN D O 1
ATOM 2403 N N . LEU D 1 73 ? 8.46171 40.22947 23.06742 1.000 73.61188 388 LEU D N 1
ATOM 2404 C CA . LEU D 1 73 ? 8.26525 41.64488 23.32261 1.000 77.02682 388 LEU D CA 1
ATOM 2405 C C . LEU D 1 73 ? 6.80121 41.92573 23.64025 1.000 83.42770 388 LEU D C 1
ATOM 2406 O O . LEU D 1 73 ? 5.89793 41.17768 23.25537 1.000 88.58649 388 LEU D O 1
ATOM 2411 N N . LYS D 1 74 ? 6.57463 43.02337 24.35856 1.000 82.66402 389 LYS D N 1
ATOM 2412 C CA . LYS D 1 74 ? 5.22751 43.54381 24.54093 1.000 84.46813 389 LYS D CA 1
ATOM 2413 C C . LYS D 1 74 ? 4.85225 44.57827 23.48994 1.000 91.67896 389 LYS D C 1
ATOM 2414 O O . LYS D 1 74 ? 3.65884 44.82182 23.27771 1.000 94.93127 389 LYS D O 1
ATOM 2420 N N . ASP D 1 75 ? 5.83840 45.18327 22.83030 1.000 93.88031 390 ASP D N 1
ATOM 2421 C CA . ASP D 1 75 ? 5.60373 46.17184 21.78788 1.000 98.08787 390 ASP D CA 1
ATOM 2422 C C . ASP D 1 75 ? 6.56740 45.90524 20.64250 1.000 99.55496 390 ASP D C 1
ATOM 2423 O O . ASP D 1 75 ? 7.77715 45.79240 20.86291 1.000 103.34539 390 ASP D O 1
ATOM 2428 N N . HIS D 1 76 ? 6.03273 45.80264 19.42285 1.000 98.30656 391 HIS D N 1
ATOM 2429 C CA . HIS D 1 76 ? 6.88571 45.48205 18.28419 1.000 95.58008 391 HIS D CA 1
ATOM 2430 C C . HIS D 1 76 ? 7.85726 46.61542 17.97578 1.000 86.19527 391 HIS D C 1
ATOM 2431 O O . HIS D 1 76 ? 8.89872 46.38074 17.35274 1.000 78.44933 391 HIS D O 1
ATOM 2438 N N . ASP D 1 77 ? 7.54543 47.84206 18.40711 1.000 90.12324 392 ASP D N 1
ATOM 2439 C CA . ASP D 1 77 ? 8.46929 48.95103 18.18872 1.000 102.42238 392 ASP D CA 1
ATOM 2440 C C . ASP D 1 77 ? 9.75800 48.75806 18.97181 1.000 104.57921 392 ASP D C 1
ATOM 2441 O O . ASP D 1 77 ? 10.81744 49.24538 18.55992 1.000 114.95687 392 ASP D O 1
ATOM 2446 N N . ASP D 1 78 ? 9.68779 48.04551 20.09690 1.000 95.01966 393 ASP D N 1
ATOM 2447 C CA . ASP D 1 78 ? 10.86699 47.74029 20.89540 1.000 88.27209 393 ASP D CA 1
ATOM 2448 C C . ASP D 1 78 ? 11.80441 46.75533 20.21327 1.000 84.66825 393 ASP D C 1
ATOM 2449 O O . ASP D 1 78 ? 12.90366 46.52375 20.72649 1.000 88.14880 393 ASP D O 1
ATOM 2454 N N . LEU D 1 79 ? 11.40196 46.17215 19.08099 1.000 77.10284 394 LEU D N 1
ATOM 2455 C CA . LEU D 1 79 ? 12.22181 45.14497 18.44683 1.000 76.85576 394 LEU D CA 1
ATOM 2456 C C . LEU D 1 79 ? 13.50775 45.72973 17.87711 1.000 70.81649 394 LEU D C 1
ATOM 2457 O O . LEU D 1 79 ? 14.57139 45.10561 17.97140 1.000 74.56128 394 LEU D O 1
ATOM 2462 N N . ILE D 1 80 ? 13.42774 46.92555 17.28595 1.000 71.67913 395 ILE D N 1
ATOM 2463 C CA . ILE D 1 80 ? 14.60033 47.55271 16.67778 1.000 90.97628 395 ILE D CA 1
ATOM 2464 C C . ILE D 1 80 ? 15.71906 47.69629 17.69948 1.000 104.61348 395 ILE D C 1
ATOM 2465 O O . ILE D 1 80 ? 16.87534 47.34406 17.43703 1.000 108.48519 395 ILE D O 1
ATOM 2470 N N . GLN D 1 81 ? 15.39022 48.22737 18.87836 1.000 107.78928 396 GLN D N 1
ATOM 2471 C CA . GLN D 1 81 ? 16.40499 48.43514 19.90337 1.000 115.37355 396 GLN D CA 1
ATOM 2472 C C . GLN D 1 81 ? 16.98070 47.11121 20.38209 1.000 100.25466 396 GLN D C 1
ATOM 2473 O O . GLN D 1 81 ? 18.18745 47.00652 20.63186 1.000 101.76984 396 GLN D O 1
ATOM 2479 N N . LEU D 1 82 ? 16.13450 46.08670 20.51243 1.000 87.06530 397 LEU D N 1
ATOM 2480 C CA . LEU D 1 82 ? 16.62323 44.78405 20.94862 1.000 80.56527 397 LEU D CA 1
ATOM 2481 C C . LEU D 1 82 ? 17.63384 44.22629 19.95629 1.000 78.19187 397 LEU D C 1
ATOM 2482 O O . LEU D 1 82 ? 18.70621 43.75148 20.34560 1.000 75.24106 397 LEU D O 1
ATOM 2487 N N . LYS D 1 83 ? 17.31286 44.29031 18.66192 1.000 77.12344 39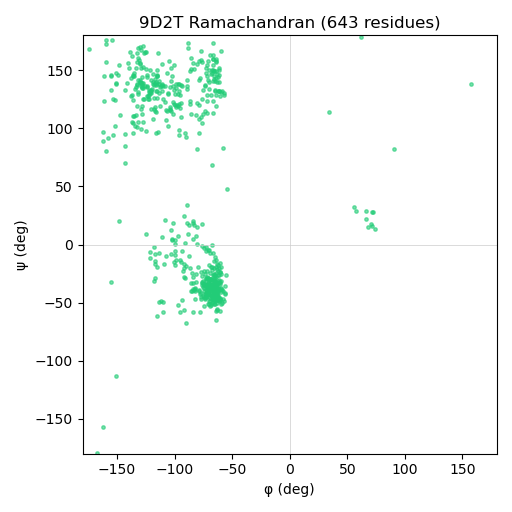8 LYS D N 1
ATOM 2488 C CA . LYS D 1 83 ? 18.23077 43.77967 17.64937 1.000 78.46202 398 LYS D CA 1
ATOM 2489 C C . LYS D 1 83 ? 19.53422 44.56491 17.63940 1.000 83.34288 398 LYS D C 1
ATOM 2490 O O . LYS D 1 83 ? 20.61030 43.99145 17.43679 1.000 90.30326 398 LYS D O 1
ATOM 2496 N N . GLN D 1 84 ? 19.45882 45.87933 17.85409 1.000 84.32674 399 GLN D N 1
ATOM 2497 C CA . GLN D 1 84 ? 20.67291 46.68485 17.92534 1.000 90.35434 399 GLN D CA 1
ATOM 2498 C C . GLN D 1 84 ? 21.54197 46.25520 19.09898 1.000 88.60268 399 GLN D C 1
ATOM 2499 O O . GLN D 1 84 ? 22.76076 46.09870 18.96171 1.000 91.30743 399 GLN D O 1
ATOM 2505 N N . ARG D 1 85 ? 20.92450 46.05457 20.26593 1.000 86.68014 400 ARG D N 1
ATOM 2506 C CA . ARG D 1 85 ? 21.67450 45.64773 21.44877 1.000 85.55940 400 ARG D CA 1
ATOM 2507 C C . ARG D 1 85 ? 22.21712 44.23089 21.31364 1.000 82.81572 400 ARG D C 1
ATOM 2508 O O . ARG D 1 85 ? 23.26467 43.91349 21.88867 1.000 84.19825 400 ARG D O 1
ATOM 2516 N N . VAL D 1 86 ? 21.52442 43.36986 20.56527 1.000 77.86368 401 VAL D N 1
ATOM 2517 C CA . VAL D 1 86 ? 22.02281 42.01723 20.33709 1.000 81.00455 401 VAL D CA 1
ATOM 2518 C C . VAL D 1 86 ? 23.25844 42.04854 19.44493 1.000 85.16076 401 VAL D C 1
ATOM 2519 O O . VAL D 1 86 ? 24.20575 41.27730 19.64381 1.000 88.39438 401 VAL D O 1
ATOM 2523 N N . ASN D 1 87 ? 23.27668 42.94824 18.45783 1.000 83.98110 402 ASN D N 1
ATOM 2524 C CA . ASN D 1 87 ? 24.43648 43.05674 17.57835 1.000 86.99050 402 ASN D CA 1
ATOM 2525 C C . ASN D 1 87 ? 25.66982 43.50980 18.34714 1.000 85.90806 402 ASN D C 1
ATOM 2526 O O . ASN D 1 87 ? 26.78440 43.04731 18.07623 1.000 89.23533 402 ASN D O 1
ATOM 2531 N N . HIS D 1 88 ? 25.49101 44.41853 19.30790 1.000 81.88954 403 HIS D N 1
ATOM 2532 C CA . HIS D 1 88 ? 26.60497 44.82378 20.15840 1.000 82.62995 403 HIS D CA 1
ATOM 2533 C C . HIS D 1 88 ? 27.10376 43.65264 20.99249 1.000 79.63093 403 HIS D C 1
ATOM 2534 O O . HIS D 1 88 ? 28.31318 43.41812 21.09889 1.000 83.08483 403 HIS D O 1
ATOM 2541 N N . PHE D 1 89 ? 26.17721 42.90443 21.59399 1.000 69.62008 404 PHE D N 1
ATOM 2542 C CA . PHE D 1 89 ? 26.55874 41.79379 22.45900 1.000 75.01835 404 PHE D CA 1
ATOM 2543 C C . PHE D 1 89 ? 27.24529 40.69327 21.66246 1.000 75.90561 404 PHE D C 1
ATOM 2544 O O . PHE D 1 89 ? 28.30559 40.19339 22.05417 1.000 84.98093 404 PHE D O 1
ATOM 2552 N N . ASP D 1 90 ? 26.65532 40.30638 20.53351 1.000 70.90917 405 ASP D N 1
ATOM 2553 C CA . ASP D 1 90 ? 27.24083 39.30285 19.64840 1.000 71.93481 405 ASP D CA 1
ATOM 2554 C C . ASP D 1 90 ? 27.07787 39.77522 18.21009 1.000 75.88088 405 ASP D C 1
ATOM 2555 O O . ASP D 1 90 ? 25.96733 39.72263 17.65849 1.000 73.29384 405 ASP D O 1
ATOM 2560 N N . PRO D 1 91 ? 28.15376 40.24702 17.57409 1.000 83.46635 406 PRO D N 1
ATOM 2561 C CA . PRO D 1 91 ? 28.05488 40.60950 16.15141 1.000 86.40304 406 PRO D CA 1
ATOM 2562 C C . PRO D 1 91 ? 27.72709 39.42993 15.25560 1.000 82.19291 406 PRO D C 1
ATOM 2563 O O . PRO D 1 91 ? 27.23833 39.63657 14.13702 1.000 84.75758 406 PRO D O 1
ATOM 2567 N N . SER D 1 92 ? 27.98017 38.20121 15.70898 1.000 80.35547 407 SER D N 1
ATOM 2568 C CA . SER D 1 92 ? 27.69500 36.99575 14.94552 1.000 86.36694 407 SER D CA 1
ATOM 2569 C C . SER D 1 92 ? 26.27738 36.48463 15.16605 1.000 81.57731 407 SER D C 1
ATOM 2570 O O . SER D 1 92 ? 25.99151 35.32393 14.85047 1.000 75.08591 407 SER D O 1
ATOM 2573 N N . ASN D 1 93 ? 25.39158 37.31708 15.70492 1.000 85.30883 408 ASN D N 1
ATOM 2574 C CA . ASN D 1 93 ? 24.02774 36.88970 15.97463 1.000 84.29302 408 ASN D CA 1
ATOM 2575 C C . ASN D 1 93 ? 23.25459 36.68943 14.67419 1.000 94.01160 408 ASN D C 1
ATOM 2576 O O . ASN D 1 93 ? 23.51535 37.34461 13.66077 1.000 117.49418 408 ASN D O 1
ATOM 2581 N N . ILE D 1 94 ? 22.28808 35.77313 14.71447 1.000 82.21827 409 ILE D N 1
ATOM 2582 C CA . ILE D 1 94 ? 21.48876 35.39976 13.55025 1.000 73.80590 409 ILE D CA 1
ATOM 2583 C C . ILE D 1 94 ? 20.01917 35.49808 13.94508 1.000 64.29570 409 ILE D C 1
ATOM 2584 O O . ILE D 1 94 ? 19.54263 34.71370 14.77443 1.000 63.80295 409 ILE D O 1
ATOM 2589 N N . TYR D 1 95 ? 19.30469 36.46230 13.36688 1.000 72.91071 410 TYR D N 1
ATOM 2590 C CA . TYR D 1 95 ? 17.87043 36.60970 13.60141 1.000 75.71288 410 TYR D CA 1
ATOM 2591 C C . TYR D 1 95 ? 17.15286 35.51484 12.82014 1.000 76.34905 410 TYR D C 1
ATOM 2592 O O . TYR D 1 95 ? 17.16042 35.51835 11.58560 1.000 76.39385 410 TYR D O 1
ATOM 2601 N N . ILE D 1 96 ? 16.54808 34.56344 13.53565 1.000 79.25855 411 ILE D N 1
ATOM 2602 C CA . ILE D 1 96 ? 16.10242 33.31992 12.90608 1.000 80.47706 411 ILE D CA 1
ATOM 2603 C C . ILE D 1 96 ? 14.82420 33.51873 12.10294 1.000 74.37975 411 ILE D C 1
ATOM 2604 O O . ILE D 1 96 ? 14.62488 32.87183 11.06503 1.000 79.48995 411 ILE D O 1
ATOM 2609 N N . ASN D 1 97 ? 13.95412 34.42377 12.55510 1.000 68.85969 412 ASN D N 1
ATOM 2610 C CA . ASN D 1 97 ? 12.62249 34.56179 11.97576 1.000 70.61674 412 ASN D CA 1
ATOM 2611 C C . ASN D 1 97 ? 12.66374 34.91452 10.49343 1.000 79.37693 412 ASN D C 1
ATOM 2612 O O . ASN D 1 97 ? 11.70446 34.63135 9.76529 1.000 87.12350 412 ASN D O 1
ATOM 2617 N N . GLU D 1 98 ? 13.74213 35.55170 10.02989 1.000 89.19142 413 GLU D N 1
ATOM 2618 C CA . GLU D 1 98 ? 13.82930 35.90056 8.61590 1.000 94.07874 413 GLU D CA 1
ATOM 2619 C C . GLU D 1 98 ? 13.84468 34.65473 7.73903 1.000 100.45346 413 GLU D C 1
ATOM 2620 O O . GLU D 1 98 ? 13.15095 34.59832 6.71944 1.000 105.74938 413 GLU D O 1
ATOM 2626 N N . ASN D 1 99 ? 14.62239 33.64419 8.11727 1.000 95.65958 414 ASN D N 1
ATOM 2627 C CA . ASN D 1 99 ? 14.74750 32.42422 7.32508 1.000 92.54870 414 ASN D CA 1
ATOM 2628 C C . ASN D 1 99 ? 13.62025 31.47413 7.71566 1.000 79.55165 414 ASN D C 1
ATOM 2629 O O . ASN D 1 99 ? 13.59242 30.96096 8.83892 1.000 75.86029 414 ASN D O 1
ATOM 2634 N N . LYS D 1 100 ? 12.68438 31.24130 6.79131 1.000 75.61027 415 LYS D N 1
ATOM 2635 C CA . LYS D 1 100 ? 11.59594 30.31332 7.08021 1.000 81.81333 415 LYS D CA 1
ATOM 2636 C C . LYS D 1 100 ? 12.11946 28.90199 7.28944 1.000 84.49143 415 LYS D C 1
ATOM 2637 O O . LYS D 1 100 ? 11.50581 28.11285 8.01648 1.000 79.26130 415 LYS D O 1
ATOM 2643 N N . MET D 1 101 ? 13.25081 28.56842 6.66633 1.000 90.31496 416 MET D N 1
ATOM 2644 C CA . MET D 1 101 ? 13.86848 27.26655 6.89155 1.000 106.74011 416 MET D CA 1
ATOM 2645 C C . MET D 1 101 ? 14.42036 27.16473 8.30875 1.000 97.19161 416 MET D C 1
ATOM 2646 O O . MET D 1 101 ? 14.12248 26.21263 9.03911 1.000 99.82674 416 MET D O 1
ATOM 2651 N N . LEU D 1 102 ? 15.22923 28.14751 8.71852 1.000 88.50889 417 LEU D N 1
ATOM 2652 C CA . LEU D 1 102 ? 15.75377 28.14625 10.08138 1.000 81.36484 417 LEU D CA 1
ATOM 2653 C C . LEU D 1 102 ? 14.63405 28.21658 11.11019 1.000 77.66032 417 LEU D C 1
ATOM 2654 O O . LEU D 1 102 ? 14.76903 27.67839 12.21521 1.000 76.86038 417 LEU D O 1
ATOM 2659 N N . TYR D 1 103 ? 13.52356 28.87108 10.76728 1.000 78.91618 418 TYR D N 1
ATOM 2660 C CA . TYR D 1 103 ? 12.39586 28.94548 11.68921 1.000 89.41025 418 TYR D CA 1
ATOM 2661 C C . TYR D 1 103 ? 11.70429 27.59441 11.82194 1.000 98.31054 418 TYR D C 1
ATOM 2662 O O . TYR D 1 103 ? 11.26776 27.21778 12.91560 1.000 110.85118 418 TYR D O 1
ATOM 2671 N N . SER D 1 104 ? 11.60364 26.84777 10.72088 1.000 92.59896 419 SER D N 1
ATOM 2672 C CA . SER D 1 104 ? 10.90319 25.56798 10.75227 1.000 83.51275 419 SER D CA 1
ATOM 2673 C C . SER D 1 104 ? 11.73099 24.50143 11.45849 1.000 79.64334 419 SER D C 1
ATOM 2674 O O . SER D 1 104 ? 11.21232 23.74561 12.28857 1.000 75.68935 419 SER D O 1
ATOM 2677 N N . LEU D 1 105 ? 13.02408 24.42585 11.13950 1.000 83.98246 420 LEU D N 1
ATOM 2678 C CA . LEU D 1 105 ? 13.86093 23.35946 11.67967 1.000 97.31950 420 LEU D CA 1
ATOM 2679 C C . LEU D 1 105 ? 14.10637 23.53583 13.17289 1.000 94.74897 420 LEU D C 1
ATOM 2680 O O . LEU D 1 105 ? 14.08241 22.55861 13.93009 1.000 92.15778 420 LEU D O 1
ATOM 2685 N N . LEU D 1 106 ? 14.34372 24.76874 13.61635 1.000 95.48952 421 LEU D N 1
ATOM 2686 C CA . LEU D 1 106 ? 14.80286 25.00486 14.97809 1.000 93.99906 421 LEU D CA 1
ATOM 2687 C C . LEU D 1 106 ? 13.67473 25.25143 15.96977 1.000 88.36522 421 LEU D C 1
ATOM 2688 O O . LEU D 1 106 ? 13.90368 25.14775 17.18006 1.000 82.78591 421 LEU D O 1
ATOM 2693 N N . ILE D 1 107 ? 12.47367 25.56911 15.50075 1.000 90.34288 422 ILE D N 1
ATOM 2694 C CA . ILE D 1 107 ? 11.36473 25.83295 16.40796 1.000 97.23093 422 ILE D CA 1
ATOM 2695 C C . ILE D 1 107 ? 10.37036 24.68006 16.38413 1.000 112.33599 422 ILE D C 1
ATOM 2696 O O . ILE D 1 107 ? 10.02903 24.11794 17.42525 1.000 119.33474 422 ILE D O 1
ATOM 2702 N N . SER E 1 19 ? 8.17484 -39.16691 26.49564 1.000 114.93512 334 SER E N 1
ATOM 2703 C CA . SER E 1 19 ? 8.26268 -37.99656 25.63176 1.000 113.26107 334 SER E CA 1
ATOM 2704 C C . SER E 1 19 ? 8.59244 -36.73430 26.42501 1.000 118.03861 334 SER E C 1
ATOM 2705 O O . SER E 1 19 ? 8.96440 -35.71099 25.84553 1.000 121.13750 334 SER E O 1
ATOM 2708 N N . HIS E 1 20 ? 8.45611 -36.81080 27.74873 1.000 114.86773 335 HIS E N 1
ATOM 2709 C CA . HIS E 1 20 ? 8.72242 -35.69316 28.64419 1.000 112.28557 335 HIS E CA 1
ATOM 2710 C C . HIS E 1 20 ? 9.69052 -36.13740 29.73497 1.000 126.21917 335 HIS E C 1
ATOM 2711 O O . HIS E 1 20 ? 10.01592 -37.32200 29.86557 1.000 143.30695 335 HIS E O 1
ATOM 2713 N N . GLU E 1 21 ? 10.16313 -35.16599 30.51578 1.000 121.98129 336 GLU E N 1
ATOM 2714 C CA . GLU E 1 21 ? 11.12664 -35.45825 31.56881 1.000 114.20499 336 GLU E CA 1
ATOM 2715 C C . GLU E 1 21 ? 10.47934 -36.29268 32.66746 1.000 108.66082 336 GLU E C 1
ATOM 2716 O O . GLU E 1 21 ? 9.27294 -36.21137 32.91369 1.000 109.58746 336 GLU E O 1
ATOM 2718 N N . MET E 1 22 ? 11.29577 -37.11966 33.31821 1.000 106.65437 337 MET E N 1
ATOM 2719 C CA . MET E 1 22 ? 10.84050 -37.93615 34.43371 1.000 111.52062 337 MET E CA 1
ATOM 2720 C C . MET E 1 22 ? 11.19340 -37.33877 35.78946 1.000 107.73127 337 MET E C 1
ATOM 2721 O O . MET E 1 22 ? 10.71273 -37.83602 36.81472 1.000 109.13992 337 MET E O 1
ATOM 2723 N N . LYS E 1 23 ? 12.00168 -36.28414 35.81738 1.000 101.69492 338 LYS E N 1
ATOM 2724 C CA . LYS E 1 23 ? 12.41241 -35.62469 37.04926 1.000 95.23119 338 LYS E CA 1
ATOM 2725 C C . LYS E 1 23 ? 11.74538 -34.25830 37.11697 1.000 92.10252 338 LYS E C 1
ATOM 2726 O O . LYS E 1 23 ? 11.87956 -33.45036 36.19126 1.000 98.27255 338 LYS E O 1
ATOM 2732 N N . HIS E 1 24 ? 11.03180 -34.00406 38.20981 1.000 82.87433 339 HIS E N 1
ATOM 2733 C CA . HIS E 1 24 ? 10.27363 -32.77412 38.38224 1.000 74.97604 339 HIS E CA 1
ATOM 2734 C C . HIS E 1 24 ? 10.57441 -32.19492 39.75385 1.000 71.40762 339 HIS E C 1
ATOM 2735 O O . HIS E 1 24 ? 10.48815 -32.90088 40.76334 1.000 79.05119 339 HIS E O 1
ATOM 2742 N N . TYR E 1 25 ? 10.91041 -30.91043 39.78691 1.000 63.33474 340 TYR E N 1
ATOM 2743 C CA . TYR E 1 25 ? 11.38570 -30.24607 40.99158 1.000 55.51266 340 TYR E CA 1
ATOM 2744 C C . TYR E 1 25 ? 10.35225 -29.23895 41.47687 1.000 52.26834 340 TYR E C 1
ATOM 2745 O O . TYR E 1 25 ? 9.78548 -28.48761 40.67683 1.000 55.87189 340 TYR E O 1
ATOM 2754 N N . PHE E 1 26 ? 10.11761 -29.22138 42.78612 1.000 53.10821 341 PHE E N 1
ATOM 2755 C CA . PHE E 1 26 ? 9.18321 -28.29468 43.40571 1.000 53.28195 341 PHE E CA 1
ATOM 2756 C C . PHE E 1 26 ? 9.87381 -27.55955 44.54479 1.000 50.37980 341 PHE E C 1
ATOM 2757 O O . PHE E 1 26 ? 10.80916 -28.07705 45.16026 1.000 53.53553 341 PHE E O 1
ATOM 2765 N N . ILE E 1 27 ? 9.40322 -26.34684 44.82293 1.000 50.19039 342 ILE E N 1
ATOM 2766 C CA . ILE E 1 27 ? 9.82690 -25.58363 45.99183 1.000 67.61225 342 ILE E CA 1
ATOM 2767 C C . ILE E 1 27 ? 8.68360 -25.59976 46.99321 1.000 69.61959 342 ILE E C 1
ATOM 2768 O O . ILE E 1 27 ? 7.61355 -25.03490 46.73322 1.000 76.53097 342 ILE E O 1
ATOM 2773 N N . LEU E 1 28 ? 8.91037 -26.23501 48.13898 1.000 68.52986 343 LEU E N 1
ATOM 2774 C CA . LEU E 1 28 ? 7.88294 -26.41023 49.15182 1.000 62.22817 343 LEU E CA 1
ATOM 2775 C C . LEU E 1 28 ? 8.30245 -25.73580 50.44858 1.000 73.21757 343 LEU E C 1
ATOM 2776 O O . LEU E 1 28 ? 9.48780 -25.69581 50.79183 1.000 78.05891 343 LEU E O 1
ATOM 2781 N N . ASN E 1 29 ? 7.31477 -25.20878 51.16972 1.000 74.36150 344 ASN E N 1
ATOM 2782 C CA . ASN E 1 29 ? 7.53631 -24.67000 52.50958 1.000 82.60832 344 ASN E CA 1
ATOM 2783 C C . ASN E 1 29 ? 7.15845 -25.77662 53.47976 1.000 83.76397 344 ASN E C 1
ATOM 2784 O O . ASN E 1 29 ? 5.99612 -25.94542 53.84099 1.000 84.61450 344 ASN E O 1
ATOM 2789 N N . PHE E 1 30 ? 8.15784 -26.55143 53.88869 1.000 78.55492 345 PHE E N 1
ATOM 2790 C CA . PHE E 1 30 ? 7.89265 -27.79550 54.59111 1.000 75.17135 345 PHE E CA 1
ATOM 2791 C C . PHE E 1 30 ? 7.36494 -27.51170 55.99596 1.000 76.68366 345 PHE E C 1
ATOM 2792 O O . PHE E 1 30 ? 7.81445 -26.56792 56.65178 1.000 73.60353 345 PHE E O 1
ATOM 2800 N N . PRO E 1 31 ? 6.40891 -28.29724 56.48109 1.000 84.77853 346 PRO E N 1
ATOM 2801 C CA . PRO E 1 31 ? 5.81622 -28.00881 57.78795 1.000 91.29389 346 PRO E CA 1
ATOM 2802 C C . PRO E 1 31 ? 6.66061 -28.55881 58.92262 1.000 92.36878 346 PRO E C 1
ATOM 2803 O O . PRO E 1 31 ? 7.37701 -29.55097 58.77236 1.000 88.10071 346 PRO E O 1
ATOM 2807 N N . GLN E 1 32 ? 6.58150 -27.87679 60.06797 1.000 99.67160 347 GLN E N 1
ATOM 2808 C CA . GLN E 1 32 ? 7.20364 -28.35598 61.29703 1.000 113.07348 347 GLN E CA 1
ATOM 2809 C C . GLN E 1 32 ? 6.41771 -29.49429 61.93784 1.000 100.39088 347 GLN E C 1
ATOM 2810 O O . GLN E 1 32 ? 6.84003 -30.01695 62.97617 1.000 102.79458 347 GLN E O 1
ATOM 2816 N N . ARG E 1 33 ? 5.29623 -29.88619 61.34180 1.000 80.46698 348 ARG E N 1
ATOM 2817 C CA . ARG E 1 33 ? 4.51008 -30.99294 61.86381 1.000 73.08782 348 ARG E CA 1
ATOM 2818 C C . ARG E 1 33 ? 5.35837 -32.25959 61.90247 1.000 82.68186 348 ARG E C 1
ATOM 2819 O O . ARG E 1 33 ? 6.03280 -32.57793 60.91287 1.000 83.49450 348 ARG E O 1
ATOM 2827 N N . PRO E 1 34 ? 5.36887 -32.99300 63.01380 1.000 97.97551 349 PRO E N 1
ATOM 2828 C CA . PRO E 1 34 ? 6.13807 -34.24066 63.06160 1.000 99.30552 349 PRO E CA 1
ATOM 2829 C C . PRO E 1 34 ? 5.58842 -35.25993 62.07617 1.000 96.59091 349 PRO E C 1
ATOM 2830 O O . PRO E 1 34 ? 4.37790 -35.36257 61.86853 1.000 102.40648 349 PRO E O 1
ATOM 2834 N N . GLY E 1 35 ? 6.49555 -36.01714 61.46542 1.000 90.08653 350 GLY E N 1
ATOM 2835 C CA . GLY E 1 35 ? 6.08822 -37.01573 60.49859 1.000 89.99615 350 GLY E CA 1
ATOM 2836 C C . GLY E 1 35 ? 5.58393 -36.45720 59.18956 1.000 85.25412 350 GLY E C 1
ATOM 2837 O O . GLY E 1 35 ? 4.94124 -37.18154 58.42454 1.000 91.37701 350 GLY E O 1
ATOM 2838 N N . ALA E 1 36 ? 5.85482 -35.17959 58.90987 1.000 71.99613 351 ALA E N 1
ATOM 2839 C CA . ALA E 1 36 ? 5.42719 -34.58975 57.64609 1.000 61.16573 351 ALA E CA 1
ATOM 2840 C C . ALA E 1 36 ? 6.16020 -35.21984 56.47015 1.000 58.39859 351 ALA E C 1
ATOM 2841 O O . ALA E 1 36 ? 5.57461 -35.41819 55.39928 1.000 63.62093 351 ALA E O 1
ATOM 2843 N N . LEU E 1 37 ? 7.44317 -35.53883 56.65026 1.000 53.73396 352 LEU E N 1
ATOM 2844 C CA . LEU E 1 37 ? 8.18174 -36.23701 55.60530 1.000 52.33437 352 LEU E CA 1
ATOM 2845 C C . LEU E 1 37 ? 7.61718 -37.63317 55.38046 1.000 60.54414 352 LEU E C 1
ATOM 2846 O O . LEU E 1 37 ? 7.59383 -38.12750 54.24761 1.000 64.35046 352 LEU E O 1
ATOM 2851 N N . ARG E 1 38 ? 7.15066 -38.28194 56.44956 1.000 67.59467 353 ARG E N 1
ATOM 2852 C CA . ARG E 1 38 ? 6.52190 -39.59060 56.30634 1.000 73.36059 353 ARG E CA 1
ATOM 2853 C C . ARG E 1 38 ? 5.23861 -39.49154 55.49210 1.000 80.59489 353 ARG E C 1
ATOM 2854 O O . ARG E 1 38 ? 4.97359 -40.32965 54.62225 1.000 97.52200 353 ARG E O 1
ATOM 2862 N N . GLU E 1 39 ? 4.42694 -38.46644 55.76331 1.000 71.03569 354 GLU E N 1
ATOM 2863 C CA . GLU E 1 39 ? 3.20171 -38.26954 54.99627 1.000 64.43500 354 GLU E CA 1
ATOM 2864 C C . GLU E 1 39 ? 3.51127 -37.98574 53.53405 1.000 66.18331 354 GLU E C 1
ATOM 2865 O O . GLU E 1 39 ? 2.87059 -38.54127 52.63478 1.000 68.37997 354 GLU E O 1
ATOM 2871 N N . PHE E 1 40 ? 4.49423 -37.12232 53.27777 1.000 60.08992 355 PHE E N 1
ATOM 2872 C CA . PHE E 1 40 ? 4.86448 -36.81278 51.90227 1.000 60.13687 355 PHE E CA 1
ATOM 2873 C C . PHE E 1 40 ? 5.40431 -38.04425 51.18687 1.000 63.04701 355 PHE E C 1
ATOM 2874 O O . PHE E 1 40 ? 5.18455 -38.21988 49.98266 1.000 66.55161 355 PHE E O 1
ATOM 2882 N N . VAL E 1 41 ? 6.11305 -38.90887 51.91337 1.000 61.89020 356 VAL E N 1
ATOM 2883 C CA . VAL E 1 41 ? 6.71207 -40.08552 51.29385 1.000 63.78899 356 VAL E CA 1
ATOM 2884 C C . VAL E 1 41 ? 5.64390 -41.11580 50.94671 1.000 66.53696 356 VAL E C 1
ATOM 2885 O O . VAL E 1 41 ? 5.67159 -41.71867 49.86679 1.000 68.43151 356 VAL E O 1
ATOM 2889 N N . ASN E 1 42 ? 4.67540 -41.32009 51.83948 1.000 63.33254 357 ASN E N 1
ATOM 2890 C CA . ASN E 1 42 ? 3.70314 -42.39218 51.67532 1.000 68.71341 357 ASN E CA 1
ATOM 2891 C C . ASN E 1 42 ? 2.36488 -41.93906 51.10797 1.000 68.95673 357 ASN E C 1
ATOM 2892 O O . ASN E 1 42 ? 1.60068 -42.78542 50.63208 1.000 78.83015 357 ASN E O 1
ATOM 2897 N N . ASP E 1 43 ? 2.05700 -40.64500 51.14027 1.000 61.79850 358 ASP E N 1
ATOM 2898 C CA . ASP E 1 43 ? 0.76294 -40.16250 50.67575 1.000 67.19014 358 ASP E CA 1
ATOM 2899 C C . ASP E 1 43 ? 0.84074 -39.21443 49.49081 1.000 68.58906 358 ASP E C 1
ATOM 2900 O O . ASP E 1 43 ? -0.08713 -39.19413 48.67934 1.000 75.52337 358 ASP E O 1
ATOM 2905 N N . VAL E 1 44 ? 1.90574 -38.43165 49.36742 1.000 64.72382 359 VAL E N 1
ATOM 2906 C CA . VAL E 1 44 ? 2.06259 -37.49545 48.26073 1.000 60.72265 359 VAL E CA 1
ATOM 2907 C C . VAL E 1 44 ? 2.85238 -38.11386 47.11654 1.000 62.00830 359 VAL E C 1
ATOM 2908 O O . VAL E 1 44 ? 2.45191 -38.02538 45.95583 1.000 66.66056 359 VAL E O 1
ATOM 2912 N N . LEU E 1 45 ? 3.98116 -38.74360 47.42630 1.000 58.78631 360 LEU E N 1
ATOM 2913 C CA . LEU E 1 45 ? 4.73993 -39.44840 46.40633 1.000 59.23173 360 LEU E CA 1
ATOM 2914 C C . LEU E 1 45 ? 3.97105 -40.66809 45.91812 1.000 68.68114 360 LEU E C 1
ATOM 2915 O O . LEU E 1 45 ? 3.22569 -41.30404 46.66805 1.000 67.13311 360 LEU E O 1
ATOM 2920 N N . GLY E 1 46 ? 4.15998 -40.99239 44.64379 1.000 74.75835 361 GLY E N 1
ATOM 2921 C CA . GLY E 1 46 ? 3.57886 -42.18335 44.07846 1.000 76.91311 361 GLY E CA 1
ATOM 2922 C C . GLY E 1 46 ? 4.18787 -43.42632 44.69069 1.000 78.67259 361 GLY E C 1
ATOM 2923 O O . GLY E 1 46 ? 5.25031 -43.37868 45.31963 1.000 78.29900 361 GLY E O 1
ATOM 2924 N N . PRO E 1 47 ? 3.52243 -44.57034 44.52020 1.000 84.91846 362 PRO E N 1
ATOM 2925 C CA . PRO E 1 47 ? 4.07435 -45.81714 45.07287 1.000 87.01870 362 PRO E CA 1
ATOM 2926 C C . PRO E 1 47 ? 5.41560 -46.18654 44.47046 1.000 92.60794 362 PRO E C 1
ATOM 2927 O O . PRO E 1 47 ? 6.21525 -46.87078 45.12105 1.000 96.08161 362 PRO E O 1
ATOM 2931 N N . GLN E 1 48 ? 5.68881 -45.74381 43.24477 1.000 98.18849 363 GLN E N 1
ATOM 2932 C CA . GLN E 1 48 ? 6.96454 -45.98287 42.59233 1.000 103.07561 363 GLN E CA 1
ATOM 2933 C C . GLN E 1 48 ? 7.76671 -44.71011 42.36911 1.000 93.07773 363 GLN E C 1
ATOM 2934 O O . GLN E 1 48 ? 8.92315 -44.79413 41.94100 1.000 98.82706 363 GLN E O 1
ATOM 2940 N N . ASP E 1 49 ? 7.18720 -43.54417 42.64261 1.000 77.83586 364 ASP E N 1
ATOM 2941 C CA . ASP E 1 49 ? 7.91524 -42.29071 42.51900 1.000 62.54054 364 ASP E CA 1
ATOM 2942 C C . ASP E 1 49 ? 9.02046 -42.21541 43.56513 1.000 54.04193 364 ASP E C 1
ATOM 2943 O O . ASP E 1 49 ? 8.84306 -42.63461 44.71224 1.000 74.01575 364 ASP E O 1
ATOM 2948 N N . ASP E 1 50 ? 10.16790 -41.67464 43.16269 1.000 53.97185 365 ASP E N 1
ATOM 2949 C CA . ASP E 1 50 ? 11.35491 -41.62632 44.00307 1.000 66.92735 365 ASP E CA 1
ATOM 2950 C C . ASP E 1 50 ? 11.86596 -40.19450 44.08948 1.000 63.06309 365 ASP E C 1
ATOM 2951 O O . ASP E 1 50 ? 11.48408 -39.32338 43.30336 1.000 63.29170 365 ASP E O 1
ATOM 2956 N N . ILE E 1 51 ? 12.74467 -39.96051 45.06202 1.000 59.83806 366 ILE E N 1
ATOM 2957 C CA . ILE E 1 51 ? 13.29748 -38.63838 45.33308 1.000 63.48626 366 ILE E CA 1
ATOM 2958 C C . ILE E 1 51 ? 14.72010 -38.57257 44.80091 1.000 70.25240 366 ILE E C 1
ATOM 2959 O O . ILE E 1 51 ? 15.51513 -39.49954 45.00018 1.000 75.16473 366 ILE E O 1
ATOM 2964 N N . THR E 1 52 ? 15.04621 -37.47025 44.12372 1.000 79.57779 367 THR E N 1
ATOM 2965 C CA . THR E 1 52 ? 16.39556 -37.23110 43.63630 1.000 91.38465 367 THR E CA 1
ATOM 2966 C C . THR E 1 52 ? 17.07991 -36.03768 44.28472 1.000 94.97242 367 THR E C 1
ATOM 2967 O O . THR E 1 52 ? 18.31230 -35.95544 44.23405 1.000 97.24662 367 THR E O 1
ATOM 2971 N N . LYS E 1 53 ? 16.32976 -35.12139 44.89162 1.000 95.25857 368 LYS E N 1
ATOM 2972 C CA . LYS E 1 53 ? 16.90705 -33.91182 45.45617 1.000 93.39582 368 LYS E CA 1
ATOM 2973 C C . LYS E 1 53 ? 16.07110 -33.47833 46.64969 1.000 97.61851 368 LYS E C 1
ATOM 2974 O O . LYS E 1 53 ? 14.85122 -33.65903 46.65603 1.000 113.64732 368 LYS E O 1
ATOM 2980 N N . PHE E 1 54 ? 16.73730 -32.91504 47.65888 1.000 86.13437 369 PHE E N 1
ATOM 2981 C CA . PHE E 1 54 ? 16.04818 -32.39945 48.84634 1.000 72.27475 369 PHE E CA 1
ATOM 2982 C C . PHE E 1 54 ? 17.02245 -31.45227 49.54719 1.000 72.55808 369 PHE E C 1
ATOM 2983 O O . PHE E 1 54 ? 17.78466 -31.86818 50.42367 1.000 74.93460 369 PHE E O 1
ATOM 2991 N N . GLU E 1 55 ? 16.98972 -30.18231 49.15477 1.000 75.79036 370 GLU E N 1
ATOM 2992 C CA . GLU E 1 55 ? 17.90288 -29.16951 49.66086 1.000 84.49104 370 GLU E CA 1
ATOM 2993 C C . GLU E 1 55 ? 17.12671 -28.09358 50.40660 1.000 84.79518 370 GLU E C 1
ATOM 2994 O O . GLU E 1 55 ? 16.05075 -27.67392 49.97044 1.000 86.85454 370 GLU E O 1
ATOM 3000 N N . TYR E 1 56 ? 17.67603 -27.65637 51.53588 1.000 89.08018 371 TYR E N 1
ATOM 3001 C CA . TYR E 1 56 ? 17.12213 -26.54211 52.29471 1.000 99.04346 371 TYR E CA 1
ATOM 3002 C C . TYR E 1 56 ? 17.72152 -25.23095 51.80817 1.000 95.88216 371 TYR E C 1
ATOM 3003 O O . TYR E 1 56 ? 18.91563 -25.15453 51.50375 1.000 107.55093 371 TYR E O 1
ATOM 3012 N N . LEU E 1 57 ? 16.88557 -24.19364 51.75327 1.000 86.53395 372 LEU E N 1
ATOM 3013 C CA . LEU E 1 57 ? 17.28145 -22.89392 51.22494 1.000 87.44946 372 LEU E CA 1
ATOM 3014 C C . LEU E 1 57 ? 17.26678 -21.80461 52.28900 1.000 84.88094 372 LEU E C 1
ATOM 3015 O O . LEU E 1 57 ? 18.30667 -21.20358 52.57047 1.000 90.18444 372 LEU E O 1
ATOM 3020 N N . LYS E 1 58 ? 16.11388 -21.52339 52.89240 1.000 83.80612 373 LYS E N 1
ATOM 3021 C CA . LYS E 1 58 ? 15.98671 -20.45621 53.87476 1.000 88.70198 373 LYS E CA 1
ATOM 3022 C C . LYS E 1 58 ? 15.43305 -20.99937 55.18494 1.000 98.99504 373 LYS E C 1
ATOM 3023 O O . LYS E 1 58 ? 14.48200 -21.78645 55.19000 1.000 97.77879 373 LYS E O 1
ATOM 3025 N N . LYS E 1 59 ? 16.02371 -20.55911 56.29349 1.000 107.38146 374 LYS E N 1
ATOM 3026 C CA . LYS E 1 59 ? 15.55894 -20.92362 57.62539 1.000 114.65129 374 LYS E CA 1
ATOM 3027 C C . LYS E 1 59 ? 15.98475 -19.82868 58.59605 1.000 132.96666 374 LYS E C 1
ATOM 3028 O O . LYS E 1 59 ? 16.67442 -18.87542 58.22229 1.000 151.92925 374 LYS E O 1
ATOM 3030 N N . SER E 1 60 ? 15.56319 -19.98034 59.85106 1.000 128.64490 375 SER E N 1
ATOM 3031 C CA . SER E 1 60 ? 15.83921 -19.00120 60.90394 1.000 116.75946 375 SER E CA 1
ATOM 3032 C C . SER E 1 60 ? 15.30834 -17.62338 60.51877 1.000 104.59108 375 SER E C 1
ATOM 3033 O O . SER E 1 60 ? 14.11379 -17.35068 60.63855 1.000 95.02352 375 SER E O 1
ATOM 3036 N N . GLY E 1 65 ? 10.75879 -23.42548 56.96346 1.000 116.35973 380 GLY E N 1
ATOM 3037 C CA . GLY E 1 65 ? 11.85191 -23.49513 56.00944 1.000 111.64668 380 GLY E CA 1
ATOM 3038 C C . GLY E 1 65 ? 11.44230 -23.92768 54.61460 1.000 104.44910 380 GLY E C 1
ATOM 3039 O O . GLY E 1 65 ? 10.63718 -24.84510 54.44627 1.000 107.80812 380 GLY E O 1
ATOM 3040 N N . THR E 1 66 ? 12.00588 -23.26634 53.60712 1.000 95.29340 381 THR E N 1
ATOM 3041 C CA . THR E 1 66 ? 11.72906 -23.59119 52.21494 1.000 88.08964 381 THR E CA 1
ATOM 3042 C C . THR E 1 66 ? 12.70470 -24.64860 51.72103 1.000 73.64435 381 THR E C 1
ATOM 3043 O O . THR E 1 66 ? 13.90621 -24.57601 51.98998 1.000 76.29319 381 THR E O 1
ATOM 3047 N N . VAL E 1 67 ? 12.17823 -25.63135 50.99643 1.000 62.55816 382 VAL E N 1
ATOM 3048 C CA . VAL E 1 67 ? 12.96999 -26.74898 50.50647 1.000 62.09212 382 VAL E CA 1
ATOM 3049 C C . VAL E 1 67 ? 12.81350 -26.85881 48.99882 1.000 61.80606 382 VAL E C 1
ATOM 3050 O O . VAL E 1 67 ? 11.78656 -26.47839 48.42763 1.000 63.26722 382 VAL E O 1
ATOM 3054 N N . ILE E 1 68 ? 13.85614 -27.37571 48.35700 1.000 59.87153 383 ILE E N 1
ATOM 3055 C CA . ILE E 1 68 ? 13.84914 -27.70159 46.93758 1.000 66.58293 383 ILE E CA 1
ATOM 3056 C C . ILE E 1 68 ? 13.93087 -29.21468 46.82915 1.000 69.16947 383 ILE E C 1
ATOM 3057 O O . ILE E 1 68 ? 14.91088 -29.82097 47.27939 1.000 78.71669 383 ILE E O 1
ATOM 3062 N N . ILE E 1 69 ? 12.91519 -29.82788 46.22970 1.000 63.00473 384 ILE E N 1
ATOM 3063 C CA . ILE E 1 69 ? 12.80783 -31.27985 46.18919 1.000 64.94251 384 ILE E CA 1
ATOM 3064 C C . ILE E 1 69 ? 12.57879 -31.72270 44.75182 1.000 67.76400 384 ILE E C 1
ATOM 3065 O O . ILE E 1 69 ? 11.77269 -31.12328 44.03209 1.000 66.00306 384 ILE E O 1
ATOM 3070 N N . GLY E 1 70 ? 13.29883 -32.76033 44.33424 1.000 67.54474 385 GLY E N 1
ATOM 3071 C CA . GLY E 1 70 ? 13.15624 -33.33553 43.00842 1.000 56.29960 385 GLY E CA 1
ATOM 3072 C C . GLY E 1 70 ? 12.63812 -34.76049 43.10166 1.000 54.34201 385 GLY E C 1
ATOM 3073 O O . GLY E 1 70 ? 13.14859 -35.56637 43.88175 1.000 54.42562 385 GLY E O 1
ATOM 3074 N N . ILE E 1 71 ? 11.62247 -35.05406 42.29405 1.000 52.14530 386 ILE E N 1
ATOM 3075 C CA . ILE E 1 71 ? 10.90790 -36.32275 42.34396 1.000 61.83435 386 ILE E CA 1
ATOM 3076 C C . ILE E 1 71 ? 10.99784 -36.98769 40.97943 1.000 64.64698 386 ILE E C 1
ATOM 3077 O O . ILE E 1 71 ? 10.76998 -36.33956 39.95167 1.000 75.30408 386 ILE E O 1
ATOM 3082 N N . GLN E 1 72 ? 11.33102 -38.27498 40.97250 1.000 63.70040 387 GLN E N 1
ATOM 3083 C CA . GLN E 1 72 ? 11.38412 -39.07631 39.75731 1.000 67.31950 387 GLN E CA 1
ATOM 3084 C C . GLN E 1 72 ? 10.16068 -39.98095 39.70851 1.000 71.36007 387 GLN E C 1
ATOM 3085 O O . GLN E 1 72 ? 9.97923 -40.83055 40.58634 1.000 75.64768 387 GLN E O 1
ATOM 3091 N N . LEU E 1 73 ? 9.33221 -39.80362 38.68476 1.000 74.17967 388 LEU E N 1
ATOM 3092 C CA . LEU E 1 73 ? 8.12460 -40.59736 38.50979 1.000 95.88200 388 LEU E CA 1
ATOM 3093 C C . LEU E 1 73 ? 8.35039 -41.66429 37.44829 1.000 116.75512 388 LEU E C 1
ATOM 3094 O O . LEU E 1 73 ? 9.06915 -41.44308 36.46989 1.000 123.49000 388 LEU E O 1
ATOM 3099 N N . LYS E 1 74 ? 7.72711 -42.82534 37.64784 1.000 127.97470 389 LYS E N 1
ATOM 3100 C CA . LYS E 1 74 ? 7.90004 -43.92456 36.70432 1.000 120.71509 389 LYS E CA 1
ATOM 3101 C C . LYS E 1 74 ? 7.13736 -43.67555 35.41030 1.000 114.99690 389 LYS E C 1
ATOM 3102 O O . LYS E 1 74 ? 7.64000 -43.97524 34.32145 1.000 132.17566 389 LYS E O 1
ATOM 3108 N N . ASP E 1 75 ? 5.92546 -43.13835 35.50476 1.000 95.45781 390 ASP E N 1
ATOM 3109 C CA . ASP E 1 75 ? 5.10097 -42.85380 34.34075 1.000 85.42404 390 ASP E CA 1
ATOM 3110 C C . ASP E 1 75 ? 4.74101 -41.37794 34.35135 1.000 82.13202 390 ASP E C 1
ATOM 3111 O O . ASP E 1 75 ? 4.24745 -40.86264 35.35971 1.000 88.63061 390 ASP E O 1
ATOM 3116 N N . HIS E 1 76 ? 4.99776 -40.70180 33.23114 1.000 76.02506 391 HIS E N 1
ATOM 3117 C CA . HIS E 1 76 ? 4.66006 -39.28926 33.11883 1.000 74.13086 391 HIS E CA 1
ATOM 3118 C C . HIS E 1 76 ? 3.16256 -39.04554 33.24795 1.000 77.67708 391 HIS E C 1
ATOM 3119 O O . HIS E 1 76 ? 2.75333 -37.93682 33.61033 1.000 81.60058 391 HIS E O 1
ATOM 3126 N N . ASP E 1 77 ? 2.33772 -40.05827 32.97283 1.000 77.08444 392 ASP E N 1
ATOM 3127 C CA . ASP E 1 77 ? 0.89693 -39.93362 33.15361 1.000 82.47209 392 ASP E CA 1
ATOM 3128 C C . ASP E 1 77 ? 0.50441 -39.71047 34.60790 1.000 86.15511 392 ASP E C 1
ATOM 3129 O O . ASP E 1 77 ? -0.64732 -39.34743 34.87123 1.000 99.06184 392 ASP E O 1
ATOM 3134 N N . ASP E 1 78 ? 1.42253 -39.91787 35.55030 1.000 79.67206 393 ASP E N 1
ATOM 3135 C CA . ASP E 1 78 ? 1.16860 -39.68657 36.96469 1.000 79.59957 393 ASP E CA 1
ATOM 3136 C C . ASP E 1 78 ? 1.71965 -38.35569 37.45571 1.000 73.44384 393 ASP E C 1
ATOM 3137 O O . ASP E 1 78 ? 1.64051 -38.07405 38.65543 1.000 72.88648 393 ASP E O 1
ATOM 3142 N N . LEU E 1 79 ? 2.28029 -37.53564 36.56391 1.000 68.32859 394 LEU E N 1
ATOM 3143 C CA . LEU E 1 79 ? 2.78574 -36.23153 36.97879 1.000 66.21743 394 LEU E CA 1
ATOM 3144 C C . LEU E 1 79 ? 1.65124 -35.31470 37.41909 1.000 77.19907 394 LEU E C 1
ATOM 3145 O O . LEU E 1 79 ? 1.76511 -34.62342 38.43809 1.000 86.86228 394 LEU E O 1
ATOM 3150 N N . ILE E 1 80 ? 0.54975 -35.29427 36.66322 1.000 80.52471 395 ILE E N 1
ATOM 3151 C CA . ILE E 1 80 ? -0.59675 -34.46866 37.03268 1.000 87.64281 395 ILE E CA 1
ATOM 3152 C C . ILE E 1 80 ? -1.14938 -34.90428 38.38116 1.000 99.08002 395 ILE E C 1
ATOM 3153 O O . ILE E 1 80 ? -1.63518 -34.07964 39.16425 1.000 119.36917 395 ILE E O 1
ATOM 3158 N N . GLN E 1 81 ? -1.07395 -36.20082 38.67713 1.000 92.41039 396 GLN E N 1
ATOM 3159 C CA . GLN E 1 81 ? -1.55604 -36.73156 39.94621 1.000 92.55275 396 GLN E CA 1
ATOM 3160 C C . GLN E 1 81 ? -0.60149 -36.40678 41.08726 1.000 86.20282 396 GLN E C 1
ATOM 3161 O O . GLN E 1 81 ? -1.04134 -36.15234 42.21508 1.000 88.74900 396 GLN E O 1
ATOM 3167 N N . LEU E 1 82 ? 0.70527 -36.42088 40.81642 1.000 79.48114 397 LEU E N 1
ATOM 3168 C CA . LEU E 1 82 ? 1.66760 -36.05709 41.84886 1.000 75.40583 397 LEU E CA 1
ATOM 3169 C C . LEU E 1 82 ? 1.53960 -34.58668 42.21974 1.000 70.81470 397 LEU E C 1
ATOM 3170 O O . LEU E 1 82 ? 1.65736 -34.22138 43.39522 1.000 70.89332 397 LEU E O 1
ATOM 3175 N N . LYS E 1 83 ? 1.28685 -33.72910 41.22909 1.000 71.93689 398 LYS E N 1
ATOM 3176 C CA . LYS E 1 83 ? 1.20328 -32.29613 41.48923 1.000 76.24167 398 LYS E CA 1
ATOM 3177 C C . LYS E 1 83 ? 0.02916 -31.96577 42.40114 1.000 88.50352 398 LYS E C 1
ATOM 3178 O O . LYS E 1 83 ? 0.17996 -31.22451 43.37897 1.000 102.58498 398 LYS E O 1
ATOM 3184 N N . GLN E 1 84 ? -1.15475 -32.50340 42.09551 1.000 78.31530 399 GLN E N 1
ATOM 3185 C CA . GLN E 1 84 ? -2.32761 -32.17718 42.89964 1.000 76.66747 399 GLN E CA 1
ATOM 3186 C C . GLN E 1 84 ? -2.18712 -32.68784 44.32742 1.000 70.69866 399 GLN E C 1
ATOM 3187 O O . GLN E 1 84 ? -2.75649 -32.10040 45.25402 1.000 82.93831 399 GLN E O 1
ATOM 3193 N N . ARG E 1 85 ? -1.43192 -33.76971 44.52962 1.000 56.13227 400 ARG E N 1
ATOM 3194 C CA . ARG E 1 85 ? -1.15395 -34.21843 45.88927 1.000 56.42665 400 ARG E CA 1
ATOM 3195 C C . ARG E 1 85 ? -0.13525 -33.31052 46.56482 1.000 58.83240 400 ARG E C 1
ATOM 3196 O O . ARG E 1 85 ? -0.20607 -33.08332 47.77832 1.000 62.03771 400 ARG E O 1
ATOM 3204 N N . VAL E 1 86 ? 0.81978 -32.78284 45.79473 1.000 51.68344 401 VAL E N 1
ATOM 3205 C CA . VAL E 1 86 ? 1.74630 -31.79172 46.33437 1.000 51.33995 401 VAL E CA 1
ATOM 3206 C C . VAL E 1 86 ? 0.99625 -30.52277 46.71250 1.000 51.21533 401 VAL E C 1
ATOM 3207 O O . VAL E 1 86 ? 1.26495 -29.90854 47.75211 1.000 54.58023 401 VAL E O 1
ATOM 3211 N N . ASN E 1 87 ? 0.03782 -30.11397 45.87872 1.000 62.48891 402 ASN E N 1
ATOM 3212 C CA . ASN E 1 87 ? -0.74841 -28.92485 46.18625 1.000 51.29929 402 ASN E CA 1
ATOM 3213 C C . ASN E 1 87 ? -1.54578 -29.09724 47.47023 1.000 58.83673 402 ASN E C 1
ATOM 3214 O O . ASN E 1 87 ? -1.74694 -28.12883 48.21184 1.000 67.48403 402 ASN E O 1
ATOM 3219 N N . HIS E 1 88 ? -2.00008 -30.31757 47.75399 1.000 56.08748 403 HIS E N 1
ATOM 3220 C CA . HIS E 1 88 ? -2.70538 -30.56201 49.00515 1.000 58.72028 403 HIS E CA 1
ATOM 3221 C C . HIS E 1 88 ? -1.74081 -30.57245 50.18360 1.000 57.78393 403 HIS E C 1
ATOM 3222 O O . HIS E 1 88 ? -2.09164 -30.13260 51.28438 1.000 68.30980 403 HIS E O 1
ATOM 3229 N N . PHE E 1 89 ? -0.52080 -31.06902 49.97054 1.000 55.22229 404 PHE E N 1
ATOM 3230 C CA . PHE E 1 89 ? 0.48863 -31.04342 51.02300 1.000 54.20728 404 PHE E CA 1
ATOM 3231 C C . PHE E 1 89 ? 0.94882 -29.61740 51.30003 1.000 61.82388 404 PHE E C 1
ATOM 3232 O O . PHE E 1 89 ? 0.94064 -29.16240 52.44899 1.000 66.12649 404 PHE E O 1
ATOM 3240 N N . ASP E 1 90 ? 1.35987 -28.89795 50.25886 1.000 62.93496 405 ASP E N 1
ATOM 3241 C CA . ASP E 1 90 ? 1.78310 -27.50402 50.38009 1.000 64.55106 405 ASP E CA 1
ATOM 3242 C C . ASP E 1 90 ? 1.10050 -26.70008 49.28239 1.000 67.65155 405 ASP E C 1
ATOM 3243 O O . ASP E 1 90 ? 1.52429 -26.75124 48.11536 1.000 77.29717 405 ASP E O 1
ATOM 3248 N N . PRO E 1 91 ? 0.03762 -25.96432 49.61035 1.000 60.95388 406 PRO E N 1
ATOM 3249 C CA . PRO E 1 91 ? -0.60291 -25.10613 48.60153 1.000 58.80950 406 PRO E CA 1
ATOM 3250 C C . PRO E 1 91 ? 0.31986 -24.03794 48.04133 1.000 69.32136 406 PRO E C 1
ATOM 3251 O O . PRO E 1 91 ? 0.08124 -23.55630 46.92655 1.000 83.96214 406 PRO E O 1
ATOM 3255 N N . SER E 1 92 ? 1.36292 -23.65210 48.77658 1.000 65.59877 407 SER E N 1
ATOM 3256 C CA . SER E 1 92 ? 2.34926 -22.68816 48.31092 1.000 65.43254 407 SER E CA 1
ATOM 3257 C C . SER E 1 92 ? 3.44081 -23.32410 47.46418 1.000 68.85589 407 SER E C 1
ATOM 3258 O O . SER E 1 92 ? 4.51617 -22.72819 47.31642 1.000 72.45236 407 SER E O 1
ATOM 3261 N N . ASN E 1 93 ? 3.19229 -24.50979 46.91116 1.000 68.10582 408 ASN E N 1
ATOM 3262 C CA . ASN E 1 93 ? 4.19807 -25.18078 46.10027 1.000 61.48102 408 ASN E CA 1
ATOM 3263 C C . ASN E 1 93 ? 4.47749 -24.38366 44.83381 1.000 66.50156 408 ASN E C 1
ATOM 3264 O O . ASN E 1 93 ? 3.57781 -23.75975 44.26466 1.000 70.14065 408 ASN E O 1
ATOM 3269 N N . ILE E 1 94 ? 5.73457 -24.39911 44.39630 1.000 59.05419 409 ILE E N 1
ATOM 3270 C CA . ILE E 1 94 ? 6.16043 -23.67634 43.20483 1.000 54.64864 409 ILE E CA 1
ATOM 3271 C C . ILE E 1 94 ? 6.88194 -24.66495 42.29985 1.000 56.79049 409 ILE E C 1
ATOM 3272 O O . ILE E 1 94 ? 8.02049 -25.05878 42.58326 1.000 60.39866 409 ILE E O 1
ATOM 3277 N N . TYR E 1 95 ? 6.22090 -25.07439 41.22190 1.000 56.69115 410 TYR E N 1
ATOM 3278 C CA . TYR E 1 95 ? 6.82992 -25.96061 40.23601 1.000 54.14356 410 TYR E CA 1
ATOM 3279 C C . TYR E 1 95 ? 7.87635 -25.18353 39.44942 1.000 51.51745 410 TYR E C 1
ATOM 3280 O O . TYR E 1 95 ? 7.54058 -24.25634 38.70584 1.000 57.40482 410 TYR E O 1
ATOM 3289 N N . ILE E 1 96 ? 9.15055 -25.54920 39.60965 1.000 56.03448 411 ILE E N 1
ATOM 3290 C CA . ILE E 1 96 ? 10.21550 -24.78157 38.97160 1.000 62.45091 411 ILE E CA 1
ATOM 3291 C C . ILE E 1 96 ? 10.61770 -25.33757 37.61656 1.000 64.92819 411 ILE E C 1
ATOM 3292 O O . ILE E 1 96 ? 11.45001 -24.72434 36.93084 1.000 77.92649 411 ILE E O 1
ATOM 3297 N N . ASN E 1 97 ? 10.06749 -26.48070 37.20583 1.000 61.53189 412 ASN E N 1
ATOM 3298 C CA . ASN E 1 97 ? 10.25136 -26.88995 35.82089 1.000 61.28496 412 ASN E CA 1
ATOM 3299 C C . ASN E 1 97 ? 9.48508 -25.97144 34.88087 1.000 61.50620 412 ASN E C 1
ATOM 3300 O O . ASN E 1 97 ? 9.84672 -25.85065 33.70752 1.000 61.30590 412 ASN E O 1
ATOM 3305 N N . GLU E 1 98 ? 8.42814 -25.31715 35.36807 1.000 65.95977 413 GLU E N 1
ATOM 3306 C CA . GLU E 1 98 ? 7.73474 -24.34206 34.53396 1.000 68.54413 413 GLU E CA 1
ATOM 3307 C C . GLU E 1 98 ? 8.56071 -23.07389 34.37698 1.000 81.58512 413 GLU E C 1
ATOM 3308 O O . GLU E 1 98 ? 8.65923 -22.52150 33.27619 1.000 90.30591 413 GLU E O 1
ATOM 3314 N N . ASN E 1 99 ? 9.17021 -22.60612 35.46128 1.000 87.99277 414 ASN E N 1
ATOM 3315 C CA . ASN E 1 99 ? 9.90132 -21.34596 35.46283 1.000 95.13049 414 ASN E CA 1
ATOM 3316 C C . ASN E 1 99 ? 11.36967 -21.64241 35.18966 1.000 94.12490 414 ASN E C 1
ATOM 3317 O O . ASN E 1 99 ? 12.06358 -22.20748 36.04186 1.000 95.21993 414 ASN E O 1
ATOM 3322 N N . LYS E 1 100 ? 11.84747 -21.26491 34.00136 1.000 97.95178 415 LYS E N 1
ATOM 3323 C CA . LYS E 1 100 ? 13.21211 -21.63010 33.63773 1.000 105.74485 415 LYS E CA 1
ATOM 3324 C C . LYS E 1 100 ? 14.24366 -20.80507 34.39707 1.000 99.67878 415 LYS E C 1
ATOM 3325 O O . LYS E 1 100 ? 15.37253 -21.26415 34.59695 1.000 122.37967 415 LYS E O 1
ATOM 3331 N N . MET E 1 101 ? 13.87710 -19.59896 34.83198 1.000 76.05027 416 MET E N 1
ATOM 3332 C CA . MET E 1 101 ? 14.76827 -18.80780 35.67355 1.000 68.70078 416 MET E CA 1
ATOM 3333 C C . MET E 1 101 ? 15.11228 -19.55167 36.95775 1.000 73.02946 416 MET E C 1
ATOM 3334 O O . MET E 1 101 ? 16.28664 -19.67367 37.32208 1.000 80.15065 416 MET E O 1
ATOM 3339 N N . LEU E 1 102 ? 14.09544 -20.05122 37.66348 1.000 64.34189 417 LEU E N 1
ATOM 3340 C CA . LEU E 1 102 ? 14.35415 -20.83252 38.86829 1.000 56.72815 417 LEU E CA 1
ATOM 3341 C C . LEU E 1 102 ? 15.04411 -22.14905 38.53423 1.000 58.46921 417 LEU E C 1
ATOM 3342 O O . LEU E 1 102 ? 15.93912 -22.58934 39.26483 1.000 61.12423 417 LEU E O 1
ATOM 3347 N N . TYR E 1 103 ? 14.64875 -22.78773 37.43015 1.000 57.75932 418 TYR E N 1
ATOM 3348 C CA . TYR E 1 103 ? 15.26210 -24.05742 37.05187 1.000 64.58423 418 TYR E CA 1
ATOM 3349 C C . TYR E 1 103 ? 16.74714 -23.87938 36.76046 1.000 72.91367 418 TYR E C 1
ATOM 3350 O O . TYR E 1 103 ? 17.57687 -24.69346 37.18254 1.000 77.47871 418 TYR E O 1
ATOM 3359 N N . SER E 1 104 ? 17.10356 -22.80919 36.04594 1.000 80.53998 419 SER E N 1
ATOM 3360 C CA . SER E 1 104 ? 18.50774 -22.58227 35.72126 1.000 86.38552 419 SER E CA 1
ATOM 3361 C C . SER E 1 104 ? 19.30175 -22.16699 36.95413 1.000 91.51900 419 SER E C 1
ATOM 3362 O O . SER E 1 104 ? 20.42787 -22.63569 37.15971 1.000 95.81810 419 SER E O 1
ATOM 3365 N N . LEU E 1 105 ? 18.73083 -21.29794 37.79227 1.000 90.95614 420 LEU E N 1
ATOM 3366 C CA . LEU E 1 105 ? 19.47592 -20.79484 38.94288 1.000 91.20254 420 LEU E CA 1
ATOM 3367 C C . LEU E 1 105 ? 19.64446 -21.86380 40.01466 1.000 80.76568 420 LEU E C 1
ATOM 3368 O O . LEU E 1 105 ? 20.71952 -21.98909 40.61019 1.000 81.73143 420 LEU E O 1
ATOM 3373 N N . LEU E 1 106 ? 18.59737 -22.63915 40.27534 1.000 73.68454 421 LEU E N 1
ATOM 3374 C CA . LEU E 1 106 ? 18.60162 -23.59972 41.38467 1.000 70.54740 421 LEU E CA 1
ATOM 3375 C C . LEU E 1 106 ? 19.12616 -24.95940 40.93362 1.000 78.11430 421 LEU E C 1
ATOM 3376 O O . LEU E 1 106 ? 20.19880 -25.39018 41.36329 1.000 79.00621 421 LEU E O 1
ATOM 3381 N N . ILE E 1 107 ? 18.37911 -25.64275 40.07430 1.000 90.23555 422 ILE E N 1
ATOM 3382 C CA . ILE E 1 107 ? 18.73094 -26.99772 39.66555 1.000 95.59970 422 ILE E CA 1
ATOM 3383 C C . ILE E 1 107 ? 19.97101 -27.00774 38.78331 1.000 111.61039 422 ILE E C 1
ATOM 3384 O O . ILE E 1 107 ? 20.07898 -26.26337 37.80618 1.000 115.53352 422 ILE E O 1
ATOM 3390 N N . HIS F 1 20 ? 17.21320 -39.18399 78.37922 1.000 134.50099 335 HIS F N 1
ATOM 3391 C CA . HIS F 1 20 ? 16.50671 -37.94448 78.68082 1.000 136.63219 335 HIS F CA 1
ATOM 3392 C C . HIS F 1 20 ? 16.18655 -37.17065 77.41348 1.000 138.36068 335 HIS F C 1
ATOM 3393 O O . HIS F 1 20 ? 15.03965 -36.78936 77.18258 1.000 143.30370 335 HIS F O 1
ATOM 3395 N N . GLU F 1 21 ? 17.20879 -36.93331 76.59604 1.000 135.65514 336 GLU F N 1
ATOM 3396 C CA . GLU F 1 21 ? 17.01416 -36.18337 75.36357 1.000 130.83747 336 GLU F CA 1
ATOM 3397 C C . GLU F 1 21 ? 16.29673 -37.05110 74.33743 1.000 122.61684 336 GLU F C 1
ATOM 3398 O O . GLU F 1 21 ? 16.61254 -38.23481 74.18019 1.000 119.86854 336 GLU F O 1
ATOM 3404 N N . MET F 1 22 ? 15.31311 -36.46675 73.65425 1.000 113.87063 337 MET F N 1
ATOM 3405 C CA . MET F 1 22 ? 14.50615 -37.19684 72.68621 1.000 102.99700 337 MET F CA 1
ATOM 3406 C C . MET F 1 22 ? 14.95877 -36.98885 71.24789 1.000 95.06907 337 MET F C 1
ATOM 3407 O O . MET F 1 22 ? 14.51924 -37.73239 70.36394 1.000 98.16922 337 MET F O 1
ATOM 3412 N N . LYS F 1 23 ? 15.81881 -36.00872 70.99177 1.000 86.42768 338 LYS F N 1
ATOM 3413 C CA . LYS F 1 23 ? 16.32389 -35.74105 69.65235 1.000 82.54578 338 LYS F CA 1
ATOM 3414 C C . LYS F 1 23 ? 17.72489 -36.32408 69.52357 1.000 82.45305 338 LYS F C 1
ATOM 3415 O O . LYS F 1 23 ? 18.62070 -35.97720 70.30084 1.000 81.03530 338 LYS F O 1
ATOM 3421 N N . HIS F 1 24 ? 17.90854 -37.20294 68.54079 1.000 78.10013 339 HIS F N 1
ATOM 3422 C CA . HIS F 1 24 ? 19.17675 -37.87964 68.30772 1.000 82.55630 339 HIS F CA 1
ATOM 3423 C C . HIS F 1 24 ? 19.58325 -37.68428 66.85673 1.000 87.02115 339 HIS F C 1
ATOM 3424 O O . HIS F 1 24 ? 18.75811 -37.84286 65.95100 1.000 102.20640 339 HIS F O 1
ATOM 3431 N N . TYR F 1 25 ? 20.85308 -37.35756 66.63907 1.000 78.90093 340 TYR F N 1
ATOM 3432 C CA . TYR F 1 25 ? 21.34752 -36.96937 65.32785 1.000 75.73715 340 TYR F CA 1
ATOM 3433 C C . TYR F 1 25 ? 22.36792 -37.98131 64.82716 1.000 77.06706 340 TYR F C 1
ATOM 3434 O O . TYR F 1 25 ? 23.20587 -38.46466 65.59470 1.000 77.36451 340 TYR F O 1
ATOM 3443 N N . PHE F 1 26 ? 22.29669 -38.29052 63.53377 1.000 76.76386 341 PHE F N 1
ATOM 3444 C CA . PHE F 1 26 ? 23.17259 -39.26838 62.90528 1.000 82.23543 341 PHE F CA 1
ATOM 3445 C C . PHE F 1 26 ? 23.75074 -38.69533 61.62019 1.000 84.32750 341 PHE F C 1
ATOM 3446 O O . PHE F 1 26 ? 23.05581 -37.99793 60.87503 1.000 86.31743 341 PHE F O 1
ATOM 3454 N N . ILE F 1 27 ? 25.01938 -39.00032 61.36011 1.000 91.94150 342 ILE F N 1
ATOM 3455 C CA . ILE F 1 27 ? 25.65019 -38.72741 60.07316 1.000 101.07733 342 ILE F CA 1
ATOM 3456 C C . ILE F 1 27 ? 25.64463 -40.01810 59.26975 1.000 113.96072 342 ILE F C 1
ATOM 3457 O O . ILE F 1 27 ? 26.22410 -41.02511 59.69451 1.000 115.91776 342 ILE F O 1
ATOM 3462 N N . LEU F 1 28 ? 25.00163 -39.99143 58.10693 1.000 124.27801 343 LEU F N 1
ATOM 3463 C CA . LEU F 1 28 ? 24.84365 -41.18013 57.28622 1.000 137.59376 343 LEU F CA 1
ATOM 3464 C C . LEU F 1 28 ? 25.30923 -40.90677 55.86468 1.000 144.60465 343 LEU F C 1
ATOM 3465 O O . LEU F 1 28 ? 25.13377 -39.80578 55.33501 1.000 138.60460 343 LEU F O 1
ATOM 3470 N N . ASN F 1 29 ? 25.91199 -41.92698 55.25495 1.000 158.97836 344 ASN F N 1
ATOM 3471 C CA . ASN F 1 29 ? 26.22827 -41.91197 53.82764 1.000 167.72645 344 ASN F CA 1
ATOM 3472 C C . ASN F 1 29 ? 25.02249 -42.49467 53.10327 1.000 162.64646 344 ASN F C 1
ATOM 3473 O O . ASN F 1 29 ? 24.89832 -43.70774 52.92861 1.000 168.06730 344 ASN F O 1
ATOM 3478 N N . PHE F 1 30 ? 24.12070 -41.61708 52.68373 1.000 154.69787 345 PHE F N 1
ATOM 3479 C CA . PHE F 1 30 ? 22.83831 -42.05175 52.14305 1.000 150.20805 345 PHE F CA 1
ATOM 3480 C C . PHE F 1 30 ? 23.01775 -42.60306 50.73236 1.000 152.21148 345 PHE F C 1
ATOM 3481 O O . PHE F 1 30 ? 23.69468 -41.97744 49.91005 1.000 153.99598 345 PHE F O 1
ATOM 3489 N N . PRO F 1 31 ? 22.43880 -43.76063 50.42068 1.000 149.69949 346 PRO F N 1
ATOM 3490 C CA . PRO F 1 31 ? 22.55944 -44.30423 49.06397 1.000 150.83421 346 PRO F CA 1
ATOM 3491 C C . PRO F 1 31 ? 21.71873 -43.51790 48.07101 1.000 156.67358 346 PRO F C 1
ATOM 3492 O O . PRO F 1 31 ? 20.65346 -42.99029 48.39962 1.000 161.01323 346 PRO F O 1
ATOM 3496 N N . GLN F 1 32 ? 22.21270 -43.44720 46.83753 1.000 159.18536 347 GLN F N 1
ATOM 3497 C CA . GLN F 1 32 ? 21.50962 -42.76467 45.75993 1.000 156.98149 347 GLN F CA 1
ATOM 3498 C C . GLN F 1 32 ? 20.59579 -43.70067 44.97686 1.000 151.51019 347 GLN F C 1
ATOM 3499 O O . GLN F 1 32 ? 19.94785 -43.26196 44.02006 1.000 150.34029 347 GLN F O 1
ATOM 3505 N N . ARG F 1 33 ? 20.52100 -44.97118 45.36559 1.000 142.69275 348 ARG F N 1
ATOM 3506 C CA . ARG F 1 33 ? 19.59151 -45.88744 44.72975 1.000 132.97910 348 ARG F CA 1
ATOM 3507 C C . ARG F 1 33 ? 18.15632 -45.40006 44.93213 1.000 133.49117 348 ARG F C 1
ATOM 3508 O O . ARG F 1 33 ? 17.83004 -44.81278 45.96870 1.000 136.47079 348 ARG F O 1
ATOM 3516 N N . PRO F 1 34 ? 17.28387 -45.62256 43.94937 1.000 130.71285 349 PRO F N 1
ATOM 3517 C CA . PRO F 1 34 ? 15.92558 -45.06934 44.02040 1.000 121.45331 349 PRO F CA 1
ATOM 3518 C C . PRO F 1 34 ? 15.15245 -45.59791 45.21999 1.000 104.14405 349 PRO F C 1
ATOM 3519 O O . PRO F 1 34 ? 15.39049 -46.70633 45.70490 1.000 98.87248 349 PRO F O 1
ATOM 3523 N N . GLY F 1 35 ? 14.21403 -44.78249 45.69620 1.000 98.02043 350 GLY F N 1
ATOM 3524 C CA . GLY F 1 35 ? 13.42327 -45.14783 46.85623 1.000 99.72775 350 GLY F CA 1
ATOM 3525 C C . GLY F 1 35 ? 14.21406 -45.24067 48.14077 1.000 107.41968 350 GLY F C 1
ATOM 3526 O O . GLY F 1 35 ? 13.84111 -46.00433 49.03746 1.000 107.48306 350 GLY F O 1
ATOM 3527 N N . ALA F 1 36 ? 15.30046 -44.47430 48.25655 1.000 115.36914 351 ALA F N 1
ATOM 3528 C CA . ALA F 1 36 ? 16.16675 -44.57935 49.42593 1.000 112.94102 351 ALA F CA 1
ATOM 3529 C C . ALA F 1 36 ? 15.51165 -43.97070 50.66016 1.000 95.96195 351 ALA F C 1
ATOM 3530 O O . ALA F 1 36 ? 15.53356 -44.56598 51.74408 1.000 92.48658 351 ALA F O 1
ATOM 3532 N N . LEU F 1 37 ? 14.91995 -42.78322 50.51685 1.000 80.85129 352 LEU F N 1
ATOM 3533 C CA . LEU F 1 37 ? 14.35617 -42.10637 51.67979 1.000 75.23127 352 LEU F CA 1
ATOM 3534 C C . LEU F 1 37 ? 13.08541 -42.79585 52.16178 1.000 71.70741 352 LEU F C 1
ATOM 3535 O O . LEU F 1 37 ? 12.81777 -42.84017 53.36852 1.000 77.03057 352 LEU F O 1
ATOM 3540 N N . ARG F 1 38 ? 12.28941 -43.33974 51.23745 1.000 64.59529 353 ARG F N 1
ATOM 3541 C CA . ARG F 1 38 ? 11.10957 -44.09648 51.64423 1.000 68.05099 353 ARG F CA 1
ATOM 3542 C C . ARG F 1 38 ? 11.50013 -45.30772 52.48009 1.000 72.68872 353 ARG F C 1
ATOM 3543 O O . ARG F 1 38 ? 10.82944 -45.63626 53.46613 1.000 73.76380 353 ARG F O 1
ATOM 3551 N N . GLU F 1 39 ? 12.59315 -45.97613 52.10783 1.000 74.46703 354 GLU F N 1
ATOM 3552 C CA . GLU F 1 39 ? 13.05428 -47.12455 52.87818 1.000 79.20065 354 GLU F CA 1
ATOM 3553 C C . GLU F 1 39 ? 13.50118 -46.70641 54.27135 1.000 73.54542 354 GLU F C 1
ATOM 3554 O O . GLU F 1 39 ? 13.31616 -47.44921 55.24118 1.000 76.03172 354 GLU F O 1
ATOM 3560 N N . PHE F 1 40 ? 14.10103 -45.52247 54.38927 1.000 65.76389 355 PHE F N 1
ATOM 3561 C CA . PHE F 1 40 ? 14.51728 -45.03325 55.69809 1.000 66.05374 355 PHE F CA 1
ATOM 3562 C C . PHE F 1 40 ? 13.30891 -44.67377 56.55217 1.000 67.85308 355 PHE F C 1
ATOM 3563 O O . PHE F 1 40 ? 13.21085 -45.08333 57.71424 1.000 69.43385 355 PHE F O 1
ATOM 3571 N N . VAL F 1 41 ? 12.37135 -43.91367 55.98572 1.000 62.64929 356 VAL F N 1
ATOM 3572 C CA . VAL F 1 41 ? 11.23918 -43.42196 56.76563 1.000 58.86871 356 VAL F CA 1
ATOM 3573 C C . VAL F 1 41 ? 10.34455 -44.57682 57.19882 1.000 67.48715 356 VAL F C 1
ATOM 3574 O O . VAL F 1 41 ? 9.91585 -44.65377 58.35599 1.000 76.23145 356 VAL F O 1
ATOM 3578 N N . ASN F 1 42 ? 10.05747 -45.49924 56.28059 1.000 77.21002 357 ASN F N 1
ATOM 3579 C CA . ASN F 1 42 ? 9.08150 -46.54257 56.57399 1.000 86.02932 357 ASN F CA 1
ATOM 3580 C C . ASN F 1 42 ? 9.66820 -47.69051 57.38522 1.000 105.00699 357 ASN F C 1
ATOM 3581 O O . ASN F 1 42 ? 8.92518 -48.37788 58.09459 1.000 101.73227 357 ASN F O 1
ATOM 3586 N N . ASP F 1 43 ? 10.97756 -47.91871 57.30229 1.000 130.22882 358 ASP F N 1
ATOM 3587 C CA . ASP F 1 43 ? 11.60722 -49.05542 57.96370 1.000 146.74144 358 ASP F CA 1
ATOM 3588 C C . ASP F 1 43 ? 12.48848 -48.65407 59.13634 1.000 135.84464 358 ASP F C 1
ATOM 3589 O O . ASP F 1 43 ? 12.36983 -49.22910 60.22301 1.000 134.69013 358 ASP F O 1
ATOM 3594 N N . VAL F 1 44 ? 13.38103 -47.68230 58.94320 1.000 108.50610 359 VAL F N 1
ATOM 3595 C CA . VAL F 1 44 ? 14.30745 -47.30278 60.00570 1.000 84.14369 359 VAL F CA 1
ATOM 3596 C C . VAL F 1 44 ? 13.56356 -46.62437 61.15002 1.000 78.13036 359 VAL F C 1
ATOM 3597 O O . VAL F 1 44 ? 13.73976 -46.97761 62.32165 1.000 82.36478 359 VAL F O 1
ATOM 3601 N N . LEU F 1 45 ? 12.72050 -45.64717 60.83175 1.000 70.36103 360 LEU F N 1
ATOM 3602 C CA . LEU F 1 45 ? 11.99125 -44.93164 61.86837 1.000 72.59355 360 LEU F CA 1
ATOM 3603 C C . LEU F 1 45 ? 10.93289 -45.82308 62.50145 1.000 82.79420 360 LEU F C 1
ATOM 3604 O O . LEU F 1 45 ? 10.25258 -46.59108 61.81571 1.000 86.40049 360 LEU F O 1
ATOM 3609 N N . GLY F 1 46 ? 10.79126 -45.71411 63.81946 1.000 88.25623 361 GLY F N 1
ATOM 3610 C CA . GLY F 1 46 ? 9.64306 -46.26823 64.49125 1.000 91.11168 361 GLY F CA 1
ATOM 3611 C C . GLY F 1 46 ? 8.39876 -45.55379 64.00933 1.000 96.43600 361 GLY F C 1
ATOM 3612 O O . GLY F 1 46 ? 8.46757 -44.42120 63.52068 1.000 98.44116 361 GLY F O 1
ATOM 3613 N N . PRO F 1 47 ? 7.23559 -46.19939 64.12781 1.000 95.99760 362 PRO F N 1
ATOM 3614 C CA . PRO F 1 47 ? 6.00950 -45.59196 63.57960 1.000 94.16606 362 PRO F CA 1
ATOM 3615 C C . PRO F 1 47 ? 5.72134 -44.20578 64.12908 1.000 90.96894 362 PRO F C 1
ATOM 3616 O O . PRO F 1 47 ? 5.23705 -43.33949 63.39051 1.000 85.78316 362 PRO F O 1
ATOM 3620 N N . GLN F 1 48 ? 6.02188 -43.96288 65.40082 1.000 96.97902 363 GLN F N 1
ATOM 3621 C CA . GLN F 1 48 ? 5.83907 -42.64591 65.98920 1.000 106.30659 363 GLN F CA 1
ATOM 3622 C C . GLN F 1 48 ? 7.14375 -41.87246 66.12059 1.000 108.08500 363 GLN F C 1
ATOM 3623 O O . GLN F 1 48 ? 7.13898 -40.76318 66.66220 1.000 124.40575 363 GLN F O 1
ATOM 3629 N N . ASP F 1 49 ? 8.25391 -42.42297 65.63746 1.000 91.90309 364 ASP F N 1
ATOM 3630 C CA . ASP F 1 49 ? 9.49847 -41.67303 65.57292 1.000 81.78190 364 ASP F CA 1
ATOM 3631 C C . ASP F 1 49 ? 9.47049 -40.74567 64.36536 1.000 86.04590 364 ASP F C 1
ATOM 3632 O O . ASP F 1 49 ? 8.95464 -41.10331 63.30243 1.000 92.92727 364 ASP F O 1
ATOM 3637 N N . ASP F 1 50 ? 10.01962 -39.54542 64.53462 1.000 84.99702 365 ASP F N 1
ATOM 3638 C CA . ASP F 1 50 ? 9.92440 -38.50386 63.52391 1.000 85.68552 365 ASP F CA 1
ATOM 3639 C C . ASP F 1 50 ? 11.29727 -37.90034 63.25971 1.000 86.80727 365 ASP F C 1
ATOM 3640 O O . ASP F 1 50 ? 12.20942 -37.98753 64.08546 1.000 86.27342 365 ASP F O 1
ATOM 3645 N N . ILE F 1 51 ? 11.42633 -37.27957 62.08662 1.000 86.45465 366 ILE F N 1
ATOM 3646 C CA . ILE F 1 51 ? 12.66482 -36.65183 61.63680 1.000 83.83182 366 ILE F CA 1
ATOM 3647 C C . ILE F 1 51 ? 12.58049 -35.15559 61.89483 1.000 84.92968 366 ILE F C 1
ATOM 3648 O O . ILE F 1 51 ? 11.53864 -34.52994 61.66055 1.000 91.59191 366 ILE F O 1
ATOM 3653 N N . THR F 1 52 ? 13.68348 -34.57482 62.37040 1.000 83.78225 367 THR F N 1
ATOM 3654 C CA . THR F 1 52 ? 13.73509 -33.15766 62.69341 1.000 81.75184 367 THR F CA 1
ATOM 3655 C C . THR F 1 52 ? 14.79088 -32.37645 61.92419 1.000 73.58552 367 THR F C 1
ATOM 3656 O O . THR F 1 52 ? 14.77185 -31.14081 61.97120 1.000 69.35541 367 THR F O 1
ATOM 3660 N N . LYS F 1 53 ? 15.70440 -33.04315 61.22545 1.000 68.88428 368 LYS F N 1
ATOM 3661 C CA . LYS F 1 53 ? 16.81023 -32.35241 60.58065 1.000 70.30627 368 LYS F CA 1
ATOM 3662 C C . LYS F 1 53 ? 17.24012 -33.13855 59.35303 1.000 76.17291 368 LYS F C 1
ATOM 3663 O O . LYS F 1 53 ? 17.29697 -34.36909 59.38949 1.000 78.67110 368 LYS F O 1
ATOM 3669 N N . PHE F 1 54 ? 17.53803 -32.42087 58.26822 1.000 79.19833 369 PHE F N 1
ATOM 3670 C CA . PHE F 1 54 ? 18.04326 -33.04197 57.04297 1.000 82.30531 369 PHE F CA 1
ATOM 3671 C C . PHE F 1 54 ? 18.91584 -32.00972 56.33163 1.000 79.52444 369 PHE F C 1
ATOM 3672 O O . PHE F 1 54 ? 18.39388 -31.10213 55.68012 1.000 73.11748 369 PHE F O 1
ATOM 3680 N N . GLU F 1 55 ? 20.23376 -32.15022 56.45925 1.000 86.63730 370 GLU F N 1
ATOM 3681 C CA . GLU F 1 55 ? 21.16825 -31.23340 55.82303 1.000 94.93888 370 GLU F CA 1
ATOM 3682 C C . GLU F 1 55 ? 22.31017 -32.02761 55.20936 1.000 101.13878 370 GLU F C 1
ATOM 3683 O O . GLU F 1 55 ? 22.53199 -33.19294 55.54594 1.000 101.91624 370 GLU F O 1
ATOM 3689 N N . TYR F 1 56 ? 23.03483 -31.38205 54.29930 1.000 103.52085 371 TYR F N 1
ATOM 3690 C CA . TYR F 1 56 ? 24.20529 -31.97278 53.67171 1.000 98.14800 371 TYR F CA 1
ATOM 3691 C C . TYR F 1 56 ? 25.45554 -31.20690 54.07948 1.000 88.62534 371 TYR F C 1
ATOM 3692 O O . TYR F 1 56 ? 25.38578 -30.08735 54.59529 1.000 86.20475 371 TYR F O 1
ATOM 3701 N N . LEU F 1 57 ? 26.60528 -31.82955 53.83024 1.000 87.52100 372 LEU F N 1
ATOM 3702 C CA . LEU F 1 57 ? 27.90951 -31.21718 54.08562 1.000 86.38432 372 LEU F CA 1
ATOM 3703 C C . LEU F 1 57 ? 28.99350 -31.82548 53.19561 1.000 87.33880 372 LEU F C 1
ATOM 3704 O O . LEU F 1 57 ? 28.78854 -32.85304 52.54373 1.000 89.25228 372 LEU F O 1
ATOM 3706 N N . THR F 1 66 ? 26.82869 -38.01201 52.58234 1.000 103.93827 381 THR F N 1
ATOM 3707 C CA . THR F 1 66 ? 27.10408 -37.15689 53.73118 1.000 105.37663 381 THR F CA 1
ATOM 3708 C C . THR F 1 66 ? 25.85737 -36.38305 54.13916 1.000 100.28708 381 THR F C 1
ATOM 3709 O O . THR F 1 66 ? 25.68911 -35.21932 53.77450 1.000 101.02838 381 THR F O 1
ATOM 3713 N N . VAL F 1 67 ? 24.98402 -37.03699 54.89954 1.000 94.40467 382 VAL F N 1
ATOM 3714 C CA . VAL F 1 67 ? 23.70946 -36.46535 55.31300 1.000 91.35718 382 VAL F CA 1
ATOM 3715 C C . VAL F 1 67 ? 23.66611 -36.42651 56.83254 1.000 90.54728 382 VAL F C 1
ATOM 3716 O O . VAL F 1 67 ? 23.96978 -37.42654 57.49331 1.000 92.42207 382 VAL F O 1
ATOM 3720 N N . ILE F 1 68 ? 23.28620 -35.27702 57.37931 1.000 88.54468 383 ILE F N 1
ATOM 3721 C CA . ILE F 1 68 ? 23.10701 -35.09583 58.81460 1.000 87.88009 383 ILE F CA 1
ATOM 3722 C C . ILE F 1 68 ? 21.61144 -35.15207 59.09426 1.000 79.91497 383 ILE F C 1
ATOM 3723 O O . ILE F 1 68 ? 20.86078 -34.26053 58.68391 1.000 76.77580 383 ILE F O 1
ATOM 3728 N N . ILE F 1 69 ? 21.17219 -36.19692 59.79207 1.000 75.35396 384 ILE F N 1
ATOM 3729 C CA . ILE F 1 69 ? 19.75721 -36.44776 60.03508 1.000 77.10199 384 ILE F CA 1
ATOM 3730 C C . ILE F 1 69 ? 19.49611 -36.42088 61.53344 1.000 90.89084 384 ILE F C 1
ATOM 3731 O O . ILE F 1 69 ? 20.29186 -36.94363 62.32081 1.000 99.60421 384 ILE F O 1
ATOM 3736 N N . GLY F 1 70 ? 18.37351 -35.82003 61.92219 1.000 93.89697 385 GLY F N 1
ATOM 3737 C CA . GLY F 1 70 ? 17.95698 -35.80395 63.31071 1.000 91.07035 385 GLY F CA 1
ATOM 3738 C C . GLY F 1 70 ? 16.60288 -36.45029 63.52044 1.000 88.96847 385 GLY F C 1
ATOM 3739 O O . GLY F 1 70 ? 15.59175 -35.97156 62.99854 1.000 98.09397 385 GLY F O 1
ATOM 3740 N N . ILE F 1 71 ? 16.57093 -37.53948 64.28414 1.000 78.15146 386 ILE F N 1
ATOM 3741 C CA . ILE F 1 71 ? 15.35545 -38.30473 64.53809 1.000 74.89753 386 ILE F CA 1
ATOM 3742 C C . ILE F 1 71 ? 14.89975 -38.02446 65.96201 1.000 73.04235 386 ILE F C 1
ATOM 3743 O O . ILE F 1 71 ? 15.69388 -38.12609 66.90502 1.000 75.18083 386 ILE F O 1
ATOM 3748 N N . GLN F 1 72 ? 13.62531 -37.67581 66.12022 1.000 69.63673 387 GLN F N 1
ATOM 3749 C CA . GLN F 1 72 ? 13.04726 -37.41179 67.43548 1.000 73.37713 387 GLN F CA 1
ATOM 3750 C C . GLN F 1 72 ? 12.16392 -38.59623 67.80673 1.000 77.72788 387 GLN F C 1
ATOM 3751 O O . GLN F 1 72 ? 11.03621 -38.72243 67.32339 1.000 82.53599 387 GLN F O 1
ATOM 3757 N N . LEU F 1 73 ? 12.68413 -39.46658 68.66495 1.000 82.89711 388 LEU F N 1
ATOM 3758 C CA . LEU F 1 73 ? 11.92063 -40.61593 69.12278 1.000 93.29759 388 LEU F CA 1
ATOM 3759 C C . LEU F 1 73 ? 10.81284 -40.17398 70.07017 1.000 97.83312 388 LEU F C 1
ATOM 3760 O O . LEU F 1 73 ? 10.90238 -39.13064 70.72281 1.000 98.26648 388 LEU F O 1
ATOM 3765 N N . LYS F 1 74 ? 9.75487 -40.97936 70.14168 1.000 99.86166 389 LYS F N 1
ATOM 3766 C CA . LYS F 1 74 ? 8.69546 -40.71715 71.10451 1.000 94.94536 389 LYS F CA 1
ATOM 3767 C C . LYS F 1 74 ? 8.87797 -41.49711 72.39670 1.000 93.60629 389 LYS F C 1
ATOM 3768 O O . LYS F 1 74 ? 8.23045 -41.17320 73.39827 1.000 102.44899 389 LYS F O 1
ATOM 3774 N N . ASP F 1 75 ? 9.74102 -42.50960 72.39460 1.000 82.88908 390 ASP F N 1
ATOM 3775 C CA . ASP F 1 75 ? 10.06877 -43.27898 73.58471 1.000 80.49634 390 ASP F CA 1
ATOM 3776 C C . ASP F 1 75 ? 11.58200 -43.39213 73.67335 1.000 79.54748 390 ASP F C 1
ATOM 3777 O O . ASP F 1 75 ? 12.24071 -43.73570 72.68658 1.000 76.00802 390 ASP F O 1
ATOM 3782 N N . HIS F 1 76 ? 12.12924 -43.09516 74.85297 1.000 81.63859 391 HIS F N 1
ATOM 3783 C CA . HIS F 1 76 ? 13.57724 -43.14588 75.02902 1.000 91.36418 391 HIS F CA 1
ATOM 3784 C C . HIS F 1 76 ? 14.10840 -44.56591 74.87576 1.000 92.52393 391 HIS F C 1
ATOM 3785 O O . HIS F 1 76 ? 15.22237 -44.76965 74.37898 1.000 97.79816 391 HIS F O 1
ATOM 3792 N N . ASP F 1 77 ? 13.32221 -45.56255 75.28699 1.000 92.26496 392 ASP F N 1
ATOM 3793 C CA . ASP F 1 77 ? 13.76966 -46.94765 75.20081 1.000 96.81339 392 ASP F CA 1
ATOM 3794 C C . ASP F 1 77 ? 13.94015 -47.41206 73.76128 1.000 91.83067 392 ASP F C 1
ATOM 3795 O O . ASP F 1 77 ? 14.66342 -48.38327 73.51670 1.000 87.08619 392 ASP F O 1
ATOM 3800 N N . ASP F 1 78 ? 13.30182 -46.73507 72.80544 1.000 95.07785 393 ASP F N 1
ATOM 3801 C CA . ASP F 1 78 ? 13.38434 -47.12170 71.40310 1.000 100.90924 393 ASP F CA 1
ATOM 3802 C C . ASP F 1 78 ? 14.73178 -46.79965 70.77329 1.000 95.31716 393 ASP F C 1
ATOM 3803 O O . ASP F 1 78 ? 14.95086 -47.16607 69.61355 1.000 93.37164 393 ASP F O 1
ATOM 3808 N N . LEU F 1 79 ? 15.62989 -46.12556 71.49645 1.000 90.95950 394 LEU F N 1
ATOM 3809 C CA . LEU F 1 79 ? 16.90446 -45.73100 70.90656 1.000 88.60443 394 LEU F CA 1
ATOM 3810 C C . LEU F 1 79 ? 17.74946 -46.94598 70.54822 1.000 100.17057 394 LEU F C 1
ATOM 3811 O O . LEU F 1 79 ? 18.45894 -46.93916 69.53467 1.000 96.88422 394 LEU F O 1
ATOM 3816 N N . ILE F 1 80 ? 17.68226 -48.00029 71.36468 1.000 115.80716 395 ILE F N 1
ATOM 3817 C CA . ILE F 1 80 ? 18.45423 -49.20781 71.08735 1.000 115.51778 395 ILE F CA 1
ATOM 3818 C C . ILE F 1 80 ? 18.02253 -49.81795 69.75782 1.000 112.35123 395 ILE F C 1
ATOM 3819 O O . ILE F 1 80 ? 18.85490 -50.15857 68.90845 1.000 122.52774 395 ILE F O 1
ATOM 3824 N N . GLN F 1 81 ? 16.71005 -49.95220 69.55224 1.000 101.36292 396 GLN F N 1
ATOM 3825 C CA . GLN F 1 81 ? 16.21714 -50.58379 68.33161 1.000 99.37681 396 GLN F CA 1
ATOM 3826 C C . GLN F 1 81 ? 16.36569 -49.66302 67.12865 1.000 96.82736 396 GLN F C 1
ATOM 3827 O O . GLN F 1 81 ? 16.60273 -50.13190 66.00819 1.000 98.09276 396 GLN F O 1
ATOM 3833 N N . LEU F 1 82 ? 16.21959 -48.35280 67.33666 1.000 90.27599 397 LEU F N 1
ATOM 3834 C CA . LEU F 1 82 ? 16.44551 -47.40891 66.24946 1.000 86.77850 397 LEU F CA 1
ATOM 3835 C C . LEU F 1 82 ? 17.87072 -47.51960 65.72694 1.000 88.77600 397 LEU F C 1
ATOM 3836 O O . LEU F 1 82 ? 18.08998 -47.66449 64.51942 1.000 88.44192 397 LEU F O 1
ATOM 3841 N N . LYS F 1 83 ? 18.85476 -47.46759 66.62926 1.000 89.64735 398 LYS F N 1
ATOM 3842 C CA . LYS F 1 83 ? 20.24860 -47.56780 66.20945 1.000 87.68791 398 LYS F CA 1
ATOM 3843 C C . LYS F 1 83 ? 20.50964 -48.87307 65.47029 1.000 91.02267 398 LYS F C 1
ATOM 3844 O O . LYS F 1 83 ? 21.24421 -48.89537 64.47601 1.000 95.31752 398 LYS F O 1
ATOM 3850 N N . GLN F 1 84 ? 19.90980 -49.97175 65.93538 1.000 93.05777 399 GLN F N 1
ATOM 3851 C CA . GLN F 1 84 ? 20.11277 -51.25312 65.26771 1.000 97.23496 399 GLN F CA 1
ATOM 3852 C C . GLN F 1 84 ? 19.53728 -51.23012 63.85784 1.000 97.36706 399 GLN F C 1
ATOM 3853 O O . GLN F 1 84 ? 20.14792 -51.75732 62.91951 1.000 111.29508 399 GLN F O 1
ATOM 3859 N N . ARG F 1 85 ? 18.36692 -50.61118 63.68691 1.000 82.36599 400 ARG F N 1
ATOM 3860 C CA . ARG F 1 85 ? 17.80032 -50.47117 62.35042 1.000 74.65067 400 ARG F CA 1
ATOM 3861 C C . ARG F 1 85 ? 18.57686 -49.44981 61.53113 1.000 79.28097 400 ARG F C 1
ATOM 3862 O O . ARG F 1 85 ? 18.74280 -49.61517 60.31627 1.000 82.22388 400 ARG F O 1
ATOM 3870 N N . VAL F 1 86 ? 19.05089 -48.38324 62.17870 1.000 80.64208 401 VAL F N 1
ATOM 3871 C CA . VAL F 1 86 ? 19.86274 -47.38682 61.48517 1.000 90.72547 401 VAL F CA 1
ATOM 3872 C C . VAL F 1 86 ? 21.15132 -48.01943 60.97482 1.000 96.10524 401 VAL F C 1
ATOM 3873 O O . VAL F 1 86 ? 21.54115 -47.83325 59.81573 1.000 97.82825 401 VAL F O 1
ATOM 3877 N N . ASN F 1 87 ? 21.83000 -48.78220 61.83550 1.000 87.43470 402 ASN F N 1
ATOM 3878 C CA . ASN F 1 87 ? 23.10462 -49.37786 61.44932 1.000 83.31488 402 ASN F CA 1
ATOM 3879 C C . ASN F 1 87 ? 22.90027 -50.48971 60.43192 1.000 93.96954 402 ASN F C 1
ATOM 3880 O O . ASN F 1 87 ? 23.74348 -50.69623 59.55139 1.000 101.01942 402 ASN F O 1
ATOM 3885 N N . HIS F 1 88 ? 21.79005 -51.22357 60.54370 1.000 100.86229 403 HIS F N 1
ATOM 3886 C CA . HIS F 1 88 ? 21.42027 -52.17062 59.50013 1.000 115.30849 403 HIS F CA 1
ATOM 3887 C C . HIS F 1 88 ? 21.18279 -51.47286 58.16845 1.000 123.66141 403 HIS F C 1
ATOM 3888 O O . HIS F 1 88 ? 21.34004 -52.09656 57.11344 1.000 133.11089 403 HIS F O 1
ATOM 3895 N N . PHE F 1 89 ? 20.80338 -50.19386 58.19768 1.000 122.44340 404 PHE F N 1
ATOM 3896 C CA . PHE F 1 89 ? 20.64678 -49.41863 56.97301 1.000 115.38751 404 PHE F CA 1
ATOM 3897 C C . PHE F 1 89 ? 21.98634 -48.88453 56.48206 1.000 109.19528 404 PHE F C 1
ATOM 3898 O O . PHE F 1 89 ? 22.23314 -48.83901 55.27211 1.000 102.35346 404 PHE F O 1
ATOM 3906 N N . ASP F 1 90 ? 22.85985 -48.48012 57.40266 1.000 108.69263 405 ASP F N 1
ATOM 3907 C CA . ASP F 1 90 ? 24.18524 -47.98800 57.05051 1.000 105.76682 405 ASP F CA 1
ATOM 3908 C C . ASP F 1 90 ? 25.18285 -48.36152 58.14001 1.000 109.52950 405 ASP F C 1
ATOM 3909 O O . ASP F 1 90 ? 25.10726 -47.83632 59.25817 1.000 108.83442 405 ASP F O 1
ATOM 3914 N N . PRO F 1 91 ? 26.12626 -49.26504 57.85883 1.000 119.05954 406 PRO F N 1
ATOM 3915 C CA . PRO F 1 91 ? 27.13134 -49.61236 58.87634 1.000 116.63176 406 PRO F CA 1
ATOM 3916 C C . PRO F 1 91 ? 28.08603 -48.47762 59.20162 1.000 99.38325 406 PRO F C 1
ATOM 3917 O O . PRO F 1 91 ? 28.71927 -48.51295 60.26334 1.000 97.32180 406 PRO F O 1
ATOM 3921 N N . SER F 1 92 ? 28.21604 -47.47611 58.32926 1.000 87.50849 407 SER F N 1
ATOM 3922 C CA . SER F 1 92 ? 29.09766 -46.33967 58.56850 1.000 84.25574 407 SER F CA 1
ATOM 3923 C C . SER F 1 92 ? 28.40523 -45.20494 59.31281 1.000 92.15940 407 SER F C 1
ATOM 3924 O O . SER F 1 92 ? 28.70367 -44.02992 59.06012 1.000 96.54598 407 SER F O 1
ATOM 3927 N N . ASN F 1 93 ? 27.48092 -45.52041 60.21539 1.000 93.74245 408 ASN F N 1
ATOM 3928 C CA . ASN F 1 93 ? 26.77782 -44.47938 60.94955 1.000 92.83162 408 ASN F CA 1
ATOM 3929 C C . ASN F 1 93 ? 27.70811 -43.82823 61.96312 1.000 101.15660 408 ASN F C 1
ATOM 3930 O O . ASN F 1 93 ? 28.57603 -44.48209 62.54797 1.000 97.95205 408 ASN F O 1
ATOM 3935 N N . ILE F 1 94 ? 27.52501 -42.52823 62.16278 1.000 110.25331 409 ILE F N 1
ATOM 3936 C CA . ILE F 1 94 ? 28.30779 -41.74662 63.11297 1.000 104.25783 409 ILE F CA 1
ATOM 3937 C C . ILE F 1 94 ? 27.31106 -41.07959 64.05105 1.000 98.75815 409 ILE F C 1
ATOM 3938 O O . ILE F 1 94 ? 26.74174 -40.03164 63.72227 1.000 107.10118 409 ILE F O 1
ATOM 3943 N N . TYR F 1 95 ? 27.09635 -41.67612 65.22151 1.000 90.56713 410 TYR F N 1
ATOM 3944 C CA . TYR F 1 95 ? 26.19247 -41.09658 66.20922 1.000 85.32806 410 TYR F CA 1
ATOM 3945 C C . TYR F 1 95 ? 26.79039 -39.79094 66.71776 1.000 86.34224 410 TYR F C 1
ATOM 3946 O O . TYR F 1 95 ? 27.82856 -39.79096 67.38644 1.000 91.65379 410 TYR F O 1
ATOM 3955 N N . ILE F 1 96 ? 26.13459 -38.67445 66.39650 1.000 84.50089 411 ILE F N 1
ATOM 3956 C CA . ILE F 1 96 ? 26.71849 -37.36085 66.64645 1.000 92.31754 411 ILE F CA 1
ATOM 3957 C C . ILE F 1 96 ? 26.70857 -37.01966 68.13086 1.000 95.03492 411 ILE F C 1
ATOM 3958 O O . ILE F 1 96 ? 27.57809 -36.28132 68.61135 1.000 93.80476 411 ILE F O 1
ATOM 3963 N N . ASN F 1 97 ? 25.73936 -37.54540 68.88135 1.000 94.74218 412 ASN F N 1
ATOM 3964 C CA . ASN F 1 97 ? 25.59056 -37.14935 70.27772 1.000 97.30903 412 ASN F CA 1
ATOM 3965 C C . ASN F 1 97 ? 26.75062 -37.64867 71.13102 1.000 92.58227 412 ASN F C 1
ATOM 3966 O O . ASN F 1 97 ? 27.17957 -36.96023 72.06384 1.000 93.65054 412 ASN F O 1
ATOM 3971 N N . GLU F 1 98 ? 27.27369 -38.83989 70.83096 1.000 88.54677 413 GLU F N 1
ATOM 3972 C CA . GLU F 1 98 ? 28.35323 -39.38966 71.64657 1.000 88.66882 413 GLU F CA 1
ATOM 3973 C C . GLU F 1 98 ? 29.64889 -38.60968 71.45691 1.000 89.82485 413 GLU F C 1
ATOM 3974 O O . GLU F 1 98 ? 30.35534 -38.32548 72.43185 1.000 94.31870 413 GLU F O 1
ATOM 3980 N N . ASN F 1 99 ? 29.97769 -38.25406 70.21756 1.000 88.25073 414 ASN F N 1
ATOM 3981 C CA . ASN F 1 99 ? 31.14959 -37.42719 69.93878 1.000 85.71341 414 ASN F CA 1
ATOM 3982 C C . ASN F 1 99 ? 30.81446 -35.99133 70.31761 1.000 76.52788 414 ASN F C 1
ATOM 3983 O O . ASN F 1 99 ? 30.08102 -35.30426 69.60233 1.000 72.34270 414 ASN F O 1
ATOM 3988 N N . LYS F 1 100 ? 31.35477 -35.53199 71.45029 1.000 75.95088 415 LYS F N 1
ATOM 3989 C CA . LYS F 1 100 ? 31.07648 -34.17082 71.89671 1.000 92.97694 415 LYS F CA 1
ATOM 3990 C C . LYS F 1 100 ? 31.62409 -33.14408 70.91328 1.000 94.36272 415 LYS F C 1
ATOM 3991 O O . LYS F 1 100 ? 31.03112 -32.07526 70.72509 1.000 100.84501 415 LYS F O 1
ATOM 3997 N N . MET F 1 101 ? 32.75446 -33.45155 70.27421 1.000 89.77924 416 MET F N 1
ATOM 3998 C CA . MET F 1 101 ? 33.33810 -32.52389 69.31073 1.000 93.14820 416 MET F CA 1
ATOM 3999 C C . MET F 1 101 ? 32.44297 -32.36617 68.08835 1.000 89.30905 416 MET F C 1
ATOM 4000 O O . MET F 1 101 ? 32.18207 -31.24587 67.63465 1.000 86.30798 416 MET F O 1
ATOM 4005 N N . LEU F 1 102 ? 31.96164 -33.48376 67.53963 1.000 88.24734 417 LEU F N 1
ATOM 4006 C CA . LEU F 1 102 ? 31.12606 -33.41531 66.34571 1.000 88.27017 417 LEU F CA 1
ATOM 4007 C C . LEU F 1 102 ? 29.76702 -32.79921 66.64996 1.000 85.47942 417 LEU F C 1
ATOM 4008 O O . LEU F 1 102 ? 29.21022 -32.07565 65.81669 1.000 98.73428 417 LEU F O 1
ATOM 4013 N N . TYR F 1 103 ? 29.21421 -33.07455 67.83381 1.000 77.46276 418 TYR F N 1
ATOM 4014 C CA . TYR F 1 103 ? 27.91819 -32.50311 68.18595 1.000 86.41450 418 TYR F CA 1
ATOM 4015 C C . TYR F 1 103 ? 28.00412 -30.98765 68.30877 1.000 94.44882 418 TYR F C 1
ATOM 4016 O O . TYR F 1 103 ? 27.08834 -30.26924 67.89045 1.000 104.43414 418 TYR F O 1
ATOM 4025 N N . SER F 1 104 ? 29.10085 -30.48337 68.87636 1.000 89.95191 419 SER F N 1
ATOM 4026 C CA . SER F 1 104 ? 29.24600 -29.04363 69.05997 1.000 94.31207 419 SER F CA 1
ATOM 4027 C C . SER F 1 104 ? 29.38413 -28.32677 67.72210 1.000 91.41028 419 SER F C 1
ATOM 4028 O O . SER F 1 104 ? 28.73093 -27.30453 67.48475 1.000 96.23593 419 SER F O 1
ATOM 4031 N N . LEU F 1 105 ? 30.23306 -28.84607 66.83232 1.000 88.41427 420 LEU F N 1
ATOM 4032 C CA . LEU F 1 105 ? 30.48472 -28.14926 65.57527 1.000 92.07475 420 LEU F CA 1
ATOM 4033 C C . LEU F 1 105 ? 29.28428 -28.21455 64.64298 1.000 83.18810 420 LEU F C 1
ATOM 4034 O O . LEU F 1 105 ? 29.07454 -27.29984 63.83782 1.000 88.01493 420 LEU F O 1
ATOM 4039 N N . LEU F 1 106 ? 28.48377 -29.27496 64.74459 1.000 79.38971 421 LEU F N 1
ATOM 4040 C CA . LEU F 1 106 ? 27.39249 -29.48554 63.80100 1.000 89.20061 421 LEU F CA 1
ATOM 4041 C C . LEU F 1 106 ? 26.14242 -28.70503 64.18719 1.000 99.13291 421 LEU F C 1
ATOM 4042 O O . LEU F 1 106 ? 25.44997 -28.17204 63.31363 1.000 104.76788 421 LEU F O 1
ATOM 4047 N N . ILE F 1 107 ? 25.83113 -28.63143 65.47650 1.000 102.17335 422 ILE F N 1
ATOM 4048 C CA . ILE F 1 107 ? 24.61316 -27.96266 65.91521 1.000 108.93806 422 ILE F CA 1
ATOM 4049 C C . ILE F 1 107 ? 24.93684 -26.65029 66.61947 1.000 128.67177 422 ILE F C 1
ATOM 4050 O O . ILE F 1 107 ? 24.14581 -25.70668 66.59719 1.000 137.30472 422 ILE F O 1
ATOM 4056 N N . MET G 1 22 ? 20.59740 0.34002 53.94503 1.000 125.54726 337 MET H N 1
ATOM 4057 C CA . MET G 1 22 ? 19.79383 -0.81730 53.56500 1.000 124.63586 337 MET H CA 1
ATOM 4058 C C . MET G 1 22 ? 20.70240 -1.99735 53.22204 1.000 111.44096 337 MET H C 1
ATOM 4059 O O . MET G 1 22 ? 21.90080 -1.82223 53.00690 1.000 111.70414 337 MET H O 1
ATOM 4064 N N . LYS G 1 23 ? 20.13021 -3.19803 53.19188 1.000 98.68453 338 LYS H N 1
ATOM 4065 C CA . LYS G 1 23 ? 20.84306 -4.40621 52.80650 1.000 88.16009 338 LYS H CA 1
ATOM 4066 C C . LYS G 1 23 ? 20.49131 -4.76977 51.37010 1.000 84.67775 338 LYS H C 1
ATOM 4067 O O . LYS G 1 23 ? 19.32240 -4.72329 50.97493 1.000 83.38442 338 LYS H O 1
ATOM 4073 N N . HIS G 1 24 ? 21.50877 -5.13407 50.59314 1.000 79.18930 339 HIS H N 1
ATOM 4074 C CA . HIS G 1 24 ? 21.35330 -5.40775 49.17340 1.000 72.56228 339 HIS H CA 1
ATOM 4075 C C . HIS G 1 24 ? 21.96546 -6.75746 48.84558 1.000 68.86803 339 HIS H C 1
ATOM 4076 O O . HIS G 1 24 ? 23.07492 -7.07026 49.28673 1.000 78.01441 339 HIS H O 1
ATOM 4083 N N . TYR G 1 25 ? 21.24820 -7.53680 48.04333 1.000 62.05913 340 TYR H N 1
ATOM 4084 C CA . TYR G 1 25 ? 21.59963 -8.91803 47.75710 1.000 52.48220 340 TYR H CA 1
ATOM 4085 C C . TYR G 1 25 ? 21.81842 -9.10745 46.26352 1.000 58.70442 340 TYR H C 1
ATOM 4086 O O . TYR G 1 25 ? 21.10288 -8.52776 45.44081 1.000 59.92270 340 TYR H O 1
ATOM 4095 N N . PHE G 1 26 ? 22.81040 -9.92684 45.92336 1.000 60.22345 341 PHE H N 1
ATOM 4096 C CA . PHE G 1 26 ? 23.18223 -10.19712 44.54408 1.000 58.08064 341 PHE H CA 1
ATOM 4097 C C . PHE G 1 26 ? 23.40032 -11.68968 44.35734 1.000 54.28766 341 PHE H C 1
ATOM 4098 O O . PHE G 1 26 ? 23.84023 -12.38623 45.27525 1.000 54.63474 341 PHE H O 1
ATOM 4106 N N . ILE G 1 27 ? 23.08449 -12.17093 43.15883 1.000 55.69881 342 ILE H N 1
ATOM 4107 C CA . ILE G 1 27 ? 23.43875 -13.51606 42.72162 1.000 55.73228 342 ILE H CA 1
ATOM 4108 C C . ILE G 1 27 ? 24.61092 -13.39090 41.76023 1.000 60.38109 342 ILE H C 1
ATOM 4109 O O . ILE G 1 27 ? 24.48279 -12.77944 40.69291 1.000 60.61723 342 ILE H O 1
ATOM 4114 N N . LEU G 1 28 ? 25.75370 -13.96141 42.13220 1.000 65.97934 343 LEU H N 1
ATOM 4115 C CA . LEU G 1 28 ? 26.96791 -13.88270 41.33129 1.000 77.69236 343 LEU H CA 1
ATOM 4116 C C . LEU G 1 28 ? 27.45597 -15.27576 40.97247 1.000 77.41604 343 LEU H C 1
ATOM 4117 O O . LEU G 1 28 ? 27.57809 -16.13955 41.84725 1.000 82.73344 343 LEU H O 1
ATOM 4122 N N . ASN G 1 29 ? 27.74348 -15.48543 39.69102 1.000 72.71654 344 ASN H N 1
ATOM 4123 C CA . ASN G 1 29 ? 28.54739 -16.62673 39.26526 1.000 75.73046 344 ASN H CA 1
ATOM 4124 C C . ASN G 1 29 ? 29.99919 -16.26190 39.53811 1.000 80.44103 344 ASN H C 1
ATOM 4125 O O . ASN G 1 29 ? 30.64250 -15.58397 38.73369 1.000 81.66776 344 ASN H O 1
ATOM 4130 N N . PHE G 1 30 ? 30.51115 -16.69658 40.68322 1.000 83.50474 345 PHE H N 1
ATOM 4131 C CA . PHE G 1 30 ? 31.81632 -16.23545 41.14243 1.000 89.03537 345 PHE H CA 1
ATOM 4132 C C . PHE G 1 30 ? 32.91029 -16.69548 40.18548 1.000 88.36531 345 PHE H C 1
ATOM 4133 O O . PHE G 1 30 ? 32.93443 -17.86976 39.79706 1.000 95.27057 345 PHE H O 1
ATOM 4141 N N . PRO G 1 31 ? 33.81658 -15.81039 39.77491 1.000 80.48189 346 PRO H N 1
ATOM 4142 C CA . PRO G 1 31 ? 34.89659 -16.22844 38.87440 1.000 81.70495 346 PRO H CA 1
ATOM 4143 C C . PRO G 1 31 ? 35.82317 -17.22138 39.55760 1.000 96.41303 346 PRO H C 1
ATOM 4144 O O . PRO G 1 31 ? 36.24650 -17.02025 40.69797 1.000 99.53983 346 PRO H O 1
ATOM 4148 N N . GLN G 1 32 ? 36.13820 -18.30334 38.84550 1.000 111.15138 347 GLN H N 1
ATOM 4149 C CA . GLN G 1 32 ? 37.15327 -19.24398 39.30374 1.000 125.88003 347 GLN H CA 1
ATOM 4150 C C . GLN G 1 32 ? 38.55204 -18.64050 39.28817 1.000 126.81478 347 GLN H C 1
ATOM 4151 O O . GLN G 1 32 ? 39.51425 -19.32963 39.64600 1.000 127.13440 347 GLN H O 1
ATOM 4157 N N . ARG G 1 33 ? 38.67205 -17.38332 38.87459 1.000 113.01899 348 ARG H N 1
ATOM 4158 C CA . ARG G 1 33 ? 39.94341 -16.67688 38.89026 1.000 101.10544 348 ARG H CA 1
ATOM 4159 C C . ARG G 1 33 ? 40.52249 -16.65512 40.30245 1.000 104.57834 348 ARG H C 1
ATOM 4160 O O . ARG G 1 33 ? 39.80872 -16.30693 41.25353 1.000 105.49515 348 ARG H O 1
ATOM 4168 N N . PRO G 1 34 ? 41.79011 -17.02731 40.48563 1.000 110.24438 349 PRO H N 1
ATOM 4169 C CA . PRO G 1 34 ? 42.39010 -16.96075 41.82315 1.000 116.45856 349 PRO H CA 1
ATOM 4170 C C . PRO G 1 34 ? 42.40602 -15.53515 42.35284 1.000 119.62234 349 PRO H C 1
ATOM 4171 O O . PRO G 1 34 ? 42.49404 -14.56767 41.59608 1.000 131.76550 349 PRO H O 1
ATOM 4175 N N . GLY G 1 35 ? 42.32616 -15.41177 43.67366 1.000 104.24100 350 GLY H N 1
ATOM 4176 C CA . GLY G 1 35 ? 42.25933 -14.09757 44.28178 1.000 92.23715 350 GLY H CA 1
ATOM 4177 C C . GLY G 1 35 ? 40.93254 -13.41413 44.05634 1.000 85.94600 350 GLY H C 1
ATOM 4178 O O . GLY G 1 35 ? 40.87009 -12.17923 44.03269 1.000 90.43172 350 GLY H O 1
ATOM 4179 N N . ALA G 1 36 ? 39.86280 -14.19674 43.89307 1.000 73.96582 351 ALA H N 1
ATOM 4180 C CA . ALA G 1 36 ? 38.55440 -13.63663 43.58203 1.000 69.21936 351 ALA H CA 1
ATOM 4181 C C . ALA G 1 36 ? 37.97330 -12.89341 44.77645 1.000 79.48971 351 ALA H C 1
ATOM 4182 O O . ALA G 1 36 ? 37.44524 -11.78515 44.63225 1.000 92.64687 351 ALA H O 1
ATOM 4184 N N . LEU G 1 37 ? 38.05733 -13.48981 45.96754 1.000 75.24814 352 LEU H N 1
ATOM 4185 C CA . LEU G 1 37 ? 37.46696 -12.85735 47.14093 1.000 66.46731 352 LEU H CA 1
ATOM 4186 C C . LEU G 1 37 ? 38.27271 -11.64605 47.59430 1.000 64.40626 352 LEU H C 1
ATOM 4187 O O . LEU G 1 37 ? 37.70434 -10.70512 48.15988 1.000 64.15891 352 LEU H O 1
ATOM 4192 N N . ARG G 1 38 ? 39.58604 -11.64214 47.35323 1.000 68.66746 353 ARG H N 1
ATOM 4193 C CA . ARG G 1 38 ? 40.39168 -10.47445 47.69818 1.000 82.78487 353 ARG H CA 1
ATOM 4194 C C . ARG G 1 38 ? 39.95580 -9.25717 46.89391 1.000 90.34882 353 ARG H C 1
ATOM 4195 O O . ARG G 1 38 ? 39.74897 -8.17084 47.44750 1.000 92.27677 353 ARG H O 1
ATOM 4203 N N . GLU G 1 39 ? 39.80563 -9.42661 45.57836 1.000 93.19726 354 GLU H N 1
ATOM 4204 C CA . GLU G 1 39 ? 39.42646 -8.31056 44.72033 1.000 99.72056 354 GLU H CA 1
ATOM 4205 C C . GLU G 1 39 ? 38.02059 -7.81822 45.03119 1.000 88.83587 354 GLU H C 1
ATOM 4206 O O . GLU G 1 39 ? 37.73392 -6.62426 44.88693 1.000 92.76478 354 GLU H O 1
ATOM 4212 N N . PHE G 1 40 ? 37.13630 -8.71498 45.47013 1.000 76.62925 355 PHE H N 1
ATOM 4213 C CA . PHE G 1 40 ? 35.76785 -8.30991 45.76744 1.000 68.70684 355 PHE H CA 1
ATOM 4214 C C . PHE G 1 40 ? 35.71551 -7.37595 46.97058 1.000 65.66470 355 PHE H C 1
ATOM 4215 O O . PHE G 1 40 ? 34.99230 -6.37464 46.95313 1.000 68.54935 355 PHE H O 1
ATOM 4223 N N . VAL G 1 41 ? 36.47844 -7.67877 48.02135 1.000 60.16217 356 VAL H N 1
ATOM 4224 C CA . VAL G 1 41 ? 36.41810 -6.85805 49.22728 1.000 68.68797 356 VAL H CA 1
ATOM 4225 C C . VAL G 1 41 ? 37.32306 -5.63660 49.12268 1.000 74.38107 356 VAL H C 1
ATOM 4226 O O . VAL G 1 41 ? 37.04680 -4.60492 49.74613 1.000 81.20297 356 VAL H O 1
ATOM 4230 N N . ASN G 1 42 ? 38.40450 -5.72003 48.34775 1.000 74.82101 357 ASN H N 1
ATOM 4231 C CA . ASN G 1 42 ? 39.35916 -4.62171 48.26941 1.000 82.67843 357 ASN H CA 1
ATOM 4232 C C . ASN G 1 42 ? 39.05605 -3.64450 47.14495 1.000 92.66625 357 ASN H C 1
ATOM 4233 O O . ASN G 1 42 ? 39.40971 -2.46484 47.25254 1.000 104.64308 357 ASN H O 1
ATOM 4238 N N . ASP G 1 43 ? 38.42170 -4.09826 46.06541 1.000 91.33181 358 ASP H N 1
ATOM 4239 C CA . ASP G 1 43 ? 38.13685 -3.23765 44.92473 1.000 100.16572 358 ASP H CA 1
ATOM 4240 C C . ASP G 1 43 ? 36.65136 -2.94053 44.77884 1.000 95.02791 358 ASP H C 1
ATOM 4241 O O . ASP G 1 43 ? 36.25183 -1.77393 44.78829 1.000 95.46379 358 ASP H O 1
ATOM 4246 N N . VAL G 1 44 ? 35.81168 -3.96835 44.63890 1.000 85.60061 359 VAL H N 1
ATOM 4247 C CA . VAL G 1 44 ? 34.40160 -3.71457 44.38035 1.000 81.28567 359 VAL H CA 1
ATOM 4248 C C . VAL G 1 44 ? 33.67011 -3.29006 45.64475 1.000 82.04513 359 VAL H C 1
ATOM 4249 O O . VAL G 1 44 ? 32.63990 -2.61017 45.56207 1.000 82.65262 359 VAL H O 1
ATOM 4253 N N . LEU G 1 45 ? 34.18575 -3.65319 46.81611 1.000 83.72420 360 LEU H N 1
ATOM 4254 C CA . LEU G 1 45 ? 33.57366 -3.27553 48.08186 1.000 84.77742 360 LEU H CA 1
ATOM 4255 C C . LEU G 1 45 ? 34.19793 -1.98712 48.59683 1.000 83.94843 360 LEU H C 1
ATOM 4256 O O . LEU G 1 45 ? 35.42164 -1.82219 48.55871 1.000 89.13054 360 LEU H O 1
ATOM 4261 N N . GLY G 1 46 ? 33.35330 -1.08058 49.07972 1.000 82.67504 361 GLY H N 1
ATOM 4262 C CA . GLY G 1 46 ? 33.81194 0.16745 49.63651 1.000 84.59747 361 GLY H CA 1
ATOM 4263 C C . GLY G 1 46 ? 34.58917 -0.03975 50.91883 1.000 83.65747 361 GLY H C 1
ATOM 4264 O O . GLY G 1 46 ? 34.67639 -1.15152 51.45102 1.000 80.40567 361 GLY H O 1
ATOM 4265 N N . PRO G 1 47 ? 35.16970 1.04029 51.44423 1.000 88.17194 362 PRO H N 1
ATOM 4266 C CA . PRO G 1 47 ? 36.00260 0.89905 52.64985 1.000 90.67699 362 PRO H CA 1
ATOM 4267 C C . PRO G 1 47 ? 35.21979 0.46527 53.87578 1.000 93.57384 362 PRO H C 1
ATOM 4268 O O . PRO G 1 47 ? 35.70134 -0.37313 54.64808 1.000 87.05665 362 PRO H O 1
ATOM 4272 N N . GLN G 1 48 ? 34.01731 1.00617 54.07285 1.000 104.83683 363 GLN H N 1
ATOM 4273 C CA . GLN G 1 48 ? 33.20764 0.71169 55.24774 1.000 122.70950 363 GLN H CA 1
ATOM 4274 C C . GLN G 1 48 ? 31.99650 -0.15277 54.91474 1.000 121.96670 363 GLN H C 1
ATOM 4275 O O . GLN G 1 48 ? 31.01983 -0.16589 55.67092 1.000 124.82924 363 GLN H O 1
ATOM 4281 N N . ASP G 1 49 ? 32.04089 -0.87185 53.79809 1.000 117.04383 364 ASP H N 1
ATOM 4282 C CA . ASP G 1 49 ? 30.97646 -1.78864 53.42340 1.000 113.29110 364 ASP H CA 1
ATOM 4283 C C . ASP G 1 49 ? 31.20302 -3.14853 54.07195 1.000 103.95871 364 ASP H C 1
ATOM 4284 O O . ASP G 1 49 ? 32.33978 -3.55584 54.32779 1.000 98.28033 364 ASP H O 1
ATOM 4289 N N . ASP G 1 50 ? 30.10280 -3.85159 54.33487 1.000 99.73266 365 ASP H N 1
ATOM 4290 C CA . ASP G 1 50 ? 30.14373 -5.09912 55.08169 1.000 100.54862 365 ASP H CA 1
ATOM 4291 C C . ASP G 1 50 ? 29.26104 -6.13742 54.40758 1.000 94.38740 365 ASP H C 1
ATOM 4292 O O . ASP G 1 50 ? 28.21077 -5.81439 53.84684 1.000 88.55599 365 ASP H O 1
ATOM 4297 N N . ILE G 1 51 ? 29.69429 -7.39185 54.48231 1.000 97.58669 366 ILE H N 1
ATOM 4298 C CA . ILE G 1 51 ? 28.98617 -8.51308 53.87708 1.000 96.24770 366 ILE H CA 1
ATOM 4299 C C . ILE G 1 51 ? 28.09389 -9.14750 54.93440 1.000 89.68790 366 ILE H C 1
ATOM 4300 O O . ILE G 1 51 ? 28.58545 -9.66361 55.94516 1.000 97.11630 366 ILE H O 1
ATOM 4305 N N . THR G 1 52 ? 26.78226 -9.11672 54.70194 1.000 77.68042 367 THR H N 1
ATOM 4306 C CA . THR G 1 52 ? 25.82778 -9.68060 55.64670 1.000 71.43771 367 THR H CA 1
ATOM 4307 C C . THR G 1 52 ? 25.52513 -11.14994 55.38938 1.000 84.38036 367 THR H C 1
ATOM 4308 O O . THR G 1 52 ? 25.02297 -11.83048 56.29157 1.000 87.53119 367 THR H O 1
ATOM 4312 N N . LYS G 1 53 ? 25.81806 -11.65506 54.19323 1.000 89.44873 368 LYS H N 1
ATOM 4313 C CA . LYS G 1 53 ? 25.45382 -13.01944 53.84072 1.000 88.27801 368 LYS H CA 1
ATOM 4314 C C . LYS G 1 53 ? 26.38807 -13.52159 52.75058 1.000 90.61964 368 LYS H C 1
ATOM 4315 O O . LYS G 1 53 ? 26.82821 -12.75545 51.89106 1.000 95.80247 368 LYS H O 1
ATOM 4321 N N . PHE G 1 54 ? 26.68200 -14.82035 52.79663 1.000 93.51186 369 PHE H N 1
ATOM 4322 C CA . PHE G 1 54 ? 27.52739 -15.45973 51.78736 1.000 98.58163 369 PHE H CA 1
ATOM 4323 C C . PHE G 1 54 ? 27.11812 -16.93399 51.73734 1.000 104.46895 369 PHE H C 1
ATOM 4324 O O . PHE G 1 54 ? 27.60245 -17.74602 52.52646 1.000 103.98731 369 PHE H O 1
ATOM 4332 N N . GLU G 1 55 ? 26.21587 -17.26227 50.81215 1.000 114.65257 370 GLU H N 1
ATOM 4333 C CA . GLU G 1 55 ? 25.68269 -18.61145 50.68328 1.000 123.48341 370 GLU H CA 1
ATOM 4334 C C . GLU G 1 55 ? 25.86842 -19.09650 49.25023 1.000 120.10354 370 GLU H C 1
ATOM 4335 O O . GLU G 1 55 ? 26.15104 -18.31823 48.33827 1.000 128.66471 370 GLU H O 1
ATOM 4341 N N . TYR G 1 56 ? 25.70634 -20.40357 49.05984 1.000 113.02272 371 TYR H N 1
ATOM 4342 C CA . TYR G 1 56 ? 25.87694 -21.05751 47.76898 1.000 112.11144 371 TYR H CA 1
ATOM 4343 C C . TYR G 1 56 ? 24.54357 -21.62650 47.31093 1.000 108.12137 371 TYR H C 1
ATOM 4344 O O . TYR G 1 56 ? 23.90450 -22.38748 48.04672 1.000 108.04277 371 TYR H O 1
ATOM 4353 N N . LEU G 1 57 ? 24.12538 -21.26022 46.09649 1.000 104.63698 372 LEU H N 1
ATOM 4354 C CA . LEU G 1 57 ? 22.91833 -21.85398 45.52685 1.000 99.92127 372 LEU H CA 1
ATOM 4355 C C . LEU G 1 57 ? 23.19687 -23.25362 44.99945 1.000 106.82670 372 LEU H C 1
ATOM 4356 O O . LEU G 1 57 ? 22.56874 -24.22405 45.42307 1.000 109.02172 372 LEU H O 1
ATOM 4361 N N . LYS G 1 58 ? 24.14137 -23.37151 44.07715 1.000 113.13199 373 LYS H N 1
ATOM 4362 C CA . LYS G 1 58 ? 24.52032 -24.65416 43.51588 1.000 122.13783 373 LYS H CA 1
ATOM 4363 C C . LYS G 1 58 ? 25.88464 -24.51983 42.84689 1.000 130.52374 373 LYS H C 1
ATOM 4364 O O . LYS G 1 58 ? 26.66955 -23.62454 43.19926 1.000 130.61659 373 LYS H O 1
ATOM 4370 N N . LYS G 1 59 ? 26.17366 -25.41624 41.89969 1.000 129.39302 374 LYS H N 1
ATOM 4371 C CA . LYS G 1 59 ? 27.46136 -25.47972 41.21469 1.000 125.78431 374 LYS H CA 1
ATOM 4372 C C . LYS G 1 59 ? 28.62139 -25.76762 42.16377 1.000 126.55239 374 LYS H C 1
ATOM 4373 O O . LYS G 1 59 ? 28.44702 -25.88926 43.38500 1.000 121.89813 374 LYS H O 1
ATOM 4375 N N . SER G 1 60 ? 29.81847 -25.86984 41.59375 1.000 130.81577 375 SER H N 1
ATOM 4376 C CA . SER G 1 60 ? 31.02311 -26.17170 42.34554 1.000 136.44489 375 SER H CA 1
ATOM 4377 C C . SER G 1 60 ? 32.10116 -25.15084 42.01602 1.000 141.08096 375 SER H C 1
ATOM 4378 O O . SER G 1 60 ? 31.99429 -24.38233 41.05585 1.000 141.17521 375 SER H O 1
ATOM 4380 N N . SER G 1 61 ? 33.14806 -25.16932 42.83257 1.000 141.18553 376 SER H N 1
ATOM 4381 C CA . SER G 1 61 ? 34.25282 -24.22506 42.73710 1.000 128.72570 376 SER H CA 1
ATOM 4382 C C . SER G 1 61 ? 34.93522 -24.25308 41.37461 1.000 116.78471 376 SER H C 1
ATOM 4383 O O . SER G 1 61 ? 35.79886 -23.42552 41.08757 1.000 112.24531 376 SER H O 1
ATOM 4385 N N . GLY G 1 65 ? 30.74326 -21.04587 40.65489 1.000 95.89261 380 GLY H N 1
ATOM 4386 C CA . GLY G 1 65 ? 29.65909 -21.30371 41.58671 1.000 96.23580 380 GLY H CA 1
ATOM 4387 C C . GLY G 1 65 ? 28.71727 -20.13205 41.79988 1.000 101.78805 380 GLY H C 1
ATOM 4388 O O . GLY G 1 65 ? 29.15159 -18.98628 41.91564 1.000 106.80551 380 GLY H O 1
ATOM 4389 N N . THR G 1 66 ? 27.41819 -20.41789 41.84761 1.000 101.37335 381 THR H N 1
ATOM 4390 C CA . THR G 1 66 ? 26.41452 -19.38628 42.08020 1.000 99.01738 381 THR H CA 1
ATOM 4391 C C . THR G 1 66 ? 26.36440 -19.06058 43.56808 1.000 78.83714 381 THR H C 1
ATOM 4392 O O . THR G 1 66 ? 26.08443 -19.93465 44.39501 1.000 81.16713 381 THR H O 1
ATOM 4396 N N . VAL G 1 67 ? 26.62671 -17.80416 43.90898 1.000 63.19163 382 VAL H N 1
ATOM 4397 C CA . VAL G 1 67 ? 26.77664 -17.37363 45.29432 1.000 63.07009 382 VAL H CA 1
ATOM 4398 C C . VAL G 1 67 ? 25.75912 -16.28143 45.58133 1.000 69.49530 382 VAL H C 1
ATOM 4399 O O . VAL G 1 67 ? 25.71371 -15.26773 44.87443 1.000 73.94755 382 VAL H O 1
ATOM 4403 N N . ILE G 1 68 ? 24.95362 -16.48430 46.61870 1.000 70.92085 383 ILE H N 1
ATOM 4404 C CA . ILE G 1 68 ? 24.09708 -15.43665 47.16152 1.000 77.28554 383 ILE H CA 1
ATOM 4405 C C . ILE G 1 68 ? 24.91365 -14.65640 48.17950 1.000 87.38679 383 ILE H C 1
ATOM 4406 O O . ILE G 1 68 ? 25.42810 -15.23325 49.14268 1.000 103.76064 383 ILE H O 1
ATOM 4411 N N . ILE G 1 69 ? 25.02755 -13.34790 47.98015 1.000 81.53930 384 ILE H N 1
ATOM 4412 C CA . ILE G 1 69 ? 25.80955 -12.50112 48.87196 1.000 75.25811 384 ILE H CA 1
ATOM 4413 C C . ILE G 1 69 ? 25.03173 -11.22324 49.14918 1.000 69.43345 384 ILE H C 1
ATOM 4414 O O . ILE G 1 69 ? 24.57437 -10.55083 48.21894 1.000 71.74050 384 ILE H O 1
ATOM 4419 N N . GLY G 1 70 ? 24.87606 -10.89561 50.42609 1.000 65.05208 385 GLY H N 1
ATOM 4420 C CA . GLY G 1 70 ? 24.19182 -9.68417 50.85335 1.000 62.40153 385 GLY H CA 1
ATOM 4421 C C . GLY G 1 70 ? 25.18203 -8.71220 51.47019 1.000 67.78023 385 GLY H C 1
ATOM 4422 O O . GLY G 1 70 ? 26.05843 -9.11272 52.24120 1.000 77.13559 385 GLY H O 1
ATOM 4423 N N . ILE G 1 71 ? 25.03340 -7.43579 51.12497 1.000 70.34666 386 ILE H N 1
ATOM 4424 C CA . ILE G 1 71 ? 25.95658 -6.38808 51.54038 1.000 78.53271 386 ILE H CA 1
ATOM 4425 C C . ILE G 1 71 ? 25.16062 -5.24689 52.15902 1.000 94.71842 386 ILE H C 1
ATOM 4426 O O . ILE G 1 71 ? 24.09096 -4.87978 51.65849 1.000 90.70420 386 ILE H O 1
ATOM 4431 N N . GLN G 1 72 ? 25.67939 -4.69392 53.25383 1.000 118.07104 387 GLN H N 1
ATOM 4432 C CA . GLN G 1 72 ? 25.10922 -3.51992 53.89836 1.000 128.15711 387 GLN H CA 1
ATOM 4433 C C . GLN G 1 72 ? 26.02402 -2.32622 53.66347 1.000 118.63913 387 GLN H C 1
ATOM 4434 O O . GLN G 1 72 ? 27.24768 -2.44070 53.78341 1.000 119.89735 387 GLN H O 1
ATOM 4440 N N . LEU G 1 73 ? 25.43124 -1.18390 53.32726 1.000 107.68901 388 LEU H N 1
ATOM 4441 C CA . LEU G 1 73 ? 26.18248 -0.00352 52.92544 1.000 102.66595 388 LEU H CA 1
ATOM 4442 C C . LEU G 1 73 ? 25.99818 1.12369 53.93127 1.000 93.31030 388 LEU H C 1
ATOM 4443 O O . LEU G 1 73 ? 24.91955 1.28542 54.51034 1.000 84.78839 388 LEU H O 1
ATOM 4448 N N . LYS G 1 74 ? 27.05879 1.90809 54.12499 1.000 102.00096 389 LYS H N 1
ATOM 4449 C CA . LYS G 1 74 ? 26.97917 3.06483 55.01049 1.000 114.13408 389 LYS H CA 1
ATOM 4450 C C . LYS G 1 74 ? 26.04314 4.12664 54.44256 1.000 128.07205 389 LYS H C 1
ATOM 4451 O O . LYS G 1 74 ? 25.16326 4.63366 55.14683 1.000 137.51425 389 LYS H O 1
ATOM 4457 N N . ASP G 1 75 ? 26.22462 4.48422 53.17351 1.000 130.27328 390 ASP H N 1
ATOM 4458 C CA . ASP G 1 75 ? 25.34562 5.41291 52.47536 1.000 131.66451 390 ASP H CA 1
ATOM 4459 C C . ASP G 1 75 ? 24.70376 4.69348 51.30097 1.000 135.84320 390 ASP H C 1
ATOM 4460 O O . ASP G 1 75 ? 25.37906 3.95119 50.58042 1.000 129.67458 390 ASP H O 1
ATOM 4465 N N . HIS G 1 76 ? 23.40353 4.91958 51.10409 1.000 145.52322 391 HIS H N 1
ATOM 4466 C CA . HIS G 1 76 ? 22.72023 4.30265 49.97598 1.000 145.86056 391 HIS H CA 1
ATOM 4467 C C . HIS G 1 76 ? 23.13844 4.91326 48.64545 1.000 138.42997 391 HIS H C 1
ATOM 4468 O O . HIS G 1 76 ? 22.69384 4.43270 47.59795 1.000 148.73972 391 HIS H O 1
ATOM 4475 N N . ASP G 1 77 ? 23.96659 5.96310 48.65972 1.000 124.23368 392 ASP H N 1
ATOM 4476 C CA . ASP G 1 77 ? 24.50409 6.49300 47.41132 1.000 118.82661 392 ASP H CA 1
ATOM 4477 C C . ASP G 1 77 ? 25.59473 5.58501 46.86669 1.000 110.35491 392 ASP H C 1
ATOM 4478 O O . ASP G 1 77 ? 25.77461 5.47468 45.64929 1.000 105.33743 392 ASP H O 1
ATOM 4483 N N . ASP G 1 78 ? 26.32604 4.91818 47.75790 1.000 109.06776 393 ASP H N 1
ATOM 4484 C CA . ASP G 1 78 ? 27.42191 4.02977 47.38492 1.000 108.12841 393 ASP H CA 1
ATOM 4485 C C . ASP G 1 78 ? 26.87323 2.77678 46.71163 1.000 107.78699 393 ASP H C 1
ATOM 4486 O O . ASP G 1 78 ? 27.63119 1.91816 46.24799 1.000 117.81567 393 ASP H O 1
ATOM 4491 N N . LEU G 1 79 ? 25.54377 2.66358 46.67977 1.000 98.50494 394 LEU H N 1
ATOM 4492 C CA . LEU G 1 79 ? 24.89103 1.54049 46.01632 1.000 93.10851 394 LEU H CA 1
ATOM 4493 C C . LEU G 1 79 ? 25.13973 1.56734 44.51229 1.000 95.29100 394 LEU H C 1
ATOM 4494 O O . LEU G 1 79 ? 25.55279 0.56078 43.92390 1.000 101.34682 394 LEU H O 1
ATOM 4499 N N . ILE G 1 80 ? 24.88605 2.71138 43.87036 1.000 90.41358 395 ILE H N 1
ATOM 4500 C CA . ILE G 1 80 ? 25.14727 2.83153 42.43742 1.000 84.07829 395 ILE H CA 1
ATOM 4501 C C . ILE G 1 80 ? 26.62217 2.57984 42.14352 1.000 83.77073 395 ILE H C 1
ATOM 4502 O O . ILE G 1 80 ? 26.97217 1.93548 41.14618 1.000 79.22176 395 ILE H O 1
ATOM 4507 N N . GLN G 1 81 ? 27.50838 3.05980 43.01909 1.000 86.98780 396 GLN H N 1
ATOM 4508 C CA . GLN G 1 81 ? 28.92694 2.74257 42.88600 1.000 85.42819 396 GLN H CA 1
ATOM 4509 C C . GLN G 1 81 ? 29.16112 1.24368 43.01296 1.000 71.71050 396 GLN H C 1
ATOM 4510 O O . GLN G 1 81 ? 29.89697 0.64590 42.21856 1.000 73.19663 396 GLN H O 1
ATOM 4516 N N . LEU G 1 82 ? 28.53691 0.62105 44.01538 1.000 63.50541 397 LEU H N 1
ATOM 4517 C CA . LEU G 1 82 ? 28.71052 -0.81043 44.23450 1.000 66.69124 397 LEU H CA 1
ATOM 4518 C C . LEU G 1 82 ? 28.19424 -1.61307 43.04949 1.000 65.33967 397 LEU H C 1
ATOM 4519 O O . LEU G 1 82 ? 28.89161 -2.49246 42.53126 1.000 66.85819 397 LEU H O 1
ATOM 4524 N N . LYS G 1 83 ? 26.96596 -1.32461 42.60908 1.000 64.22919 398 LYS H N 1
ATOM 4525 C CA . LYS G 1 83 ? 26.40704 -2.03199 41.46226 1.000 67.20914 398 LYS H CA 1
ATOM 4526 C C . LYS G 1 83 ? 27.31263 -1.90647 40.24572 1.000 71.44762 398 LYS H C 1
ATOM 4527 O O . LYS G 1 83 ? 27.55279 -2.89059 39.53846 1.000 75.90170 398 LYS H O 1
ATOM 4533 N N . GLN G 1 84 ? 27.84230 -0.70683 39.99775 1.000 74.52516 399 GLN H N 1
ATOM 4534 C CA . GLN G 1 84 ? 28.78123 -0.53143 38.89460 1.000 74.12094 399 GLN H CA 1
ATOM 4535 C C . GLN G 1 84 ? 30.01831 -1.40048 39.08462 1.000 76.00092 399 GLN H C 1
ATOM 4536 O O . GLN G 1 84 ? 30.46639 -2.07582 38.15098 1.000 72.27229 399 GLN H O 1
ATOM 4542 N N . ARG G 1 85 ? 30.58167 -1.40219 40.29535 1.000 79.73340 400 ARG H N 1
ATOM 4543 C CA . ARG G 1 85 ? 31.76021 -2.22230 40.55370 1.000 79.38571 400 ARG H CA 1
ATOM 4544 C C . ARG G 1 85 ? 31.42165 -3.70645 40.56621 1.000 77.42349 400 ARG H C 1
ATOM 4545 O O . ARG G 1 85 ? 32.26792 -4.53542 40.21203 1.000 79.72451 400 ARG H O 1
ATOM 4553 N N . VAL G 1 86 ? 30.20048 -4.06192 40.96927 1.000 73.35621 401 VAL H N 1
ATOM 4554 C CA . VAL G 1 86 ? 29.77538 -5.45468 40.88053 1.000 72.18869 401 VAL H CA 1
ATOM 4555 C C . VAL G 1 86 ? 29.59648 -5.86011 39.42273 1.000 82.12431 401 VAL H C 1
ATOM 4556 O O . VAL G 1 86 ? 29.91161 -6.99214 39.03480 1.000 87.59443 401 VAL H O 1
ATOM 4560 N N . ASN G 1 87 ? 29.11558 -4.93576 38.58608 1.000 78.98514 402 ASN H N 1
ATOM 4561 C CA . ASN G 1 87 ? 28.90128 -5.25391 37.17813 1.000 67.23331 402 ASN H CA 1
ATOM 4562 C C . ASN G 1 87 ? 30.20985 -5.54887 36.45891 1.000 66.65473 402 ASN H C 1
ATOM 4563 O O . ASN G 1 87 ? 30.21734 -6.27704 35.46041 1.000 64.27942 402 ASN H O 1
ATOM 4568 N N . HIS G 1 88 ? 31.32268 -4.99788 36.94260 1.000 71.24547 403 HIS H N 1
ATOM 4569 C CA . HIS G 1 88 ? 32.61205 -5.32129 36.34703 1.000 80.43024 403 HIS H CA 1
ATOM 4570 C C . HIS G 1 88 ? 33.19611 -6.60510 36.92034 1.000 84.28561 403 HIS H C 1
ATOM 4571 O O . HIS G 1 88 ? 33.87884 -7.34393 36.20182 1.000 85.93616 403 HIS H O 1
ATOM 4578 N N . PHE G 1 89 ? 32.94694 -6.88258 38.20156 1.000 85.19255 404 PHE H N 1
ATOM 4579 C CA . PHE G 1 89 ? 33.40744 -8.13189 38.79791 1.000 79.43490 404 PHE H CA 1
ATOM 4580 C C . PHE G 1 89 ? 32.74800 -9.32759 38.12083 1.000 75.55836 404 PHE H C 1
ATOM 4581 O O . PHE G 1 89 ? 33.42676 -10.23083 37.61884 1.000 78.33655 404 PHE H O 1
ATOM 4589 N N . ASP G 1 90 ? 31.41777 -9.34524 38.09550 1.000 72.29597 405 ASP H N 1
ATOM 4590 C CA . ASP G 1 90 ? 30.65134 -10.35953 37.37415 1.000 72.65768 405 ASP H CA 1
ATOM 4591 C C . ASP G 1 90 ? 29.55138 -9.65824 36.58872 1.000 79.66217 405 ASP H C 1
ATOM 4592 O O . ASP G 1 90 ? 28.52880 -9.25806 37.17204 1.000 78.09649 405 ASP H O 1
ATOM 4597 N N . PRO G 1 91 ? 29.72387 -9.47468 35.27731 1.000 79.30204 406 PRO H N 1
ATOM 4598 C CA . PRO G 1 91 ? 28.63463 -8.89704 34.47358 1.000 80.30650 406 PRO H CA 1
ATOM 4599 C C . PRO G 1 91 ? 27.36892 -9.73278 34.49228 1.000 82.85716 406 PRO H C 1
ATOM 4600 O O . PRO G 1 91 ? 26.28147 -9.19266 34.25516 1.000 86.09516 406 PRO H O 1
ATOM 4604 N N . SER G 1 92 ? 27.47156 -11.02960 34.77245 1.000 81.24445 407 SER H N 1
ATOM 4605 C CA . SER G 1 92 ? 26.30697 -11.89523 34.89187 1.000 81.97782 407 SER H CA 1
ATOM 4606 C C . SER G 1 92 ? 25.65866 -11.82212 36.26662 1.000 80.13837 407 SER H C 1
ATOM 4607 O O . SER G 1 92 ? 24.87357 -12.71118 36.61325 1.000 75.76686 407 SER H O 1
ATOM 4610 N N . ASN G 1 93 ? 25.97075 -10.79421 37.05168 1.000 78.92689 408 ASN H N 1
ATOM 4611 C CA . ASN G 1 93 ? 25.37438 -10.65176 38.36853 1.000 52.43431 408 ASN H CA 1
ATOM 4612 C C . ASN G 1 93 ? 23.87844 -10.38576 38.24781 1.000 68.78235 408 ASN H C 1
ATOM 4613 O O . ASN G 1 93 ? 23.37392 -9.95539 37.20691 1.000 74.73523 408 ASN H O 1
ATOM 4618 N N . ILE G 1 94 ? 23.16592 -10.64756 39.34050 1.000 63.83029 409 ILE H N 1
ATOM 4619 C CA . ILE G 1 94 ? 21.71899 -10.47767 39.39833 1.000 62.42917 409 ILE H CA 1
ATOM 4620 C C . ILE G 1 94 ? 21.38630 -9.79673 40.71796 1.000 65.34761 409 ILE H C 1
ATOM 4621 O O . ILE G 1 94 ? 21.52665 -10.40653 41.78358 1.000 73.07707 409 ILE H O 1
ATOM 4626 N N . TYR G 1 95 ? 20.94654 -8.54276 40.65424 1.000 65.75322 410 TYR H N 1
ATOM 4627 C CA . TYR G 1 95 ? 20.47834 -7.85661 41.85071 1.000 66.87559 410 TYR H CA 1
ATOM 4628 C C . TYR G 1 95 ? 19.13789 -8.44527 42.27303 1.000 72.62146 410 TYR H C 1
ATOM 4629 O O . TYR G 1 95 ? 18.18486 -8.47242 41.48793 1.000 82.53166 410 TYR H O 1
ATOM 4638 N N . ILE G 1 96 ? 19.06681 -8.91605 43.51641 1.000 64.47723 411 ILE H N 1
ATOM 4639 C CA . ILE G 1 96 ? 17.92397 -9.70866 43.96010 1.000 60.01672 411 ILE H CA 1
ATOM 4640 C C . ILE G 1 96 ? 16.76282 -8.82479 44.39934 1.000 58.42193 411 ILE H C 1
ATOM 4641 O O . ILE G 1 96 ? 15.59914 -9.14086 44.13212 1.000 63.92568 411 ILE H O 1
ATOM 4646 N N . ASN G 1 97 ? 17.04924 -7.70544 45.06804 1.000 50.98154 412 ASN H N 1
ATOM 4647 C CA . ASN G 1 97 ? 15.98667 -6.91358 45.68322 1.000 68.80043 412 ASN H CA 1
ATOM 4648 C C . ASN G 1 97 ? 14.96264 -6.41420 44.67280 1.000 77.64759 412 ASN H C 1
ATOM 4649 O O . ASN G 1 97 ? 13.84569 -6.05503 45.06466 1.000 82.61321 412 ASN H O 1
ATOM 4654 N N . GLU G 1 98 ? 15.30945 -6.38576 43.38543 1.000 74.63739 413 GLU H N 1
ATOM 4655 C CA . GLU G 1 98 ? 14.34263 -5.96010 42.38021 1.000 78.90051 413 GLU H CA 1
ATOM 4656 C C . GLU G 1 98 ? 13.29971 -7.04389 42.13038 1.000 77.88854 413 GLU H C 1
ATOM 4657 O O . GLU G 1 98 ? 12.09293 -6.79055 42.21655 1.000 90.93910 413 GLU H O 1
ATOM 4663 N N . ASN G 1 99 ? 13.74704 -8.26082 41.82922 1.000 67.42426 414 ASN H N 1
ATOM 4664 C CA . ASN G 1 99 ? 12.84176 -9.37498 41.56398 1.000 61.48432 414 ASN H CA 1
ATOM 4665 C C . ASN G 1 99 ? 12.21995 -9.84064 42.87556 1.000 58.65258 414 ASN H C 1
ATOM 4666 O O . ASN G 1 99 ? 12.91943 -10.34351 43.76034 1.000 62.31172 414 ASN H O 1
ATOM 4671 N N . LYS G 1 100 ? 10.90099 -9.67856 43.00149 1.000 57.91665 415 LYS H N 1
ATOM 4672 C CA . LYS G 1 100 ? 10.21239 -10.09276 44.22064 1.000 68.94879 415 LYS H CA 1
ATOM 4673 C C . LYS G 1 100 ? 10.24169 -11.60684 44.38816 1.000 72.40667 415 LYS H C 1
ATOM 4674 O O . LYS G 1 100 ? 10.34853 -12.10868 45.51320 1.000 77.21642 415 LYS H O 1
ATOM 4680 N N . MET G 1 101 ? 10.13598 -12.34940 43.28266 1.000 72.23881 416 MET H N 1
ATOM 4681 C CA . MET G 1 101 ? 10.12138 -13.80740 43.36079 1.000 72.87536 416 MET H CA 1
ATOM 4682 C C . MET G 1 101 ? 11.42223 -14.33685 43.94953 1.000 70.58779 416 MET H C 1
ATOM 4683 O O . MET G 1 101 ? 11.41293 -15.16977 44.86333 1.000 81.49266 416 MET H O 1
ATOM 4688 N N . LEU G 1 102 ? 12.55687 -13.86009 43.43587 1.000 64.47133 417 LEU H N 1
ATOM 4689 C CA . LEU G 1 102 ? 13.84329 -14.30351 43.95938 1.000 60.35769 417 LEU H CA 1
ATOM 4690 C C . LEU G 1 102 ? 14.07441 -13.78202 45.37055 1.000 60.59775 417 LEU H C 1
ATOM 4691 O O . LEU G 1 102 ? 14.69337 -14.46336 46.19508 1.000 64.67379 417 LEU H O 1
ATOM 4696 N N . TYR G 1 103 ? 13.58408 -12.57641 45.66768 1.000 66.50638 418 TYR H N 1
ATOM 4697 C CA . TYR G 1 103 ? 13.79543 -12.00065 46.99173 1.000 71.50352 418 TYR H CA 1
ATOM 4698 C C . TYR G 1 103 ? 13.06156 -12.79782 48.06105 1.000 76.18753 418 TYR H C 1
ATOM 4699 O O . TYR G 1 103 ? 13.56252 -12.95930 49.17956 1.000 86.19078 418 TYR H O 1
ATOM 4708 N N . SER G 1 104 ? 11.87500 -13.31135 47.73387 1.000 78.97065 419 SER H N 1
ATOM 4709 C CA . SER G 1 104 ? 11.10292 -14.06822 48.71315 1.000 88.87506 419 SER H CA 1
ATOM 4710 C C . SER G 1 104 ? 11.72570 -15.43581 48.96657 1.000 96.86683 419 SER H C 1
ATOM 4711 O O . SER G 1 104 ? 11.86033 -15.86515 50.11859 1.000 99.34249 419 SER H O 1
ATOM 4714 N N . LEU G 1 105 ? 12.12038 -16.13198 47.89839 1.000 103.58087 420 LEU H N 1
ATOM 4715 C CA . LEU G 1 105 ? 12.61570 -17.49675 48.04582 1.000 98.08486 420 LEU H CA 1
ATOM 4716 C C . LEU G 1 105 ? 13.98931 -17.53029 48.70394 1.000 91.54954 420 LEU H C 1
ATOM 4717 O O . LEU G 1 105 ? 14.29392 -18.45482 49.46624 1.000 94.39543 420 LEU H O 1
ATOM 4722 N N . LEU G 1 106 ? 14.83204 -16.53735 48.42492 1.000 87.22989 421 LEU H N 1
ATOM 4723 C CA . LEU G 1 106 ? 16.21143 -16.56894 48.89186 1.000 96.29390 421 LEU H CA 1
ATOM 4724 C C . LEU G 1 106 ? 16.41854 -15.86937 50.22760 1.000 108.94766 421 LEU H C 1
ATOM 4725 O O . LEU G 1 106 ? 17.39284 -16.17679 50.92354 1.000 123.46954 421 LEU H O 1
ATOM 4730 N N . ILE G 1 107 ? 15.54207 -14.94434 50.60292 1.000 106.95628 422 ILE H N 1
ATOM 4731 C CA . ILE G 1 107 ? 15.69901 -14.22832 51.86398 1.000 108.70486 422 ILE H CA 1
ATOM 4732 C C . ILE G 1 107 ? 14.71183 -14.76152 52.89393 1.000 123.85948 422 ILE H C 1
ATOM 4733 O O . ILE G 1 107 ? 15.07978 -15.05307 54.03307 1.000 130.39805 422 ILE H O 1
ATOM 4739 N N . MET H 1 22 ? 48.05857 -28.56996 47.98420 1.000 77.99095 337 MET G N 1
ATOM 4740 C CA . MET H 1 22 ? 48.55493 -28.03479 49.24643 1.000 83.54876 337 MET G CA 1
ATOM 4741 C C . MET H 1 22 ? 47.61291 -26.97166 49.80363 1.000 89.79197 337 MET G C 1
ATOM 4742 O O . MET H 1 22 ? 47.95504 -25.79054 49.86749 1.000 85.42278 337 MET G O 1
ATOM 4747 N N . LYS H 1 23 ? 46.42492 -27.40594 50.21386 1.000 102.37033 338 LYS G N 1
ATOM 4748 C CA . LYS H 1 23 ? 45.39539 -26.52410 50.74288 1.000 106.88745 338 LYS G CA 1
ATOM 4749 C C . LYS H 1 23 ? 45.21079 -26.77506 52.23381 1.000 101.26601 338 LYS G C 1
ATOM 4750 O O . LYS H 1 23 ? 45.19132 -27.92570 52.68276 1.000 102.12597 338 LYS G O 1
ATOM 4756 N N . HIS H 1 24 ? 45.07165 -25.69265 52.99535 1.000 96.04146 339 HIS G N 1
ATOM 4757 C CA . HIS H 1 24 ? 44.89748 -25.75191 54.44033 1.000 90.97596 339 HIS G CA 1
ATOM 4758 C C . HIS H 1 24 ? 43.52712 -25.20111 54.80168 1.000 96.33576 339 HIS G C 1
ATOM 4759 O O . HIS H 1 24 ? 43.14093 -24.12851 54.32588 1.000 101.57723 339 HIS G O 1
ATOM 4766 N N . TYR H 1 25 ? 42.80110 -25.92902 55.64579 1.000 99.90513 340 TYR G N 1
ATOM 4767 C CA . TYR H 1 25 ? 41.42167 -25.60502 55.97758 1.000 105.27661 340 TYR G CA 1
ATOM 4768 C C . TYR H 1 25 ? 41.28595 -25.33047 57.46820 1.000 99.47744 340 TYR G C 1
ATOM 4769 O O . TYR H 1 25 ? 41.86600 -26.04004 58.29570 1.000 99.74104 340 TYR G O 1
ATOM 4778 N N . PHE H 1 26 ? 40.50727 -24.30379 57.80365 1.000 92.88661 341 PHE G N 1
ATOM 4779 C CA . PHE H 1 26 ? 40.26468 -23.91837 59.18471 1.000 85.84902 341 PHE G CA 1
ATOM 4780 C C . PHE H 1 26 ? 38.77388 -23.71025 59.40870 1.000 75.71235 341 PHE G C 1
ATOM 4781 O O . PHE H 1 26 ? 38.00179 -23.51314 58.46702 1.000 74.25401 341 PHE G O 1
ATOM 4789 N N . ILE H 1 27 ? 38.38101 -23.75827 60.67882 1.000 75.10357 342 ILE G N 1
ATOM 4790 C CA . ILE H 1 27 ? 37.05028 -23.36359 61.12441 1.000 70.56832 342 ILE G CA 1
ATOM 4791 C C . ILE H 1 27 ? 37.19886 -22.08365 61.93023 1.000 83.65848 342 ILE G C 1
ATOM 4792 O O . ILE H 1 27 ? 38.06606 -21.99567 62.80698 1.000 98.25961 342 ILE G O 1
ATOM 4797 N N . LEU H 1 28 ? 36.36310 -21.09324 61.63581 1.000 66.45951 343 LEU G N 1
ATOM 4798 C CA . LEU H 1 28 ? 36.47795 -19.78702 62.26262 1.000 72.99816 343 LEU G CA 1
ATOM 4799 C C . LEU H 1 28 ? 35.11323 -19.30443 62.72800 1.000 86.93723 343 LEU G C 1
ATOM 4800 O O . LEU H 1 28 ? 34.07935 -19.66248 62.15776 1.000 89.37210 343 LEU G O 1
ATOM 4805 N N . ASN H 1 29 ? 35.12659 -18.48725 63.77727 1.000 96.40351 344 ASN G N 1
ATOM 4806 C CA . ASN H 1 29 ? 33.93226 -17.83924 64.31195 1.000 99.80990 344 ASN G CA 1
ATOM 4807 C C . ASN H 1 29 ? 34.09914 -16.33927 64.09776 1.000 91.65973 344 ASN G C 1
ATOM 4808 O O . ASN H 1 29 ? 34.74479 -15.65707 64.89861 1.000 88.02034 344 ASN G O 1
ATOM 4813 N N . PHE H 1 30 ? 33.52267 -15.83509 63.01698 1.000 91.83002 345 PHE G N 1
ATOM 4814 C CA . PHE H 1 30 ? 33.66290 -14.42574 62.66739 1.000 102.77708 345 PHE G CA 1
ATOM 4815 C C . PHE H 1 30 ? 32.97259 -13.54306 63.69800 1.000 112.08715 345 PHE G C 1
ATOM 4816 O O . PHE H 1 30 ? 31.77285 -13.72145 63.94794 1.000 115.27533 345 PHE G O 1
ATOM 4824 N N . PRO H 1 31 ? 33.67613 -12.59666 64.31945 1.000 118.42977 346 PRO G N 1
ATOM 4825 C CA . PRO H 1 31 ? 33.01177 -11.68215 65.25317 1.000 126.26046 346 PRO G CA 1
ATOM 4826 C C . PRO H 1 31 ? 31.98448 -10.82006 64.53709 1.000 136.99639 346 PRO G C 1
ATOM 4827 O O . PRO H 1 31 ? 32.13197 -10.48493 63.35959 1.000 141.47235 346 PRO G O 1
ATOM 4831 N N . GLN H 1 32 ? 30.93277 -10.45337 65.27182 1.000 141.99773 347 GLN G N 1
ATOM 4832 C CA . GLN H 1 32 ? 29.85826 -9.64914 64.70340 1.000 135.31420 347 GLN G CA 1
ATOM 4833 C C . GLN H 1 32 ? 30.30851 -8.23906 64.33553 1.000 124.07075 347 GLN G C 1
ATOM 4834 O O . GLN H 1 32 ? 29.53730 -7.50554 63.70724 1.000 125.98521 347 GLN G O 1
ATOM 4840 N N . ARG H 1 33 ? 31.52728 -7.84882 64.69481 1.000 112.83284 348 ARG G N 1
ATOM 4841 C CA . ARG H 1 33 ? 32.03136 -6.53868 64.31071 1.000 107.29097 348 ARG G CA 1
ATOM 4842 C C . ARG H 1 33 ? 32.11063 -6.43913 62.78927 1.000 112.47965 348 ARG G C 1
ATOM 4843 O O . ARG H 1 33 ? 32.61423 -7.36439 62.13613 1.000 116.22444 348 ARG G O 1
ATOM 4851 N N . PRO H 1 34 ? 31.61091 -5.35920 62.19091 1.000 118.68229 349 PRO G N 1
ATOM 4852 C CA . PRO H 1 34 ? 31.62229 -5.24761 60.72878 1.000 122.71097 349 PRO G CA 1
ATOM 4853 C C . PRO H 1 34 ? 33.03777 -5.20843 60.17149 1.000 125.03031 349 PRO G C 1
ATOM 4854 O O . PRO H 1 34 ? 34.00563 -4.89347 60.86752 1.000 127.64658 349 PRO G O 1
ATOM 4858 N N . GLY H 1 35 ? 33.14567 -5.53694 58.88536 1.000 119.77233 350 GLY G N 1
ATOM 4859 C CA . GLY H 1 35 ? 34.43714 -5.56742 58.22933 1.000 113.50547 350 GLY G CA 1
ATOM 4860 C C . GLY H 1 35 ? 35.34088 -6.69494 58.66701 1.000 106.42421 350 GLY G C 1
ATOM 4861 O O . GLY H 1 35 ? 36.54981 -6.63377 58.42888 1.000 107.12042 350 GLY G O 1
ATOM 4862 N N . ALA H 1 36 ? 34.78549 -7.73151 59.30055 1.000 95.82741 351 ALA G N 1
ATOM 4863 C CA . ALA H 1 36 ? 35.61097 -8.82745 59.79715 1.000 84.65918 351 ALA G CA 1
ATOM 4864 C C . ALA H 1 36 ? 36.25515 -9.59829 58.65296 1.000 84.87386 351 ALA G C 1
ATOM 4865 O O . ALA H 1 36 ? 37.40430 -10.04237 58.76213 1.000 88.52699 351 ALA G O 1
ATOM 4867 N N . LEU H 1 37 ? 35.53259 -9.76492 57.54402 1.000 82.68626 352 LEU G N 1
ATOM 4868 C CA . LEU H 1 37 ? 36.09113 -10.49481 56.41187 1.000 87.34186 352 LEU G CA 1
ATOM 4869 C C . LEU H 1 37 ? 37.12456 -9.65646 55.67079 1.000 80.24752 352 LEU G C 1
ATOM 4870 O O . LEU H 1 37 ? 38.11537 -10.19250 55.16146 1.000 76.37879 352 LEU G O 1
ATOM 4875 N N . ARG H 1 38 ? 36.91608 -8.33996 55.59990 1.000 83.68225 353 ARG G N 1
ATOM 4876 C CA . ARG H 1 38 ? 37.92007 -7.47983 54.98369 1.000 91.05936 353 ARG G CA 1
ATOM 4877 C C . ARG H 1 38 ? 39.20536 -7.47749 55.79986 1.000 93.97446 353 ARG G C 1
ATOM 4878 O O . ARG H 1 38 ? 40.30710 -7.43362 55.23920 1.000 91.31224 353 ARG G O 1
ATOM 4886 N N . GLU H 1 39 ? 39.08313 -7.52676 57.12898 1.000 96.40066 354 GLU G N 1
ATOM 4887 C CA . GLU H 1 39 ? 40.26519 -7.65155 57.97388 1.000 100.54059 354 GLU G CA 1
ATOM 4888 C C . GLU H 1 39 ? 40.95351 -8.99084 57.75337 1.000 91.04360 354 GLU G C 1
ATOM 4889 O O . GLU H 1 39 ? 42.18606 -9.06125 57.68953 1.000 91.67933 354 GLU G O 1
ATOM 4895 N N . PHE H 1 40 ? 40.17000 -10.06566 57.63279 1.000 79.03842 355 PHE G N 1
ATOM 4896 C CA . PHE H 1 40 ? 40.74811 -11.38747 57.41571 1.000 75.98823 355 PHE G CA 1
ATOM 4897 C C . PHE H 1 40 ? 41.47875 -11.45867 56.08081 1.000 78.90015 355 PHE G C 1
ATOM 4898 O O . PHE H 1 40 ? 42.50957 -12.13085 55.96271 1.000 84.61616 355 PHE G O 1
ATOM 4906 N N . VAL H 1 41 ? 40.96318 -10.76731 55.06476 1.000 80.48591 356 VAL G N 1
ATOM 4907 C CA . VAL H 1 41 ? 41.57043 -10.83026 53.73886 1.000 86.58135 356 VAL G CA 1
ATOM 4908 C C . VAL H 1 41 ? 42.82737 -9.97014 53.68280 1.000 89.01349 356 VAL G C 1
ATOM 4909 O O . VAL H 1 41 ? 43.86905 -10.39590 53.16800 1.000 95.56984 356 VAL G O 1
ATOM 4913 N N . ASN H 1 42 ? 42.75133 -8.74891 54.21386 1.000 87.12125 357 ASN G N 1
ATOM 4914 C CA . ASN H 1 42 ? 43.86687 -7.82068 54.07881 1.000 86.00568 357 ASN G CA 1
ATOM 4915 C C . ASN H 1 42 ? 44.94798 -8.07798 55.12314 1.000 95.01919 357 ASN G C 1
ATOM 4916 O O . ASN H 1 42 ? 46.14239 -8.02602 54.80991 1.000 95.99224 357 ASN G O 1
ATOM 4921 N N . ASP H 1 43 ? 44.55052 -8.37870 56.35961 1.000 102.13673 358 ASP G N 1
ATOM 4922 C CA . ASP H 1 43 ? 45.47728 -8.55117 57.47511 1.000 104.78757 358 ASP G CA 1
ATOM 4923 C C . ASP H 1 43 ? 45.85953 -10.01167 57.70071 1.000 100.17561 358 ASP G C 1
ATOM 4924 O O . ASP H 1 43 ? 47.04557 -10.35116 57.67520 1.000 100.16808 358 ASP G O 1
ATOM 4929 N N . VAL H 1 44 ? 44.87422 -10.88346 57.93364 1.000 100.68134 359 VAL G N 1
ATOM 4930 C CA . VAL H 1 44 ? 45.17781 -12.27242 58.27102 1.000 103.37654 359 VAL G CA 1
ATOM 4931 C C . VAL H 1 44 ? 45.71708 -13.01590 57.05540 1.000 105.05569 359 VAL G C 1
ATOM 4932 O O . VAL H 1 44 ? 46.76225 -13.67234 57.12508 1.000 113.95130 359 VAL G O 1
ATOM 4936 N N . LEU H 1 45 ? 45.01023 -12.93621 55.93024 1.000 99.70000 360 LEU G N 1
ATOM 4937 C CA . LEU H 1 45 ? 45.45369 -13.62408 54.72514 1.000 102.24723 360 LEU G CA 1
ATOM 4938 C C . LEU H 1 45 ? 46.80175 -13.07877 54.26817 1.000 107.18230 360 LEU G C 1
ATOM 4939 O O . LEU H 1 45 ? 47.08181 -11.88326 54.39417 1.000 111.26212 360 LEU G O 1
ATOM 4944 N N . GLY H 1 46 ? 47.64200 -13.96903 53.74187 1.000 104.10785 361 GLY G N 1
ATOM 4945 C CA . GLY H 1 46 ? 48.97686 -13.61311 53.32251 1.000 98.52823 361 GLY G CA 1
ATOM 4946 C C . GLY H 1 46 ? 48.99435 -12.54884 52.24474 1.000 101.38422 361 GLY G C 1
ATOM 4947 O O . GLY H 1 46 ? 47.97028 -12.23623 51.62897 1.000 106.81418 361 GLY G O 1
ATOM 4948 N N . PRO H 1 47 ? 50.17015 -11.96135 52.00388 1.000 106.37123 362 PRO G N 1
ATOM 4949 C CA . PRO H 1 47 ? 50.25867 -10.90664 50.97916 1.000 108.08616 362 PRO G CA 1
ATOM 4950 C C . PRO H 1 47 ? 49.87802 -11.38628 49.59072 1.000 113.89057 362 PRO G C 1
ATOM 4951 O O . PRO H 1 47 ? 49.31040 -10.61679 48.80560 1.000 114.48990 362 PRO G O 1
ATOM 4955 N N . GLN H 1 48 ? 50.17321 -12.64428 49.26539 1.000 117.78273 363 GLN G N 1
ATOM 4956 C CA . GLN H 1 48 ? 49.86413 -13.20374 47.95623 1.000 122.61349 363 GLN G CA 1
ATOM 4957 C C . GLN H 1 48 ? 49.02321 -14.47090 48.04575 1.000 115.28446 363 GLN G C 1
ATOM 4958 O O . GLN H 1 48 ? 48.82774 -15.14449 47.02723 1.000 112.99987 363 GLN G O 1
ATOM 4964 N N . ASP H 1 49 ? 48.52010 -14.81247 49.22867 1.000 110.00537 364 ASP G N 1
ATOM 4965 C CA . ASP H 1 49 ? 47.72044 -16.01554 49.38911 1.000 103.20170 364 ASP G CA 1
ATOM 4966 C C . ASP H 1 49 ? 46.30652 -15.79592 48.85715 1.000 99.79727 364 ASP G C 1
ATOM 4967 O O . ASP H 1 49 ? 45.82919 -14.66544 48.72852 1.000 95.25357 364 ASP G O 1
ATOM 4972 N N . ASP H 1 50 ? 45.63519 -16.90291 48.54749 1.000 103.24544 365 ASP G N 1
ATOM 4973 C CA . ASP H 1 50 ? 44.29720 -16.88091 47.97613 1.000 107.76361 365 ASP G CA 1
ATOM 4974 C C . ASP H 1 50 ? 43.39053 -17.81878 48.76275 1.000 101.44571 365 ASP G C 1
ATOM 4975 O O . ASP H 1 50 ? 43.84366 -18.60087 49.60253 1.000 105.33406 365 ASP G O 1
ATOM 4980 N N . ILE H 1 51 ? 42.09284 -17.73545 48.47401 1.000 94.31403 366 ILE G N 1
ATOM 4981 C CA . ILE H 1 51 ? 41.06481 -18.49261 49.17785 1.000 86.37998 366 ILE G CA 1
ATOM 4982 C C . ILE H 1 51 ? 40.41930 -19.46461 48.20153 1.000 77.31015 366 ILE G C 1
ATOM 4983 O O . ILE H 1 51 ? 40.13612 -19.10710 47.05281 1.000 73.63122 366 ILE G O 1
ATOM 4988 N N . THR H 1 52 ? 40.18133 -20.69536 48.66355 1.000 75.23140 367 THR G N 1
ATOM 4989 C CA . THR H 1 52 ? 39.61133 -21.73887 47.82469 1.000 62.51261 367 THR G CA 1
ATOM 4990 C C . THR H 1 52 ? 38.25050 -22.24204 48.28299 1.000 71.28162 367 THR G C 1
ATOM 4991 O O . THR H 1 52 ? 37.55686 -22.88605 47.48893 1.000 69.57486 367 THR G O 1
ATOM 4995 N N . LYS H 1 53 ? 37.84797 -21.98303 49.52383 1.000 70.65364 368 LYS G N 1
ATOM 4996 C CA . LYS H 1 53 ? 36.57614 -22.49878 50.00676 1.000 74.14072 368 LYS G CA 1
ATOM 4997 C C . LYS H 1 53 ? 36.01094 -21.56234 51.06478 1.000 69.79068 368 LYS G C 1
ATOM 4998 O O . LYS H 1 53 ? 36.75835 -20.92428 51.81254 1.000 72.58662 368 LYS G O 1
ATOM 5004 N N . PHE H 1 54 ? 34.67836 -21.48411 51.10970 1.000 72.17635 369 PHE G N 1
ATOM 5005 C CA . PHE H 1 54 ? 33.96046 -20.70396 52.11061 1.000 81.19855 369 PHE G CA 1
ATOM 5006 C C . PHE H 1 54 ? 32.57969 -21.31671 52.30248 1.000 90.19818 369 PHE G C 1
ATOM 5007 O O . PHE H 1 54 ? 31.83885 -21.48162 51.33116 1.000 96.06557 369 PHE G O 1
ATOM 5015 N N . GLU H 1 55 ? 32.23780 -21.65301 53.54475 1.000 99.39397 370 GLU G N 1
ATOM 5016 C CA . GLU H 1 55 ? 30.90967 -22.14532 53.88720 1.000 110.22589 370 GLU G CA 1
ATOM 5017 C C . GLU H 1 55 ? 30.48051 -21.51682 55.20586 1.000 118.22126 370 GLU G C 1
ATOM 5018 O O . GLU H 1 55 ? 31.29084 -20.93872 55.93095 1.000 120.74949 370 GLU G O 1
ATOM 5024 N N . TYR H 1 56 ? 29.18907 -21.63470 55.51198 1.000 125.54160 371 TYR G N 1
ATOM 5025 C CA . TYR H 1 56 ? 28.58515 -20.95017 56.64685 1.000 136.46388 371 TYR G CA 1
ATOM 5026 C C . TYR H 1 56 ? 27.77443 -21.92806 57.48477 1.000 139.75086 371 TYR G C 1
ATOM 5027 O O . TYR H 1 56 ? 27.06986 -22.78701 56.94849 1.000 141.98410 371 TYR G O 1
ATOM 5036 N N . LEU H 1 57 ? 27.87160 -21.78109 58.81589 1.000 140.28801 372 LEU G N 1
ATOM 5037 C CA . LEU H 1 57 ? 27.12958 -22.58913 59.78332 1.000 133.52658 372 LEU G CA 1
ATOM 5038 C C . LEU H 1 57 ? 26.76146 -21.65740 60.94118 1.000 139.80913 372 LEU G C 1
ATOM 5039 O O . LEU H 1 57 ? 27.29627 -21.74956 62.04384 1.000 122.47691 372 LEU G O 1
ATOM 5044 N N . LYS H 1 58 ? 25.83751 -20.73539 60.67718 1.000 161.24782 373 LYS G N 1
ATOM 5045 C CA . LYS H 1 58 ? 25.47362 -19.68680 61.61851 1.000 164.27798 373 LYS G CA 1
ATOM 5046 C C . LYS H 1 58 ? 24.02616 -19.85569 62.06212 1.000 165.04329 373 LYS G C 1
ATOM 5047 O O . LYS H 1 58 ? 23.18703 -20.36812 61.31583 1.000 170.56971 373 LYS G O 1
ATOM 5053 N N . LYS H 1 59 ? 23.74555 -19.42734 63.29143 1.000 157.91790 374 LYS G N 1
ATOM 5054 C CA . LYS H 1 59 ? 22.39073 -19.45528 63.83708 1.000 145.76746 374 LYS G CA 1
ATOM 5055 C C . LYS H 1 59 ? 21.88921 -18.04798 64.15563 1.000 128.81126 374 LYS G C 1
ATOM 5056 O O . LYS H 1 59 ? 22.67852 -17.12125 64.34634 1.000 114.73097 374 LYS G O 1
ATOM 5062 N N . GLY H 1 65 ? 29.50859 -16.55105 63.28746 1.000 101.35752 380 GLY G N 1
ATOM 5063 C CA . GLY H 1 65 ? 29.07558 -17.64967 62.44359 1.000 102.83711 380 GLY G CA 1
ATOM 5064 C C . GLY H 1 65 ? 30.16822 -18.65425 62.13049 1.000 93.73330 380 GLY G C 1
ATOM 5065 O O . GLY H 1 65 ? 31.22487 -18.29241 61.61253 1.000 94.65334 380 GLY G O 1
ATOM 5066 N N . THR H 1 66 ? 29.91092 -19.92180 62.44760 1.000 83.82825 381 THR G N 1
ATOM 5067 C CA . THR H 1 66 ? 30.87319 -20.98059 62.16806 1.000 81.17115 381 THR G CA 1
ATOM 5068 C C . THR H 1 66 ? 31.06835 -21.12558 60.66586 1.000 79.76520 381 THR G C 1
ATOM 5069 O O . THR H 1 66 ? 30.11914 -21.41868 59.93310 1.000 81.84568 381 THR G O 1
ATOM 5073 N N . VAL H 1 67 ? 32.29900 -20.92163 60.20604 1.000 80.16688 382 VAL G N 1
ATOM 5074 C CA . VAL H 1 67 ? 32.61617 -20.94930 58.78503 1.000 83.86908 382 VAL G CA 1
ATOM 5075 C C . VAL H 1 67 ? 33.71837 -21.96838 58.53396 1.000 90.29369 382 VAL G C 1
ATOM 5076 O O . VAL H 1 67 ? 34.61908 -22.14582 59.36131 1.000 97.88884 382 VAL G O 1
ATOM 5080 N N . ILE H 1 68 ? 33.63679 -22.64051 57.38989 1.000 89.94164 383 ILE G N 1
ATOM 5081 C CA . ILE H 1 68 ? 34.65508 -23.57861 56.93286 1.000 87.09568 383 ILE G CA 1
ATOM 5082 C C . ILE H 1 68 ? 35.39094 -22.91316 55.77948 1.000 86.51800 383 ILE G C 1
ATOM 5083 O O . ILE H 1 68 ? 34.84792 -22.78997 54.67487 1.000 86.68334 383 ILE G O 1
ATOM 5088 N N . ILE H 1 69 ? 36.62397 -22.48292 56.02942 1.000 83.38390 384 ILE G N 1
ATOM 5089 C CA . ILE H 1 69 ? 37.39963 -21.71044 55.06902 1.000 81.57298 384 ILE G CA 1
ATOM 5090 C C . ILE H 1 69 ? 38.62818 -22.50905 54.66133 1.000 85.14567 384 ILE G C 1
ATOM 5091 O O . ILE H 1 69 ? 39.28415 -23.12934 55.50460 1.000 85.32684 384 ILE G O 1
ATOM 5096 N N . GLY H 1 70 ? 38.93472 -22.49159 53.36558 1.000 90.15542 385 GLY G N 1
ATOM 5097 C CA . GLY H 1 70 ? 40.12999 -23.12938 52.84864 1.000 86.68511 385 GLY G CA 1
ATOM 5098 C C . GLY H 1 70 ? 41.02748 -22.15814 52.11019 1.000 82.83503 385 GLY G C 1
ATOM 5099 O O . GLY H 1 70 ? 40.56979 -21.43965 51.21681 1.000 86.84422 385 GLY G O 1
ATOM 5100 N N . ILE H 1 71 ? 42.30858 -22.13026 52.46973 1.000 78.03447 386 ILE G N 1
ATOM 5101 C CA . ILE H 1 71 ? 43.26610 -21.16820 51.93673 1.000 81.21724 386 ILE G CA 1
ATOM 5102 C C . ILE H 1 71 ? 44.41173 -21.92517 51.27932 1.000 91.02038 386 ILE G C 1
ATOM 5103 O O . ILE H 1 71 ? 44.97026 -22.85499 51.87358 1.000 91.82580 386 ILE G O 1
ATOM 5108 N N . GLN H 1 72 ? 44.75619 -21.52730 50.05764 1.000 100.53023 387 GLN G N 1
ATOM 5109 C CA . GLN H 1 72 ? 45.90680 -22.05894 49.34369 1.000 103.32847 387 GLN G CA 1
ATOM 5110 C C . GLN H 1 72 ? 47.07331 -21.08279 49.44744 1.000 104.91996 387 GLN G C 1
ATOM 5111 O O . GLN H 1 72 ? 46.89154 -19.87684 49.63318 1.000 103.93381 387 GLN G O 1
ATOM 5117 N N . LEU H 1 73 ? 48.28385 -21.62129 49.32339 1.000 111.64545 388 LEU G N 1
ATOM 5118 C CA . LEU H 1 73 ? 49.49037 -20.84781 49.56631 1.000 125.83401 388 LEU G CA 1
ATOM 5119 C C . LEU H 1 73 ? 50.54882 -21.18447 48.52715 1.000 127.32964 388 LEU G C 1
ATOM 5120 O O . LEU H 1 73 ? 50.58112 -22.29223 47.98498 1.000 136.48266 388 LEU G O 1
ATOM 5125 N N . LYS H 1 74 ? 51.41696 -20.20740 48.25611 1.000 121.37459 389 LYS G N 1
ATOM 5126 C CA . LYS H 1 74 ? 52.53442 -20.42720 47.34405 1.000 121.58947 389 LYS G CA 1
ATOM 5127 C C . LYS H 1 74 ? 53.49344 -21.46831 47.90672 1.000 117.67992 389 LYS G C 1
ATOM 5128 O O . LYS H 1 74 ? 53.77250 -22.49102 47.27098 1.000 115.99162 389 LYS G O 1
ATOM 5134 N N . ASP H 1 75 ? 54.01096 -21.21760 49.10296 1.000 117.66792 390 ASP G N 1
ATOM 5135 C CA . ASP H 1 75 ? 54.89307 -22.13815 49.79791 1.000 120.72286 390 ASP G CA 1
ATOM 5136 C C . ASP H 1 75 ? 54.18326 -22.71356 51.01547 1.000 117.35627 390 ASP G C 1
ATOM 5137 O O . ASP H 1 75 ? 53.25462 -22.11602 51.56580 1.000 117.85587 390 ASP G O 1
ATOM 5142 N N . HIS H 1 76 ? 54.63242 -23.89583 51.42544 1.000 113.17215 391 HIS G N 1
ATOM 5143 C CA . HIS H 1 76 ? 54.07184 -24.59738 52.57132 1.000 110.36446 391 HIS G CA 1
ATOM 5144 C C . HIS H 1 76 ? 54.61157 -24.08705 53.90026 1.000 109.34440 391 HIS G C 1
ATOM 5145 O O . HIS H 1 76 ? 54.32074 -24.68797 54.94068 1.000 108.92339 391 HIS G O 1
ATOM 5152 N N . ASP H 1 77 ? 55.38170 -22.99983 53.89605 1.000 110.20143 392 ASP G N 1
ATOM 5153 C CA . ASP H 1 77 ? 56.03532 -22.51385 55.10237 1.000 112.95210 392 ASP G CA 1
ATOM 5154 C C . ASP H 1 77 ? 55.46527 -21.19374 55.60301 1.000 105.73413 392 ASP G C 1
ATOM 5155 O O . ASP H 1 77 ? 56.01643 -20.61221 56.54292 1.000 101.10842 392 ASP G O 1
ATOM 5160 N N . ASP H 1 78 ? 54.38473 -20.70223 55.00388 1.000 105.45260 393 ASP G N 1
ATOM 5161 C CA . ASP H 1 78 ? 53.67791 -19.54518 55.53263 1.000 113.99428 393 ASP G CA 1
ATOM 5162 C C . ASP H 1 78 ? 52.44401 -19.94435 56.33240 1.000 112.69006 393 ASP G C 1
ATOM 5163 O O . ASP H 1 78 ? 51.73757 -19.06852 56.84227 1.000 120.21103 393 ASP G O 1
ATOM 5168 N N . LEU H 1 79 ? 52.17301 -21.24886 56.44987 1.000 104.31942 394 LEU G N 1
ATOM 5169 C CA . LEU H 1 79 ? 51.11409 -21.72468 57.33439 1.000 99.92557 394 LEU G CA 1
ATOM 5170 C C . LEU H 1 79 ? 51.37612 -21.32480 58.77877 1.000 99.46943 394 LEU G C 1
ATOM 5171 O O . LEU H 1 79 ? 50.43058 -21.10386 59.54534 1.000 99.59853 394 LEU G O 1
ATOM 5176 N N . ILE H 1 80 ? 52.64986 -21.22634 59.16404 1.000 96.91288 395 ILE G N 1
ATOM 5177 C CA . ILE H 1 80 ? 52.99830 -20.81819 60.52239 1.000 95.30694 395 ILE G CA 1
ATOM 5178 C C . ILE H 1 80 ? 52.44956 -19.42515 60.80787 1.000 94.13118 395 ILE G C 1
ATOM 5179 O O . ILE H 1 80 ? 51.66796 -19.22344 61.74448 1.000 101.16888 395 ILE G O 1
ATOM 5184 N N . GLN H 1 81 ? 52.84061 -18.44468 59.98819 1.000 87.11279 396 GLN G N 1
ATOM 5185 C CA . GLN H 1 81 ? 52.33313 -17.08828 60.16719 1.000 84.74166 396 GLN G CA 1
ATOM 5186 C C . GLN H 1 81 ? 50.83038 -17.01949 59.94012 1.000 83.05194 396 GLN G C 1
ATOM 5187 O O . GLN H 1 81 ? 50.14334 -16.20954 60.57263 1.000 84.66355 396 GLN G O 1
ATOM 5193 N N . LEU H 1 82 ? 50.30290 -17.85677 59.04620 1.000 76.15167 397 LEU G N 1
ATOM 5194 C CA . LEU H 1 82 ? 48.86953 -17.84247 58.78004 1.000 81.16970 397 LEU G CA 1
ATOM 5195 C C . LEU H 1 82 ? 48.08529 -18.30340 60.00004 1.000 81.12990 397 LEU G C 1
ATOM 5196 O O . LEU H 1 82 ? 47.10344 -17.66548 60.39758 1.000 82.51942 397 LEU G O 1
ATOM 5201 N N . LYS H 1 83 ? 48.51238 -19.41068 60.61405 1.000 79.26197 398 LYS G N 1
ATOM 5202 C CA . LYS H 1 83 ? 47.84696 -19.88274 61.82310 1.000 83.88461 398 LYS G CA 1
ATOM 5203 C C . LYS H 1 83 ? 47.90436 -18.83570 62.92585 1.000 80.43971 398 LYS G C 1
ATOM 5204 O O . LYS H 1 83 ? 46.91498 -18.61730 63.63272 1.000 81.90814 398 LYS G O 1
ATOM 5210 N N . GLN H 1 84 ? 49.04815 -18.16381 63.07553 1.000 76.72885 399 GLN G N 1
ATOM 5211 C CA . GLN H 1 84 ? 49.18727 -17.16229 64.12900 1.000 84.63619 399 GLN G CA 1
ATOM 5212 C C . GLN H 1 84 ? 48.20479 -16.01504 63.93228 1.000 84.54072 399 GLN G C 1
ATOM 5213 O O . GLN H 1 84 ? 47.55548 -15.56801 64.88537 1.000 83.26817 399 GLN G O 1
ATOM 5219 N N . ARG H 1 85 ? 48.08452 -15.52235 62.69658 1.000 81.45215 400 ARG G N 1
ATOM 5220 C CA . ARG H 1 85 ? 47.11304 -14.47042 62.41570 1.000 82.18119 400 ARG G CA 1
ATOM 5221 C C . ARG H 1 85 ? 45.68916 -14.97982 62.59598 1.000 83.71119 400 ARG G C 1
ATOM 5222 O O . ARG H 1 85 ? 44.81555 -14.24841 63.07690 1.000 93.79129 400 ARG G O 1
ATOM 5230 N N . VAL H 1 86 ? 45.43656 -16.23369 62.21322 1.000 79.36338 401 VAL G N 1
ATOM 5231 C CA . VAL H 1 86 ? 44.12323 -16.83100 62.43787 1.000 79.77404 401 VAL G CA 1
ATOM 5232 C C . VAL H 1 86 ? 43.85839 -16.97888 63.93032 1.000 91.58007 401 VAL G C 1
ATOM 5233 O O . VAL H 1 86 ? 42.73107 -16.78027 64.40060 1.000 97.74651 401 VAL G O 1
ATOM 5237 N N . ASN H 1 87 ? 44.89746 -17.30910 64.70153 1.000 91.14397 402 ASN G N 1
ATOM 5238 C CA . ASN H 1 87 ? 44.73034 -17.47956 66.14075 1.000 89.19896 402 ASN G CA 1
ATOM 5239 C C . ASN H 1 87 ? 44.39473 -16.16636 66.83263 1.000 87.61864 402 ASN G C 1
ATOM 5240 O O . ASN H 1 87 ? 43.76459 -16.17165 67.89551 1.000 86.60956 402 ASN G O 1
ATOM 5245 N N . HIS H 1 88 ? 44.80284 -15.03773 66.25531 1.000 90.83422 403 HIS G N 1
ATOM 5246 C CA . HIS H 1 88 ? 44.38475 -13.75257 66.79713 1.000 102.57132 403 HIS G CA 1
ATOM 5247 C C . HIS H 1 88 ? 42.98584 -13.37352 66.33303 1.000 91.75701 403 HIS G C 1
ATOM 5248 O O . HIS H 1 88 ? 42.24703 -12.71621 67.07467 1.000 92.99549 403 HIS G O 1
ATOM 5255 N N . PHE H 1 89 ? 42.61048 -13.77158 65.11897 1.000 83.17499 404 PHE G N 1
ATOM 5256 C CA . PHE H 1 89 ? 41.27378 -13.51100 64.60281 1.000 89.38656 404 PHE G CA 1
ATOM 5257 C C . PHE H 1 89 ? 40.24040 -14.25222 65.44002 1.000 86.14467 404 PHE G C 1
ATOM 5258 O O . PHE H 1 89 ? 39.40922 -13.63134 66.11078 1.000 89.01240 404 PHE G O 1
ATOM 5266 N N . ASP H 1 90 ? 40.29050 -15.58113 65.40615 1.000 81.77897 405 ASP G N 1
ATOM 5267 C CA . ASP H 1 90 ? 39.42729 -16.42912 66.22514 1.000 77.09986 405 ASP G CA 1
ATOM 5268 C C . ASP H 1 90 ? 40.30223 -17.44653 66.94476 1.000 80.22739 405 ASP G C 1
ATOM 5269 O O . ASP H 1 90 ? 40.70066 -18.46073 66.34680 1.000 85.15085 405 ASP G O 1
ATOM 5274 N N . PRO H 1 91 ? 40.62774 -17.21024 68.21984 1.000 77.31701 406 PRO G N 1
ATOM 5275 C CA . PRO H 1 91 ? 41.49977 -18.14627 68.94821 1.000 76.41019 406 PRO G CA 1
ATOM 5276 C C . PRO H 1 91 ? 40.88762 -19.51977 69.16082 1.000 76.47595 406 PRO G C 1
ATOM 5277 O O . PRO H 1 91 ? 41.61837 -20.44981 69.52665 1.000 78.13344 406 PRO G O 1
ATOM 5281 N N . SER H 1 92 ? 39.58062 -19.67713 68.95452 1.000 71.94444 407 SER G N 1
ATOM 5282 C CA . SER H 1 92 ? 38.92262 -20.97263 69.02859 1.000 79.29486 407 SER G CA 1
ATOM 5283 C C . SER H 1 92 ? 38.91079 -21.69512 67.68741 1.000 84.20975 407 SER G C 1
ATOM 5284 O O . SER H 1 92 ? 38.11347 -22.62182 67.49808 1.000 89.45909 407 SER G O 1
ATOM 5287 N N . ASN H 1 93 ? 39.77284 -21.29033 66.75769 1.000 82.19599 408 ASN G N 1
ATOM 5288 C CA . ASN H 1 93 ? 39.79491 -21.90440 65.43937 1.000 68.81969 408 ASN G CA 1
ATOM 5289 C C . ASN H 1 93 ? 40.23751 -23.35943 65.52902 1.000 80.69146 408 ASN G C 1
ATOM 5290 O O . ASN H 1 93 ? 41.02260 -23.74402 66.39961 1.000 87.14584 408 ASN G O 1
ATOM 5295 N N . ILE H 1 94 ? 39.72228 -24.17100 64.61014 1.000 68.44123 409 ILE G N 1
ATOM 5296 C CA . ILE H 1 94 ? 40.02738 -25.59363 64.54026 1.000 68.76436 409 ILE G CA 1
ATOM 5297 C C . ILE H 1 94 ? 40.70792 -25.87388 63.20963 1.000 68.80880 409 ILE G C 1
ATOM 5298 O O . ILE H 1 94 ? 40.17351 -25.52920 62.14929 1.000 82.09808 409 ILE G O 1
ATOM 5303 N N . TYR H 1 95 ? 41.88523 -26.49160 63.26790 1.000 74.82605 410 TYR G N 1
ATOM 5304 C CA . TYR H 1 95 ? 42.59399 -26.92018 62.06728 1.000 76.35787 410 TYR G CA 1
ATOM 5305 C C . TYR H 1 95 ? 42.00355 -28.24903 61.61244 1.000 82.47626 410 TYR G C 1
ATOM 5306 O O . TYR H 1 95 ? 42.16616 -29.27163 62.28495 1.000 89.09630 410 TYR G O 1
ATOM 5315 N N . ILE H 1 96 ? 41.31483 -28.23885 60.47030 1.000 83.10861 411 ILE G N 1
ATOM 5316 C CA . ILE H 1 96 ? 40.63469 -29.44550 60.01203 1.000 82.97534 411 ILE G CA 1
ATOM 5317 C C . ILE H 1 96 ? 41.63466 -30.48782 59.53165 1.000 84.41548 411 ILE G C 1
ATOM 5318 O O . ILE H 1 96 ? 41.36759 -31.69452 59.60130 1.000 88.15539 411 ILE G O 1
ATOM 5323 N N . ASN H 1 97 ? 42.79983 -30.05124 59.04991 1.000 81.23096 412 ASN G N 1
ATOM 5324 C CA . ASN H 1 97 ? 43.76269 -30.99192 58.48952 1.000 75.96707 412 ASN G CA 1
ATOM 5325 C C . ASN H 1 97 ? 44.31276 -31.94183 59.54440 1.000 76.85146 412 ASN G C 1
ATOM 5326 O O . ASN H 1 97 ? 44.73712 -33.05379 59.21179 1.000 77.14019 412 ASN G O 1
ATOM 5331 N N . GLU H 1 98 ? 44.30469 -31.53718 60.81609 1.000 75.90157 413 GLU G N 1
ATOM 5332 C CA . GLU H 1 98 ? 44.94226 -32.35762 61.83998 1.000 82.44478 413 GLU G CA 1
ATOM 5333 C C . GLU H 1 98 ? 44.08681 -33.56572 62.19965 1.000 84.55093 413 GLU G C 1
ATOM 5334 O O . GLU H 1 98 ? 44.61604 -34.64177 62.49914 1.000 94.56690 413 GLU G O 1
ATOM 5340 N N . ASN H 1 99 ? 42.76874 -33.41196 62.17624 1.000 75.43195 414 ASN G N 1
ATOM 5341 C CA . ASN H 1 99 ? 41.85983 -34.49001 62.53333 1.000 70.84012 414 ASN G CA 1
ATOM 5342 C C . ASN H 1 99 ? 41.41758 -35.19134 61.25756 1.000 81.59963 414 ASN G C 1
ATOM 5343 O O . ASN H 1 99 ? 40.85467 -34.55693 60.35734 1.000 80.15075 414 ASN G O 1
ATOM 5348 N N . LYS H 1 100 ? 41.68945 -36.49429 61.17632 1.000 84.68035 415 LYS G N 1
ATOM 5349 C CA . LYS H 1 100 ? 41.32774 -37.25319 59.98522 1.000 91.83772 415 LYS G CA 1
ATOM 5350 C C . LYS H 1 100 ? 39.82423 -37.22738 59.75559 1.000 91.91480 415 LYS G C 1
ATOM 5351 O O . LYS H 1 100 ? 39.36031 -36.98482 58.63569 1.000 103.28093 415 LYS G O 1
ATOM 5357 N N . MET H 1 101 ? 39.04421 -37.47112 60.81134 1.000 84.04611 416 MET G N 1
ATOM 5358 C CA . MET H 1 101 ? 37.59602 -37.53519 60.64914 1.000 67.10896 416 MET G CA 1
ATOM 5359 C C . MET H 1 101 ? 37.02635 -36.19006 60.22082 1.000 72.28175 416 MET G C 1
ATOM 5360 O O . MET H 1 101 ? 36.12092 -36.13293 59.38119 1.000 75.39623 416 MET G O 1
ATOM 5365 N N . LEU H 1 102 ? 37.54822 -35.09451 60.77588 1.000 71.73074 417 LEU G N 1
ATOM 5366 C CA . LEU H 1 102 ? 37.08587 -33.77453 60.35893 1.000 71.57477 417 LEU G CA 1
ATOM 5367 C C . LEU H 1 102 ? 37.44435 -33.50266 58.90419 1.000 77.57404 417 LEU G C 1
ATOM 5368 O O . LEU H 1 102 ? 36.61810 -33.00172 58.13338 1.000 84.39982 417 LEU G O 1
ATOM 5373 N N . TYR H 1 103 ? 38.68017 -33.81950 58.51055 1.000 76.63852 418 TYR G N 1
ATOM 5374 C CA . TYR H 1 103 ? 39.07679 -33.62201 57.12044 1.000 80.21651 418 TYR G CA 1
ATOM 5375 C C . TYR H 1 103 ? 38.29290 -34.54225 56.19430 1.000 75.46476 418 TYR G C 1
ATOM 5376 O O . TYR H 1 103 ? 37.94891 -34.15980 55.06997 1.000 73.43383 418 TYR G O 1
ATOM 5385 N N . SER H 1 104 ? 37.99291 -35.75830 56.65326 1.000 73.47138 419 SER G N 1
ATOM 5386 C CA . SER H 1 104 ? 37.23611 -36.69055 55.82576 1.000 80.86955 419 SER G CA 1
ATOM 5387 C C . SER H 1 104 ? 35.78582 -36.24616 55.67631 1.000 86.03622 419 SER G C 1
ATOM 5388 O O . SER H 1 104 ? 35.22391 -36.30319 54.57630 1.000 95.35885 419 SER G O 1
ATOM 5391 N N . LEU H 1 105 ? 35.16683 -35.79025 56.76740 1.000 82.63101 420 LEU G N 1
ATOM 5392 C CA . LEU H 1 105 ? 33.76059 -35.40143 56.71457 1.000 82.47857 420 LEU G CA 1
ATOM 5393 C C . LEU H 1 105 ? 33.57611 -34.07520 55.98770 1.000 81.46131 420 LEU G C 1
ATOM 5394 O O . LEU H 1 105 ? 32.70390 -33.94680 55.12057 1.000 80.50024 420 LEU G O 1
ATOM 5399 N N . LEU H 1 106 ? 34.38454 -33.07421 56.33119 1.000 80.40155 421 LEU G N 1
ATOM 5400 C CA . LEU H 1 106 ? 34.19036 -31.72981 55.80684 1.000 76.34976 421 LEU G CA 1
ATOM 5401 C C . LEU H 1 106 ? 34.87155 -31.49855 54.46565 1.000 84.83738 421 LEU G C 1
ATOM 5402 O O . LEU H 1 106 ? 34.49381 -30.56236 53.75209 1.000 79.06912 421 LEU G O 1
ATOM 5407 N N . ILE H 1 107 ? 35.86115 -32.31141 54.10809 1.000 99.30731 422 ILE G N 1
ATOM 5408 C CA . ILE H 1 107 ? 36.48987 -32.20726 52.79550 1.000 107.15954 422 ILE G CA 1
ATOM 5409 C C . ILE H 1 107 ? 36.37644 -33.54878 52.07403 1.000 94.29758 422 ILE G C 1
ATOM 5410 O O . ILE H 1 107 ? 37.34658 -34.29720 51.94330 1.000 92.77776 422 ILE G O 1
#

B-factor: mean 93.17, std 23.28, range [49.74, 195.29]